Protein AF-A0AA90UF51-F1 (afdb_monomer)

Mean predicted aligned error: 14.95 Å

Solvent-accessible surface area (backbone atoms only — not comparable to full-atom values): 25203 Å² total; per-residue (Å²): 45,32,37,23,45,48,47,77,55,99,90,38,57,34,39,42,84,42,70,45,68,65,59,55,38,50,61,24,56,29,69,66,38,47,53,25,42,55,41,22,56,76,64,36,64,71,30,47,73,65,31,56,30,37,30,34,21,36,53,49,96,83,23,52,46,83,91,52,63,31,58,33,54,26,30,68,43,72,28,69,47,52,67,52,27,56,55,38,50,55,55,42,71,74,43,34,75,83,64,34,54,31,34,32,32,39,40,58,78,55,22,21,42,36,29,25,52,44,58,84,98,54,48,58,51,49,46,50,52,52,53,29,44,76,60,70,34,58,33,47,48,74,67,44,53,52,73,50,68,43,65,54,47,44,53,47,68,90,27,38,70,42,77,42,74,63,43,26,51,60,86,79,49,70,67,61,33,50,52,50,22,52,53,43,50,51,28,59,68,59,50,69,60,91,63,64,90,67,56,84,46,87,34,70,75,37,56,77,61,53,55,66,51,50,55,54,50,53,60,55,52,72,75,66,73,89,71,91,83,88,81,87,84,82,88,82,86,83,82,86,86,81,83,86,82,87,82,86,89,83,85,90,88,89,88,84,86,89,83,90,85,91,76,100,62,86,69,71,41,52,83,84,43,44,49,66,56,54,51,54,44,43,24,45,76,75,44,83,55,45,77,55,30,84,76,43,31,68,63,49,51,25,54,50,36,52,47,48,35,68,76,49,74,65,37,66,65,60,49,60,70,71,53,76,62,50,72,77,43,51,69,68,59,53,52,50,36,45,51,52,31,68,71,46,83,88,69,76,79,47,66,72,52,54,52,41,55,50,49,54,50,54,51,53,55,57,44,44,77,73,57,92,46,69,60,64,64,52,51,52,40,52,51,51,52,53,49,52,51,51,50,52,34,40,54,52,50,72,66,53,75,94,61,59,69,75,58,41,54,55,32,67,73,61,32,45,88,41,31,64,63,50,51,65,66,44,48,58,58,52,49,27,67,75,71,76,102

Foldseek 3Di:
DFKWWWDQDPNFIFTDADQFPVVVQPLQADPLQQVLLVVVLVPDPVSLVVFTKIAQFADDPPRGLPPGQQGDQKHKFFAAAQVLQVQLLVVCVVCVVVQQWAWWFAASYGHTMTMHGDDQLAAQLLSNLVSCLVSQGFAFLVQRDSSDMDRAHHSDCNTTVDHDSVSNDDPDDPVVRVVSSVSNVVCLLQVVHPADPCSLPRDHGDGRNCSVVVVVVVVVVVVPPPDDDDDDDDDDDDDDDDDDDDDDDDDDDDDDDDDDDDDPDPPCDQLPHHLLLLVQLLCVVPVVSDDDEPNCNLVVLLVVLLQCCLRVVVDLVSSLVSRDCPHVNDSVSSSVSNVVSSPPDDDFRDPSSLVSLVVVLVVLVVVVVPDPDDPVSSVSSVVVSVVSNLVSLVVVVVVDDDDDPVLVVVDVVVDSVCNVVSCVVCVVVVVCVVVVD

Sequence (437 aa):
MSCYLIRVENGHKVARSITSQEEYKLIRGSYEQKANLRLAREGNDGAKRRLVQFNYSGHYPQGVVKGMKLPSRAFGFDLDDKQDFEKAAKLMLQEPKKYGLLMLERSARQGGHAVCKREMGKTILENQVRIAKMLECEMDTSAHDINRVYFTTSADADDLLYLSPELFKDDYEKAAVAAEGKVLEEREKYGQEELPPGAHKANKHYKPWLENVEEKTLNSQKNLENQENPSKVQVSQNPLNSSQNQAQPASASPSSASTPTSSSQSSNDYLGIPYSEIISKWWQMYNDGHEPVRSNRNTLTFELAVNLRHICGFDRSLMAQIIPCYDGFPEQEKMACINSALNEKITQMPKRLKDVLAAIRQERMKLGAGKGGNQEDNEALINALDEANAQDDLFYYNALPRMPLGVRDSLDAVGPSLAMPVITAICPAIGMLATGV

Organism: NCBI:txid165179

Structure (mmCIF, N/CA/C/O backbone):
data_AF-A0AA90UF51-F1
#
_entry.id   AF-A0AA90UF51-F1
#
loop_
_atom_site.group_PDB
_atom_site.id
_atom_site.type_symbol
_atom_site.label_atom_id
_atom_site.label_alt_id
_atom_site.label_comp_id
_atom_site.label_asym_id
_atom_site.label_entity_id
_atom_site.label_seq_id
_atom_site.pdbx_PDB_ins_code
_atom_site.Cartn_x
_atom_site.Cartn_y
_atom_site.Cartn_z
_atom_site.occupancy
_atom_site.B_iso_or_equiv
_atom_site.auth_seq_id
_atom_site.auth_comp_id
_atom_site.auth_asym_id
_atom_site.auth_atom_id
_atom_site.pdbx_PDB_model_num
ATOM 1 N N . MET A 1 1 ? 1.649 10.324 18.205 1.00 63.31 1 MET A N 1
ATOM 2 C CA . MET A 1 1 ? 0.561 9.355 18.338 1.00 63.31 1 MET A CA 1
ATOM 3 C C . MET A 1 1 ? -0.681 9.959 17.726 1.00 63.31 1 MET A C 1
ATOM 5 O O . MET A 1 1 ? -0.903 11.157 17.788 1.00 63.31 1 MET A O 1
ATOM 9 N N . SER A 1 2 ? -1.387 9.115 17.000 1.00 77.25 2 SER A N 1
ATOM 10 C CA . SER A 1 2 ? -1.758 9.362 15.611 1.00 77.25 2 SER A CA 1
ATOM 11 C C . SER A 1 2 ? -3.159 8.824 15.393 1.00 77.25 2 SER A C 1
ATOM 13 O O . SER A 1 2 ? -3.380 7.882 14.643 1.00 77.25 2 SER A O 1
ATOM 15 N N . CYS A 1 3 ? -4.113 9.377 16.133 1.00 95.31 3 CYS A N 1
ATOM 16 C CA . CYS A 1 3 ? -5.516 9.060 15.946 1.00 95.31 3 CYS A CA 1
ATOM 17 C C . CYS A 1 3 ? -6.106 10.061 14.957 1.00 95.31 3 CYS A C 1
ATOM 19 O O . CYS A 1 3 ? -6.226 11.244 15.268 1.00 95.31 3 CYS A O 1
ATOM 21 N N . TYR A 1 4 ? -6.500 9.593 13.776 1.00 96.56 4 TYR A N 1
ATOM 22 C CA . TYR A 1 4 ? -7.120 10.440 12.763 1.00 96.56 4 TYR A CA 1
ATOM 23 C C . TYR A 1 4 ? -8.552 10.008 12.497 1.00 96.56 4 TYR A C 1
ATOM 25 O O . TYR A 1 4 ? -8.803 8.869 12.109 1.00 96.56 4 TYR A O 1
ATOM 33 N N . LEU A 1 5 ? -9.493 10.933 12.674 1.00 97.19 5 LEU A N 1
ATOM 34 C CA . LEU A 1 5 ? -10.868 10.779 12.218 1.00 97.19 5 LEU A CA 1
ATOM 35 C C . LEU A 1 5 ? -10.893 10.837 10.695 1.00 97.19 5 LEU A C 1
ATOM 37 O O . LEU A 1 5 ? -10.470 11.835 10.110 1.00 97.19 5 LEU A O 1
ATOM 41 N N . ILE A 1 6 ? -11.431 9.795 10.070 1.00 97.44 6 ILE A N 1
ATOM 42 C CA . ILE A 1 6 ? -11.553 9.705 8.620 1.00 97.44 6 ILE A CA 1
ATOM 43 C C . ILE A 1 6 ? -12.982 10.031 8.200 1.00 97.44 6 ILE A C 1
ATOM 45 O O . ILE A 1 6 ? -13.947 9.461 8.712 1.00 97.44 6 ILE A O 1
ATOM 49 N N . ARG A 1 7 ? -13.116 10.949 7.244 1.00 94.81 7 ARG A N 1
ATOM 50 C CA . ARG A 1 7 ? -14.389 11.336 6.623 1.00 94.81 7 ARG A CA 1
ATOM 51 C C . ARG A 1 7 ? -14.278 11.253 5.111 1.00 94.81 7 ARG A C 1
ATOM 53 O O . ARG A 1 7 ? -13.178 11.252 4.568 1.00 94.81 7 ARG A O 1
ATOM 60 N N . VAL A 1 8 ? -15.418 11.166 4.437 1.00 92.19 8 VAL A N 1
ATOM 61 C CA . VAL A 1 8 ? -15.484 11.274 2.978 1.00 92.19 8 VAL A CA 1
ATOM 62 C C . VAL A 1 8 ? -16.041 12.648 2.638 1.00 92.19 8 VAL A C 1
ATOM 64 O O . VAL A 1 8 ? -17.189 12.939 2.958 1.00 92.19 8 VAL A O 1
ATOM 67 N N . GLU A 1 9 ? -15.231 13.477 1.991 1.00 91.38 9 GLU A N 1
ATOM 68 C CA . GLU A 1 9 ? -15.589 14.819 1.533 1.00 91.38 9 GLU A CA 1
ATOM 69 C C . GLU A 1 9 ? -15.379 14.886 0.020 1.00 91.38 9 GLU A C 1
ATOM 71 O O . GLU A 1 9 ? -14.319 14.517 -0.481 1.00 91.38 9 GLU A O 1
ATOM 76 N N . ASN A 1 10 ? -16.409 15.292 -0.731 1.00 89.62 10 ASN A N 1
ATOM 77 C CA . ASN A 1 10 ? -16.383 15.345 -2.201 1.00 89.62 10 ASN A CA 1
ATOM 78 C C . ASN A 1 10 ? -15.901 14.038 -2.870 1.00 89.62 10 ASN A C 1
ATOM 80 O O . ASN A 1 10 ? -15.217 14.063 -3.886 1.00 89.62 10 ASN A O 1
ATOM 84 N N . GLY A 1 11 ? -16.223 12.881 -2.279 1.00 88.62 11 GLY A N 1
ATOM 85 C CA . GLY A 1 11 ? -15.793 11.568 -2.779 1.00 88.62 11 GLY A CA 1
ATOM 86 C C . GLY A 1 11 ? -14.363 11.159 -2.396 1.00 88.62 11 GLY A C 1
ATOM 87 O O . GLY A 1 11 ? -13.933 10.061 -2.745 1.00 88.62 11 GLY A O 1
ATOM 88 N N . HIS A 1 12 ? -13.638 11.982 -1.636 1.00 89.50 12 HIS A N 1
ATOM 89 C CA . HIS A 1 12 ? -12.272 11.708 -1.194 1.00 89.50 12 HIS A CA 1
ATOM 90 C C . HIS A 1 12 ? -12.200 11.481 0.315 1.00 89.50 12 HIS A C 1
ATOM 92 O O . HIS A 1 12 ? -12.859 12.163 1.096 1.00 89.50 12 HIS A O 1
ATOM 98 N N . LYS A 1 13 ? -11.375 10.517 0.742 1.00 94.25 13 LYS A N 1
ATOM 99 C CA . LYS A 1 13 ? -11.088 10.315 2.166 1.00 94.25 13 LYS A CA 1
ATOM 100 C C . LYS A 1 13 ? -10.168 11.422 2.674 1.00 94.25 13 LYS A C 1
ATOM 102 O O . LYS A 1 13 ? -9.054 11.576 2.164 1.00 94.25 13 LYS A O 1
ATOM 107 N N . VAL A 1 14 ? -10.624 12.122 3.704 1.00 96.31 14 VAL A N 1
ATOM 108 C CA . VAL A 1 14 ? -9.869 13.139 4.434 1.00 96.31 14 VAL A CA 1
ATOM 109 C C . VAL A 1 14 ? -9.661 12.714 5.884 1.00 96.31 14 VAL A C 1
ATOM 111 O O . VAL A 1 14 ? -10.496 12.018 6.463 1.00 96.31 14 VAL A O 1
ATOM 114 N N . ALA A 1 15 ? -8.540 13.124 6.462 1.00 96.31 15 ALA A N 1
ATOM 115 C CA . ALA A 1 15 ? -8.102 12.796 7.806 1.00 96.31 15 ALA A CA 1
ATOM 116 C C . ALA A 1 15 ? -7.999 14.057 8.664 1.00 96.31 15 ALA A C 1
ATOM 118 O O . ALA A 1 15 ? -7.357 15.035 8.284 1.00 96.31 15 ALA A O 1
ATOM 119 N N . ARG A 1 16 ? -8.578 14.003 9.863 1.00 95.19 16 ARG A N 1
ATOM 120 C CA . ARG A 1 16 ? -8.472 15.056 10.875 1.00 95.19 16 ARG A CA 1
ATOM 121 C C . ARG A 1 16 ? -7.878 14.488 12.155 1.00 95.19 16 ARG A C 1
ATOM 123 O O . ARG A 1 16 ? -8.388 13.498 12.670 1.00 95.19 16 ARG A O 1
ATOM 130 N N . SER A 1 17 ? -6.826 15.120 12.667 1.00 93.94 17 SER A N 1
ATOM 131 C CA . SER A 1 17 ? -6.184 14.690 13.913 1.00 93.94 17 SER A CA 1
ATOM 132 C C . SER A 1 17 ? -7.137 14.807 15.108 1.00 93.94 17 SER A C 1
ATOM 134 O O . SER A 1 17 ? -7.908 15.768 15.195 1.00 93.94 17 SER A O 1
ATOM 136 N N . ILE A 1 18 ? -7.069 13.821 16.002 1.00 95.25 18 ILE A N 1
ATOM 137 C CA . ILE A 1 18 ? -7.719 13.776 17.312 1.00 95.25 18 ILE A CA 1
ATOM 138 C C . ILE A 1 18 ? -6.623 13.813 18.367 1.00 95.25 18 ILE A C 1
ATOM 140 O O . ILE A 1 18 ? -5.792 12.907 18.442 1.00 95.25 18 ILE A O 1
ATOM 144 N N . THR A 1 19 ? -6.631 14.857 19.187 1.00 91.62 19 THR A N 1
ATOM 145 C CA . THR A 1 19 ? -5.534 15.161 20.119 1.00 91.62 19 THR A CA 1
AT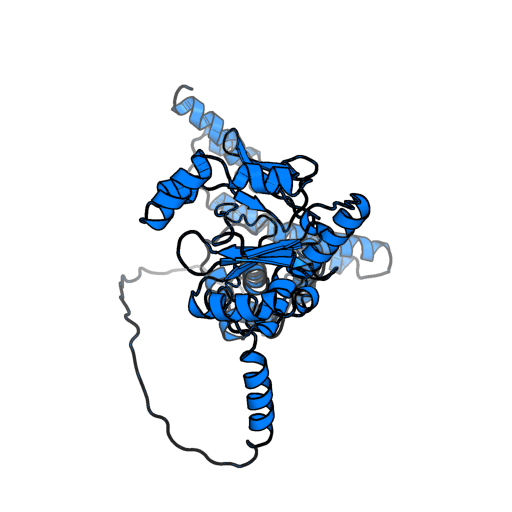OM 146 C C . THR A 1 19 ? -5.909 14.962 21.584 1.00 91.62 19 THR A C 1
ATOM 148 O O . THR A 1 19 ? -5.060 15.133 22.457 1.00 91.62 19 THR A O 1
ATOM 151 N N . SER A 1 20 ? -7.152 14.566 21.879 1.00 93.88 20 SER A N 1
ATOM 152 C CA . SER A 1 20 ? -7.603 14.327 23.250 1.00 93.88 20 SER A CA 1
ATOM 153 C C . SER A 1 20 ? -8.507 13.105 23.390 1.00 93.88 20 SER A C 1
ATOM 155 O O . SER A 1 20 ? -9.222 12.692 22.470 1.00 93.88 20 SER A O 1
ATOM 157 N N . GLN A 1 21 ? -8.486 12.527 24.592 1.00 95.44 21 GLN A N 1
ATOM 158 C CA . GLN A 1 21 ? -9.321 11.383 24.944 1.00 95.44 21 GLN A CA 1
ATOM 159 C C . GLN A 1 21 ? -10.802 11.773 25.017 1.00 95.44 21 GLN A C 1
ATOM 161 O O . GLN A 1 21 ? -11.676 10.974 24.678 1.00 95.44 21 GLN A O 1
ATOM 166 N N . GLU A 1 22 ? -11.082 12.996 25.455 1.00 96.00 22 GLU A N 1
ATOM 167 C CA . GLU A 1 22 ? -12.420 13.556 25.595 1.00 96.00 22 GLU A CA 1
ATOM 168 C C . GLU A 1 22 ? -13.089 13.680 24.229 1.00 96.00 22 GLU A C 1
ATOM 170 O O . GLU A 1 22 ? -14.211 13.207 24.051 1.00 96.00 22 GLU A O 1
ATOM 175 N N . GLU A 1 23 ? -12.383 14.240 23.243 1.00 96.12 23 GLU A N 1
ATOM 176 C CA . GLU A 1 23 ? -12.888 14.362 21.877 1.00 96.12 23 GLU A CA 1
ATOM 177 C C . GLU A 1 23 ? -13.145 12.984 21.257 1.00 96.12 23 GLU A C 1
ATOM 179 O O . GLU A 1 23 ? -14.212 12.741 20.686 1.00 96.12 23 GLU A O 1
ATOM 184 N N . TYR A 1 24 ? -12.196 12.058 21.413 1.00 97.19 24 TYR A N 1
ATOM 185 C CA . TYR A 1 24 ? -12.329 10.691 20.918 1.00 97.19 24 TYR A CA 1
ATOM 186 C C . TYR A 1 24 ? -13.584 10.000 21.467 1.00 97.19 24 TYR A C 1
ATOM 188 O O . TYR A 1 24 ? -14.367 9.413 20.713 1.00 97.19 24 TYR A O 1
ATOM 196 N N . LYS A 1 25 ? -13.819 10.111 22.781 1.00 97.44 25 LYS A N 1
ATOM 197 C CA . LYS A 1 25 ? -15.014 9.564 23.433 1.00 97.44 25 LYS A CA 1
ATOM 198 C C . LYS A 1 25 ? -16.287 10.288 23.008 1.00 97.44 25 LYS A C 1
ATOM 200 O O . LYS A 1 25 ? -17.297 9.623 22.801 1.00 97.44 25 LYS A O 1
ATOM 205 N N . LEU A 1 26 ? -16.253 11.610 22.837 1.00 97.75 26 LEU A N 1
ATOM 206 C CA . LEU A 1 26 ? -17.414 12.396 22.414 1.00 97.75 26 LEU A CA 1
ATOM 207 C C . LEU A 1 26 ? -17.897 11.979 21.019 1.00 97.75 26 LEU A C 1
ATOM 209 O O . LEU A 1 26 ? -19.088 11.749 20.822 1.00 97.75 26 LEU A O 1
ATOM 213 N N . ILE A 1 27 ? -16.973 11.811 20.068 1.00 97.25 27 ILE A N 1
ATOM 214 C CA . ILE A 1 27 ? -17.293 11.359 18.706 1.00 97.25 27 ILE A CA 1
ATOM 215 C C . ILE A 1 27 ? -17.938 9.965 18.744 1.00 97.25 27 ILE A C 1
ATOM 217 O O . ILE A 1 27 ? -18.991 9.743 18.140 1.00 97.25 27 ILE A O 1
ATOM 221 N N . ARG A 1 28 ? -17.337 9.035 19.497 1.00 97.38 28 ARG A N 1
ATOM 222 C CA . ARG A 1 28 ? -17.840 7.660 19.666 1.00 97.38 28 ARG A CA 1
ATOM 223 C C . ARG A 1 28 ? -19.163 7.588 20.432 1.00 97.38 28 ARG A C 1
ATOM 225 O O . ARG A 1 28 ? -19.955 6.675 20.220 1.00 97.38 28 ARG A O 1
ATOM 232 N N . GLY A 1 29 ? -19.395 8.536 21.332 1.00 96.50 29 GLY A N 1
ATOM 233 C CA . GLY A 1 29 ? -20.605 8.657 22.139 1.00 96.50 29 GLY A CA 1
ATOM 234 C C . GLY A 1 29 ? -21.750 9.396 21.448 1.00 96.50 29 GLY A C 1
ATOM 235 O O . GLY A 1 29 ? -22.824 9.498 22.039 1.00 96.50 29 GLY A O 1
ATOM 236 N N . SER A 1 30 ? -21.544 9.904 20.228 1.00 97.00 30 SER A N 1
ATOM 237 C CA . SER A 1 30 ? -22.568 10.651 19.497 1.00 97.00 30 SER A CA 1
ATOM 238 C C . SER A 1 30 ? -23.824 9.812 19.243 1.00 97.00 30 SER A C 1
ATOM 240 O O . SER A 1 30 ? -23.768 8.594 19.052 1.00 97.00 30 SER A O 1
ATOM 242 N N . TYR A 1 31 ? -24.978 10.484 19.225 1.00 96.75 31 TYR A N 1
ATOM 243 C CA . TYR A 1 31 ? -26.271 9.840 18.996 1.00 96.75 31 TYR A CA 1
ATOM 244 C C . TYR A 1 31 ? -26.289 9.047 17.681 1.00 96.75 31 TYR A C 1
ATOM 246 O O . TYR A 1 31 ? -26.690 7.885 17.662 1.00 96.75 31 TYR A O 1
ATOM 254 N N . GLU A 1 32 ? -25.782 9.647 16.600 1.00 95.94 32 GLU A N 1
ATOM 255 C CA . GLU A 1 32 ? -25.702 9.013 15.281 1.00 95.94 32 GLU A CA 1
ATOM 256 C C . GLU A 1 32 ? -24.837 7.750 15.296 1.00 95.94 32 GLU A C 1
ATOM 258 O O . GLU A 1 32 ? -25.224 6.728 14.727 1.00 95.94 32 GLU A O 1
ATOM 263 N N . GLN A 1 33 ? -23.690 7.790 15.980 1.00 97.38 33 GLN A N 1
ATOM 264 C CA . GLN A 1 33 ? -22.804 6.637 16.102 1.00 97.38 33 GLN A CA 1
ATOM 265 C C . GLN A 1 33 ? -23.479 5.498 16.870 1.00 97.38 33 GLN A C 1
ATOM 267 O O . GLN A 1 33 ? -23.467 4.357 16.407 1.00 97.38 33 GLN A O 1
ATOM 272 N N . LYS A 1 34 ? -24.124 5.793 18.007 1.00 96.94 34 LYS A N 1
ATOM 273 C CA . LYS A 1 34 ? -24.850 4.785 18.796 1.00 96.94 34 LYS A CA 1
ATOM 274 C C . LYS A 1 34 ? -26.029 4.187 18.019 1.00 96.94 34 LYS A C 1
ATOM 276 O O . LYS A 1 34 ? -26.225 2.971 18.041 1.00 96.94 34 LYS A O 1
ATOM 281 N N . ALA A 1 35 ? -26.778 5.013 17.286 1.00 97.19 35 ALA A N 1
ATOM 282 C CA . ALA A 1 35 ? -27.888 4.561 16.449 1.00 97.19 35 ALA A CA 1
ATOM 283 C C . ALA A 1 35 ? -27.413 3.653 15.300 1.00 97.19 35 ALA A C 1
ATOM 285 O O . ALA A 1 35 ? -27.950 2.559 15.113 1.00 97.19 35 ALA A O 1
ATOM 286 N N . ASN A 1 36 ? -26.370 4.060 14.566 1.00 97.62 36 ASN A N 1
ATOM 287 C CA . ASN A 1 36 ? -25.788 3.238 13.504 1.00 97.62 36 ASN A CA 1
ATOM 288 C C . ASN A 1 36 ? -25.199 1.932 14.056 1.00 97.62 36 ASN A C 1
ATOM 290 O O . ASN A 1 36 ? -25.359 0.889 13.426 1.00 97.62 36 ASN A O 1
ATOM 294 N N . LEU A 1 37 ? -24.568 1.956 15.235 1.00 97.44 37 LEU A N 1
ATOM 295 C CA . LEU A 1 37 ? -24.002 0.762 15.865 1.00 97.44 37 LEU A CA 1
ATOM 296 C C . LEU A 1 37 ? -25.071 -0.269 16.219 1.00 97.44 37 LEU A C 1
ATOM 298 O O . LEU A 1 37 ? -24.884 -1.454 15.942 1.00 97.44 37 LEU A O 1
ATOM 302 N N . ARG A 1 38 ? -26.204 0.171 16.777 1.00 96.88 38 ARG A N 1
ATOM 303 C CA . ARG A 1 38 ? -27.339 -0.715 17.057 1.00 96.88 38 ARG A CA 1
ATOM 304 C C . ARG A 1 38 ? -27.828 -1.405 15.782 1.00 96.88 38 ARG A C 1
ATOM 306 O O . ARG A 1 38 ? -27.898 -2.628 15.740 1.00 96.88 38 ARG A O 1
ATOM 313 N N . LEU A 1 39 ? -28.079 -0.636 14.724 1.00 97.38 39 LEU A N 1
ATOM 314 C CA . LEU A 1 39 ? -28.523 -1.184 13.439 1.00 97.38 39 LEU A CA 1
ATOM 315 C C . LEU A 1 39 ? -27.467 -2.106 12.805 1.00 97.38 39 LEU A C 1
ATOM 317 O O . LEU A 1 39 ? -27.806 -3.127 12.211 1.00 97.38 39 LEU A O 1
ATOM 321 N N . ALA A 1 40 ? -26.180 -1.773 12.927 1.00 96.56 40 ALA A N 1
ATOM 322 C CA . ALA A 1 40 ? -25.089 -2.596 12.410 1.00 96.56 40 ALA A CA 1
ATOM 323 C C . ALA A 1 40 ? -25.012 -3.962 13.115 1.00 96.56 40 ALA A C 1
ATOM 325 O O . ALA A 1 40 ? -24.776 -4.973 12.448 1.00 96.56 40 ALA A O 1
ATOM 326 N N . ARG A 1 41 ? -25.259 -3.995 14.433 1.00 95.56 41 ARG A N 1
ATOM 327 C CA . ARG A 1 41 ? -25.365 -5.222 15.244 1.00 95.56 41 ARG A CA 1
ATOM 328 C C . ARG A 1 41 ? -26.569 -6.077 14.863 1.00 95.56 41 ARG A C 1
ATOM 330 O O . ARG A 1 41 ? -26.472 -7.296 14.871 1.00 95.56 41 ARG A O 1
ATOM 337 N N . GLU A 1 42 ? -27.662 -5.442 14.452 1.00 96.06 42 GLU A N 1
ATOM 338 C CA . GLU A 1 42 ? -28.849 -6.107 13.895 1.00 96.06 42 GLU A CA 1
ATOM 339 C C . GLU A 1 42 ? -28.634 -6.590 12.438 1.00 96.06 42 GLU A C 1
ATOM 341 O O . GLU A 1 42 ? -29.533 -7.168 11.835 1.00 96.06 42 GLU A O 1
ATOM 346 N N . GLY A 1 43 ? -27.442 -6.384 11.858 1.00 94.19 43 GLY A N 1
ATOM 347 C CA . GLY A 1 43 ? -27.070 -6.885 10.531 1.00 94.19 43 GLY A CA 1
ATOM 348 C C . GLY A 1 43 ? -27.131 -5.853 9.400 1.00 94.19 43 GLY A C 1
ATOM 349 O O . GLY A 1 43 ? -26.816 -6.189 8.261 1.00 94.19 43 GLY A O 1
ATOM 350 N N . ASN A 1 44 ? -27.462 -4.589 9.675 1.00 96.00 44 ASN A N 1
ATOM 351 C CA . ASN A 1 44 ? -27.577 -3.558 8.642 1.00 96.00 44 ASN A CA 1
ATOM 352 C C . ASN A 1 44 ? -26.200 -3.098 8.113 1.00 96.00 44 ASN A C 1
ATOM 354 O O . ASN A 1 44 ? -25.517 -2.270 8.724 1.00 96.00 44 ASN A O 1
ATOM 358 N N . ASP A 1 45 ? -25.807 -3.582 6.930 1.00 94.25 45 ASP A N 1
ATOM 359 C CA . ASP A 1 45 ? -24.547 -3.204 6.265 1.00 94.25 45 ASP A CA 1
ATOM 360 C C . ASP A 1 45 ? -24.443 -1.706 5.948 1.00 94.25 45 ASP A C 1
ATOM 362 O O . ASP A 1 45 ? -23.358 -1.122 5.996 1.00 94.25 45 ASP A O 1
ATOM 366 N N . GLY A 1 46 ? -25.566 -1.062 5.622 1.00 95.12 46 GLY A N 1
ATOM 367 C CA . GLY A 1 46 ? -25.610 0.376 5.372 1.00 95.12 46 GLY A CA 1
ATOM 368 C C . GLY A 1 46 ? -25.241 1.178 6.617 1.00 95.12 46 GLY A C 1
ATOM 369 O O . GLY A 1 46 ? -24.450 2.114 6.529 1.00 95.12 46 GLY A O 1
ATOM 370 N N . ALA A 1 47 ? -25.766 0.782 7.778 1.00 95.94 47 ALA A N 1
ATOM 371 C CA . ALA A 1 47 ? -25.437 1.394 9.060 1.00 95.94 47 ALA A CA 1
ATOM 372 C C . ALA A 1 47 ? -23.982 1.133 9.460 1.00 95.94 47 ALA A C 1
ATOM 374 O O . ALA A 1 47 ? -23.298 2.065 9.876 1.00 95.94 47 ALA A O 1
ATOM 375 N N . LYS A 1 48 ? -23.468 -0.085 9.231 1.00 94.50 48 LYS A N 1
ATOM 376 C CA . LYS A 1 48 ? -22.051 -0.410 9.463 1.00 94.50 48 LYS A CA 1
ATOM 377 C C . LYS A 1 48 ? -21.119 0.518 8.677 1.00 94.50 48 LYS A C 1
ATOM 379 O O . LYS A 1 48 ? -20.163 1.038 9.239 1.00 94.50 48 LYS A O 1
ATOM 384 N N . ARG A 1 49 ? -21.419 0.779 7.398 1.00 93.75 49 ARG A N 1
ATOM 385 C CA . ARG A 1 49 ? -20.632 1.691 6.542 1.00 93.75 49 ARG A CA 1
ATOM 386 C C . ARG A 1 49 ? -20.684 3.161 6.977 1.00 93.75 49 ARG A C 1
ATOM 388 O O . ARG A 1 49 ? -19.825 3.932 6.558 1.00 93.75 49 ARG A O 1
ATOM 395 N N . ARG A 1 50 ? -21.671 3.546 7.791 1.00 95.12 50 ARG A N 1
ATOM 396 C CA . ARG A 1 50 ? -21.810 4.893 8.368 1.00 95.12 50 ARG A CA 1
ATOM 397 C C . ARG A 1 50 ? -21.181 5.036 9.752 1.00 95.12 50 ARG A C 1
ATOM 399 O O . ARG A 1 50 ? -21.195 6.139 10.289 1.00 95.12 50 ARG A O 1
ATOM 406 N N . LEU A 1 51 ? -20.649 3.958 10.332 1.00 97.00 51 LEU A N 1
ATOM 407 C CA . LEU A 1 51 ? -19.914 4.061 11.587 1.00 97.00 51 LEU A CA 1
ATOM 408 C C . LEU A 1 51 ? -18.711 4.985 11.419 1.00 97.00 51 LEU A C 1
ATOM 410 O O . LEU A 1 51 ? -18.094 5.054 10.351 1.00 97.00 51 LEU A O 1
ATOM 414 N N . VAL A 1 52 ? -18.379 5.674 12.506 1.00 97.44 52 VAL A N 1
ATOM 415 C CA . VAL A 1 52 ? -17.181 6.502 12.598 1.00 97.44 52 VAL A CA 1
ATOM 416 C C . VAL A 1 52 ? -15.952 5.665 12.238 1.00 97.44 52 VAL A C 1
ATOM 418 O O . VAL A 1 52 ? -15.802 4.524 12.679 1.00 97.44 52 VAL A O 1
ATOM 421 N N . GLN A 1 53 ? -15.073 6.248 11.427 1.00 97.00 53 GLN A N 1
ATOM 422 C CA . GLN A 1 53 ? -13.851 5.613 10.953 1.00 97.00 53 GLN A CA 1
ATOM 423 C C . GLN A 1 53 ? -12.638 6.321 11.540 1.00 97.00 53 GLN A C 1
ATOM 425 O O . GLN A 1 53 ? -12.526 7.544 11.443 1.00 97.00 53 GLN A O 1
ATOM 430 N N . PHE A 1 54 ? -11.711 5.548 12.094 1.00 97.56 54 PHE A N 1
ATOM 431 C CA . PHE A 1 54 ? -10.411 6.046 12.526 1.00 97.56 54 PHE A CA 1
ATOM 432 C C . PHE A 1 54 ? -9.280 5.362 11.762 1.00 97.56 54 PHE A C 1
ATOM 434 O O . PHE A 1 54 ? -9.391 4.205 11.356 1.00 97.56 54 PHE A O 1
ATOM 441 N N . ASN A 1 55 ? -8.179 6.081 11.576 1.00 97.00 55 ASN A N 1
ATOM 442 C CA . ASN A 1 55 ? -6.890 5.505 11.225 1.00 97.00 55 ASN A CA 1
ATOM 443 C C . ASN A 1 55 ? -5.914 5.748 12.377 1.00 97.00 55 ASN A C 1
ATOM 445 O O . ASN A 1 55 ? -5.930 6.814 12.997 1.00 97.00 55 ASN A O 1
ATOM 449 N N . TYR A 1 56 ? -5.080 4.743 12.632 1.00 96.12 56 TYR A N 1
ATOM 450 C CA . TYR A 1 56 ? -4.085 4.763 13.702 1.00 96.12 56 TYR A CA 1
ATOM 451 C C . TYR A 1 56 ? -2.658 4.578 13.196 1.00 96.12 56 TYR A C 1
ATOM 453 O O . TYR A 1 56 ? -1.728 4.707 13.981 1.00 96.12 56 TYR A O 1
ATOM 461 N N . SER A 1 57 ? -2.489 4.219 11.920 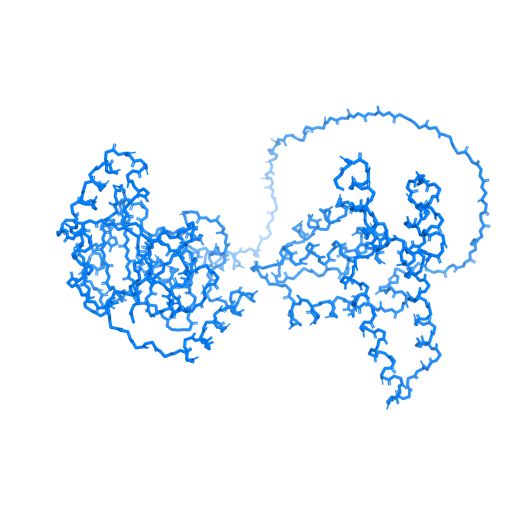1.00 95.50 57 SER A N 1
ATOM 462 C CA . SER A 1 57 ? -1.225 3.721 11.375 1.00 95.50 57 SER A CA 1
ATOM 463 C C . SER A 1 57 ? -0.425 4.790 10.632 1.00 95.50 57 SER A C 1
ATOM 465 O O . SER A 1 57 ? 0.797 4.672 10.561 1.00 95.50 57 SER A O 1
ATOM 467 N N . GLY A 1 58 ? -1.075 5.840 10.122 1.00 94.75 58 GLY A N 1
ATOM 468 C CA . GLY A 1 58 ? -0.448 6.877 9.300 1.00 94.75 58 GLY A CA 1
ATOM 469 C C . GLY A 1 58 ? -0.520 8.291 9.884 1.00 94.75 58 GLY A C 1
ATOM 470 O O . GLY A 1 58 ? -1.309 8.574 10.785 1.00 94.75 58 GLY A O 1
ATOM 471 N N . HIS A 1 59 ? 0.301 9.187 9.333 1.00 95.12 59 HIS A N 1
ATOM 472 C CA . HIS A 1 59 ? 0.220 10.636 9.521 1.00 95.12 59 HIS A CA 1
ATOM 473 C C . HIS A 1 59 ? -0.286 11.345 8.263 1.00 95.12 59 HIS A C 1
ATOM 475 O O . HIS A 1 59 ? 0.152 11.063 7.147 1.00 95.12 59 HIS A O 1
ATOM 481 N N . TYR A 1 60 ? -1.153 12.343 8.462 1.00 94.31 60 TYR A N 1
ATOM 482 C CA . TYR A 1 60 ? -1.824 13.074 7.380 1.00 94.31 60 TYR A CA 1
ATOM 483 C C . TYR A 1 60 ? -1.710 14.593 7.578 1.00 94.31 60 TYR A C 1
ATOM 485 O O . TYR A 1 60 ? -2.708 15.259 7.853 1.00 94.31 60 TYR A O 1
ATOM 493 N N . PRO A 1 61 ? -0.507 15.185 7.449 1.00 90.69 61 PRO A N 1
ATOM 494 C CA . PRO A 1 61 ? -0.292 16.614 7.707 1.00 90.69 61 PRO A CA 1
ATOM 495 C C . PRO A 1 61 ? -1.100 17.536 6.779 1.00 90.69 61 PRO A C 1
ATOM 497 O O . PRO A 1 61 ? -1.370 18.676 7.134 1.00 90.69 61 PRO A O 1
ATOM 500 N N . GLN A 1 62 ? -1.483 17.051 5.595 1.00 89.19 62 GLN A N 1
ATOM 501 C CA . GLN A 1 62 ? -2.300 17.779 4.615 1.00 89.19 62 GLN A CA 1
ATOM 502 C C . GLN A 1 62 ? -3.773 17.340 4.631 1.00 89.19 62 GLN A C 1
ATOM 504 O O . GLN A 1 62 ? -4.546 17.747 3.771 1.00 89.19 62 GLN A O 1
ATOM 509 N N . GLY A 1 63 ? -4.155 16.445 5.545 1.00 91.69 63 GLY A N 1
ATOM 510 C CA . GLY A 1 63 ? -5.500 15.875 5.623 1.00 91.69 63 GLY A CA 1
ATOM 511 C C . GLY A 1 63 ? -5.880 14.923 4.483 1.00 91.69 63 GLY A C 1
ATOM 512 O O . GLY A 1 63 ? -6.926 14.296 4.561 1.00 91.69 63 GLY A O 1
ATOM 513 N N . VAL A 1 64 ? -5.062 14.751 3.443 1.00 92.94 64 VAL A N 1
ATOM 514 C CA . VAL A 1 64 ? -5.330 13.800 2.351 1.00 92.94 64 VAL A CA 1
ATOM 515 C C . VAL A 1 64 ? -4.885 12.399 2.758 1.00 92.94 64 VAL A C 1
ATOM 517 O O . VAL A 1 64 ? -3.740 12.225 3.155 1.00 92.94 64 VAL A O 1
ATOM 520 N N . VAL A 1 65 ? -5.764 11.398 2.634 1.00 93.81 65 VAL A N 1
ATOM 521 C CA . VAL A 1 65 ? -5.433 9.997 2.969 1.00 93.81 65 VAL A CA 1
ATOM 522 C C . VAL A 1 65 ? -4.774 9.266 1.801 1.00 93.81 65 VAL A C 1
ATOM 524 O O . VAL A 1 65 ? -3.813 8.522 1.971 1.00 93.81 65 VAL A O 1
ATOM 527 N N . LYS A 1 66 ? -5.303 9.454 0.588 1.00 91.50 66 LYS A N 1
ATOM 528 C CA . LYS A 1 66 ? -4.879 8.683 -0.586 1.00 91.50 66 LYS A CA 1
ATOM 529 C C . LYS A 1 66 ? -3.397 8.924 -0.893 1.00 91.50 66 LYS A C 1
ATOM 531 O O . LYS A 1 66 ? -2.992 10.061 -1.103 1.00 91.50 66 LYS A O 1
ATOM 536 N N . GLY A 1 67 ? -2.629 7.838 -0.997 1.00 89.50 67 GLY A N 1
ATOM 537 C CA . GLY A 1 67 ? -1.216 7.871 -1.386 1.00 89.50 67 GLY A CA 1
ATOM 538 C C . GLY A 1 67 ? -0.253 8.268 -0.267 1.00 89.50 67 GLY A C 1
ATOM 539 O O . GLY A 1 67 ? 0.953 8.274 -0.499 1.00 89.50 67 GLY A O 1
ATOM 540 N N . MET A 1 68 ? -0.744 8.566 0.939 1.00 92.50 68 MET A N 1
ATOM 541 C CA . MET A 1 68 ? 0.136 8.850 2.067 1.00 92.50 68 MET A CA 1
ATOM 542 C C . MET A 1 68 ? 0.793 7.571 2.584 1.00 92.50 68 MET A C 1
ATOM 544 O O . MET A 1 68 ? 0.148 6.531 2.712 1.00 92.50 68 MET A O 1
ATOM 548 N N . LYS A 1 69 ? 2.087 7.678 2.894 1.00 93.88 69 LYS A N 1
ATOM 549 C CA . LYS A 1 69 ? 2.929 6.592 3.419 1.00 93.88 69 LYS A CA 1
ATOM 550 C C . LYS A 1 69 ? 3.753 7.022 4.639 1.00 93.88 69 LYS A C 1
ATOM 552 O O . LYS A 1 69 ? 4.836 6.508 4.876 1.00 93.88 69 LYS A O 1
ATOM 557 N N . LEU A 1 70 ? 3.279 8.016 5.394 1.00 94.81 70 LEU A N 1
ATOM 558 C CA . LEU A 1 70 ? 3.994 8.516 6.572 1.00 94.81 70 LEU A CA 1
ATOM 559 C C . LEU A 1 70 ? 3.652 7.650 7.789 1.00 94.81 70 LEU A C 1
ATOM 561 O O . LEU A 1 70 ? 2.521 7.755 8.273 1.00 94.81 70 LEU A O 1
ATOM 565 N N . PRO A 1 71 ? 4.577 6.806 8.282 1.00 94.94 71 PRO A N 1
ATOM 566 C CA . PRO A 1 71 ? 4.299 5.864 9.354 1.00 94.94 71 PRO A CA 1
ATOM 567 C C . PRO A 1 71 ? 4.091 6.591 10.669 1.00 94.94 71 PRO A C 1
ATOM 569 O O . PRO A 1 71 ? 4.840 7.488 11.045 1.00 94.94 71 PRO A O 1
ATOM 572 N N . SER A 1 72 ? 3.070 6.172 11.397 1.00 94.56 72 SER A N 1
ATOM 573 C CA . SER A 1 72 ? 2.816 6.682 12.731 1.00 94.56 72 SER A CA 1
ATOM 574 C C . SER A 1 72 ? 3.479 5.829 13.809 1.00 94.56 72 SER A C 1
ATOM 576 O O . SER A 1 72 ? 4.096 4.814 13.511 1.00 94.56 72 SER A O 1
ATOM 578 N N . ARG A 1 73 ? 3.365 6.202 15.086 1.00 94.06 73 ARG A N 1
ATOM 579 C CA . ARG A 1 73 ? 3.917 5.409 16.207 1.00 94.06 73 ARG A CA 1
ATOM 580 C C . ARG A 1 73 ? 2.984 4.296 16.696 1.00 94.06 73 ARG A C 1
ATOM 582 O O . ARG A 1 73 ? 3.332 3.565 17.622 1.00 94.06 73 ARG A O 1
ATOM 589 N N . ALA A 1 74 ? 1.795 4.189 16.117 1.00 95.50 74 ALA A N 1
ATOM 590 C CA . ALA A 1 74 ? 0.808 3.167 16.425 1.00 95.50 74 ALA A CA 1
ATOM 591 C C . ALA A 1 74 ? 0.394 2.435 15.146 1.00 95.50 74 ALA A C 1
ATOM 593 O O . ALA A 1 74 ? 0.709 2.870 14.039 1.00 95.50 74 ALA A O 1
ATOM 594 N N . PHE A 1 75 ? -0.287 1.307 15.303 1.00 95.69 75 PHE A N 1
ATOM 595 C CA . PHE A 1 75 ? -0.955 0.617 14.210 1.00 95.69 75 PHE A CA 1
ATOM 596 C C . PHE A 1 75 ? -2.207 -0.087 14.733 1.00 95.69 75 PHE A C 1
ATOM 598 O O . PHE A 1 75 ? -2.272 -0.462 15.908 1.00 95.69 75 PHE A O 1
ATOM 605 N N . GLY A 1 76 ? -3.207 -0.231 13.867 1.00 94.94 76 GLY A N 1
ATOM 606 C CA . GLY A 1 76 ? -4.390 -1.035 14.159 1.00 94.94 76 GLY A CA 1
ATOM 607 C C . GLY A 1 76 ? -4.168 -2.520 13.856 1.00 94.94 76 GLY A C 1
ATOM 608 O O . GLY A 1 76 ? -3.396 -2.875 12.962 1.00 94.94 76 GLY A O 1
ATOM 609 N N . PHE A 1 77 ? -4.846 -3.372 14.616 1.00 94.44 77 PHE A N 1
ATOM 610 C CA . PHE A 1 77 ? -4.806 -4.824 14.518 1.00 94.44 77 PHE A CA 1
ATOM 611 C C . PHE A 1 77 ? -6.237 -5.373 14.598 1.00 94.44 77 PHE A C 1
ATOM 613 O O . PHE A 1 77 ? -6.913 -5.199 15.619 1.00 94.44 77 PHE A O 1
ATOM 620 N N . ASP A 1 78 ? -6.694 -5.993 13.508 1.00 92.62 78 ASP A N 1
ATOM 621 C CA . ASP A 1 78 ? -8.023 -6.599 13.389 1.00 92.62 78 ASP A CA 1
ATOM 622 C C . ASP A 1 78 ? -8.018 -8.013 13.994 1.00 92.62 78 ASP A C 1
ATOM 624 O O . ASP A 1 78 ? -7.181 -8.846 13.651 1.00 92.62 78 ASP A O 1
ATOM 628 N N . LEU A 1 79 ? -8.972 -8.288 14.885 1.00 92.00 79 LEU A N 1
ATOM 629 C CA . LEU A 1 79 ? -9.242 -9.609 15.455 1.00 92.00 79 LEU A CA 1
ATOM 630 C C . LEU A 1 79 ? -10.635 -10.037 14.991 1.00 92.00 79 LEU A C 1
ATOM 632 O O . LEU A 1 79 ? -11.628 -9.610 15.574 1.00 92.00 79 LEU A O 1
ATOM 636 N N . ASP A 1 80 ? -10.716 -10.840 13.931 1.00 86.81 80 ASP A N 1
ATOM 637 C CA . ASP A 1 80 ? -11.988 -11.183 13.274 1.00 86.81 80 ASP A CA 1
ATOM 638 C C . ASP A 1 80 ? -12.786 -12.281 13.998 1.00 86.81 80 ASP A C 1
ATOM 640 O O . ASP A 1 80 ? -14.024 -12.279 13.971 1.00 86.81 80 ASP A O 1
ATOM 644 N N . ASP A 1 81 ? -12.099 -13.244 14.615 1.00 88.12 81 ASP A N 1
ATOM 645 C CA . ASP A 1 81 ? -12.743 -14.357 15.309 1.00 88.12 81 ASP A CA 1
ATOM 646 C C . ASP A 1 81 ? -13.125 -13.984 16.751 1.00 88.12 81 ASP A C 1
ATOM 648 O O . ASP A 1 81 ? -12.411 -13.274 17.465 1.00 88.12 81 ASP A O 1
ATOM 652 N N . LYS A 1 82 ? -14.295 -14.459 17.190 1.00 89.50 82 LYS A N 1
ATOM 653 C CA . LYS A 1 82 ? -14.833 -14.139 18.516 1.00 89.50 82 LYS A CA 1
ATOM 654 C C . LYS A 1 82 ? -14.016 -14.783 19.640 1.00 89.50 82 LYS A C 1
ATOM 656 O O . LYS A 1 82 ? -13.773 -14.121 20.647 1.00 89.50 82 LYS A O 1
ATOM 661 N N . GLN A 1 83 ? -13.633 -16.049 19.493 1.00 89.94 83 GLN A N 1
ATOM 662 C CA . GLN A 1 83 ? -12.889 -16.783 20.518 1.00 89.94 83 GLN A CA 1
ATOM 663 C C . GLN A 1 83 ? -11.457 -16.257 20.614 1.00 89.94 83 GLN A C 1
ATOM 665 O O . GLN A 1 83 ? -10.974 -15.996 21.720 1.00 89.94 83 GLN A O 1
ATOM 670 N N . ASP A 1 84 ? -10.823 -16.010 19.465 1.00 89.38 84 ASP A N 1
ATOM 671 C CA . ASP A 1 84 ? -9.495 -15.399 19.404 1.00 89.38 84 ASP A CA 1
ATOM 672 C C . ASP A 1 84 ? -9.502 -14.011 20.043 1.00 89.38 84 ASP A C 1
ATOM 674 O O . ASP A 1 84 ? -8.632 -13.709 20.861 1.00 89.38 84 ASP A O 1
ATOM 678 N N . PHE A 1 85 ? -10.512 -13.182 19.754 1.00 94.12 85 PHE A N 1
ATOM 679 C CA . PHE A 1 85 ? -10.652 -11.878 20.396 1.00 94.12 85 PHE A CA 1
ATOM 680 C C . PHE A 1 85 ? -10.830 -11.992 21.912 1.00 94.12 85 PHE A C 1
ATOM 682 O O . PHE A 1 85 ? -10.184 -11.256 22.650 1.00 94.12 85 PHE A O 1
ATOM 689 N N . GLU A 1 86 ? -11.679 -12.894 22.409 1.00 93.81 86 GLU A N 1
ATOM 690 C CA . GLU A 1 86 ? -11.892 -13.060 23.852 1.00 93.81 86 GLU A CA 1
ATOM 691 C C . GLU A 1 86 ? -10.606 -13.506 24.574 1.00 93.81 86 GLU A C 1
ATOM 693 O O . GLU A 1 86 ? -10.268 -12.955 25.630 1.00 93.81 86 GLU A O 1
ATOM 698 N N . LYS A 1 87 ? -9.843 -14.440 23.983 1.00 94.31 87 LYS A N 1
ATOM 699 C CA . LYS A 1 87 ? -8.520 -14.863 24.480 1.00 94.31 87 LYS A CA 1
ATOM 700 C C . LYS A 1 87 ? -7.527 -13.696 24.450 1.00 94.31 87 LYS A C 1
ATOM 702 O O . LYS A 1 87 ? -6.901 -13.397 25.471 1.00 94.31 87 LYS A O 1
ATOM 707 N N . ALA A 1 88 ? -7.408 -13.020 23.308 1.00 94.62 88 ALA A N 1
ATOM 708 C CA . ALA A 1 88 ? -6.486 -11.909 23.101 1.00 94.62 88 ALA A CA 1
ATOM 709 C C . ALA A 1 88 ? -6.785 -10.734 24.037 1.00 94.62 88 ALA A C 1
ATOM 711 O O . ALA A 1 88 ? -5.879 -10.238 24.704 1.00 94.62 88 ALA A O 1
ATOM 712 N N . ALA A 1 89 ? -8.053 -10.339 24.159 1.00 96.12 89 ALA A N 1
ATOM 713 C CA . ALA A 1 89 ? -8.499 -9.269 25.042 1.00 96.12 89 ALA A CA 1
ATOM 714 C C . ALA A 1 89 ? -8.125 -9.556 26.498 1.00 96.12 89 ALA A C 1
ATOM 716 O O . ALA A 1 89 ? -7.590 -8.683 27.179 1.00 96.12 89 ALA A O 1
ATOM 717 N N . LYS A 1 90 ? -8.333 -10.793 26.973 1.00 96.44 90 LYS A N 1
ATOM 718 C CA . LYS A 1 90 ? -7.950 -11.190 28.334 1.00 96.44 90 LYS A CA 1
ATOM 719 C C . LYS A 1 90 ? -6.443 -11.043 28.565 1.00 96.44 90 LYS A C 1
ATOM 721 O O . LYS A 1 90 ? -6.046 -10.454 29.567 1.00 96.44 90 LYS A O 1
ATOM 726 N N . LEU A 1 91 ? -5.613 -11.537 27.645 1.00 97.00 91 LEU A N 1
ATOM 727 C CA . LEU A 1 91 ? -4.150 -11.443 27.740 1.00 97.00 91 LEU A CA 1
ATOM 728 C C . LEU A 1 91 ? -3.658 -9.990 27.671 1.00 97.00 91 LEU A C 1
ATOM 730 O O . LEU A 1 91 ? -2.821 -9.571 28.470 1.00 97.00 91 LEU A O 1
ATOM 734 N N . MET A 1 92 ? -4.199 -9.212 26.734 1.00 97.19 92 MET A N 1
ATOM 735 C CA . MET A 1 92 ? -3.855 -7.808 26.533 1.00 97.19 92 MET A CA 1
ATOM 736 C C . MET A 1 92 ? -4.222 -6.942 27.738 1.00 97.19 92 MET A C 1
ATOM 738 O O . MET A 1 92 ? -3.441 -6.075 28.114 1.00 97.19 92 MET A O 1
ATOM 742 N N . LEU A 1 93 ? -5.377 -7.179 28.366 1.00 97.38 93 LEU A N 1
ATOM 743 C CA . LEU A 1 93 ? -5.809 -6.436 29.553 1.00 97.38 93 LEU A CA 1
ATOM 744 C C . LEU A 1 93 ? -5.013 -6.812 30.812 1.00 97.38 93 LEU A C 1
ATOM 746 O O . LEU A 1 93 ? -4.858 -5.971 31.695 1.00 97.38 93 LEU A O 1
ATOM 750 N N . GLN A 1 94 ? -4.490 -8.041 30.893 1.00 97.38 94 GLN A N 1
ATOM 751 C CA . GLN A 1 94 ? -3.613 -8.470 31.989 1.00 97.38 94 GLN A CA 1
ATOM 752 C C . GLN A 1 94 ? -2.241 -7.790 31.927 1.00 97.38 94 GLN A C 1
ATOM 754 O O . GLN A 1 94 ? -1.748 -7.306 32.944 1.00 97.38 94 GLN A O 1
ATOM 759 N N . GLU A 1 95 ? -1.637 -7.710 30.736 1.00 96.00 95 GLU A N 1
ATOM 760 C CA . GLU A 1 95 ? -0.311 -7.110 30.544 1.00 96.00 95 GLU A CA 1
ATOM 761 C C . GLU A 1 95 ? -0.290 -6.061 29.408 1.00 96.00 95 GLU A C 1
ATOM 763 O O . GLU A 1 95 ? 0.442 -6.235 28.430 1.00 96.00 95 GLU A O 1
ATOM 768 N N . PRO A 1 96 ? -1.011 -4.921 29.506 1.00 96.44 96 PRO A N 1
ATOM 769 C CA . PRO A 1 96 ? -1.140 -3.968 28.392 1.00 96.44 96 PRO A CA 1
ATOM 770 C C . PRO A 1 96 ? 0.205 -3.466 27.859 1.00 96.44 96 PRO A C 1
ATOM 772 O O . PRO A 1 96 ? 0.407 -3.324 26.653 1.00 96.44 96 PRO A O 1
ATOM 775 N N . LYS A 1 97 ? 1.168 -3.249 28.764 1.00 95.88 97 LYS A N 1
ATOM 776 C CA . LYS A 1 97 ? 2.515 -2.771 28.423 1.00 95.88 97 LYS A CA 1
ATOM 777 C C . LYS A 1 97 ? 3.298 -3.764 27.561 1.00 95.88 97 LYS A C 1
ATOM 779 O O . LYS A 1 97 ? 4.030 -3.318 26.685 1.00 95.88 97 LYS A O 1
ATOM 784 N N . LYS A 1 98 ? 3.121 -5.075 27.764 1.00 96.31 98 LYS A N 1
ATOM 785 C CA . LYS A 1 98 ? 3.820 -6.129 27.007 1.00 96.31 98 LYS A CA 1
ATOM 786 C C . LYS A 1 98 ? 3.492 -6.072 25.518 1.00 96.31 98 LYS A C 1
ATOM 788 O O . LYS A 1 98 ? 4.379 -6.229 24.690 1.00 96.31 98 LYS A O 1
ATOM 793 N N . TYR A 1 99 ? 2.233 -5.803 25.187 1.00 96.44 99 TYR A N 1
ATOM 794 C CA . TYR A 1 99 ? 1.761 -5.699 23.802 1.00 96.44 99 TYR A CA 1
ATOM 795 C C . TYR A 1 99 ? 1.838 -4.267 23.255 1.00 96.44 99 TYR A C 1
ATOM 797 O O . TYR A 1 99 ? 1.458 -4.018 22.113 1.00 96.44 99 TYR A O 1
ATOM 805 N N . GLY A 1 100 ? 2.291 -3.307 24.071 1.00 96.50 100 GLY A N 1
ATOM 806 C CA . GLY A 1 100 ? 2.225 -1.887 23.742 1.00 96.50 100 GLY A CA 1
ATOM 807 C C . GLY A 1 100 ? 0.793 -1.411 23.488 1.00 96.50 100 GLY A C 1
ATOM 808 O O . GLY A 1 100 ? 0.592 -0.577 22.613 1.00 96.50 100 GLY A O 1
ATOM 809 N N . LEU A 1 101 ? -0.198 -1.962 24.190 1.00 98.00 101 LEU A N 1
ATOM 810 C CA . LEU A 1 101 ? -1.614 -1.685 23.965 1.00 98.00 101 LEU A CA 1
ATOM 811 C C . LEU A 1 101 ? -1.940 -0.205 24.220 1.00 98.00 101 LEU A C 1
ATOM 813 O O . LEU A 1 101 ? -1.583 0.359 25.254 1.00 98.00 101 LEU A O 1
ATOM 817 N N . LEU A 1 102 ? -2.653 0.409 23.279 1.00 97.38 102 LEU A N 1
ATOM 818 C CA . LEU A 1 102 ? -3.118 1.795 23.328 1.00 97.38 102 LEU A CA 1
ATOM 819 C C . LEU A 1 102 ? -4.646 1.890 23.303 1.00 97.38 102 LEU A C 1
ATOM 821 O O . LEU A 1 102 ? -5.205 2.779 23.941 1.00 97.38 102 LEU A O 1
ATOM 825 N N . MET A 1 103 ? -5.322 0.985 22.597 1.00 97.81 103 MET A N 1
ATOM 826 C CA . MET A 1 103 ? -6.782 0.911 22.527 1.00 97.81 103 MET A CA 1
ATOM 827 C C . MET A 1 103 ? -7.214 -0.541 22.337 1.00 97.81 103 MET A C 1
ATOM 829 O O . MET A 1 103 ? -6.543 -1.281 21.622 1.00 97.81 103 MET A O 1
ATOM 833 N N . LEU A 1 104 ? -8.314 -0.941 22.968 1.00 98.19 104 LEU A N 1
ATOM 834 C CA . LEU A 1 104 ? -8.970 -2.222 22.721 1.00 98.19 104 LEU A CA 1
ATOM 835 C C . LEU A 1 104 ? -10.479 -2.008 22.685 1.00 98.19 104 LEU A C 1
ATOM 837 O O . LEU A 1 104 ? -11.041 -1.444 23.625 1.00 98.19 104 LEU A O 1
ATOM 841 N N . GLU A 1 105 ? -11.132 -2.490 21.636 1.00 97.44 105 GLU A N 1
ATOM 842 C CA . GLU A 1 105 ? -12.580 -2.399 21.484 1.00 97.44 105 GLU A CA 1
ATOM 843 C C . GLU A 1 105 ? -13.191 -3.672 20.906 1.00 97.44 105 GLU A C 1
ATOM 845 O O . GLU A 1 105 ? -12.542 -4.420 20.175 1.00 97.44 105 GLU A O 1
ATOM 850 N N . ARG A 1 106 ? -14.477 -3.882 21.187 1.00 96.12 106 ARG A N 1
ATOM 851 C CA . ARG A 1 106 ? -15.304 -4.851 20.461 1.00 96.12 106 ARG A CA 1
ATOM 852 C C . ARG A 1 106 ? -15.743 -4.260 19.133 1.00 96.12 106 ARG A C 1
ATOM 854 O O . ARG A 1 106 ? -16.043 -3.067 19.059 1.00 96.12 106 ARG A O 1
ATOM 861 N N . SER A 1 107 ? -15.845 -5.100 18.106 1.00 92.38 107 SER A N 1
ATOM 862 C CA . SER A 1 107 ? -16.367 -4.682 16.805 1.00 92.38 107 SER A CA 1
ATOM 863 C C . SER A 1 107 ? -17.905 -4.628 16.811 1.00 92.38 107 SER A C 1
ATOM 865 O O . SER A 1 107 ? -18.580 -5.031 17.763 1.00 92.38 107 SER A O 1
ATOM 867 N N . ALA A 1 108 ? -18.493 -4.132 15.721 1.00 90.94 108 ALA A N 1
ATOM 868 C CA . ALA A 1 108 ? -19.946 -4.113 15.547 1.00 90.94 108 ALA A CA 1
ATOM 869 C C . ALA A 1 108 ? -20.573 -5.504 15.320 1.00 90.94 108 ALA A C 1
ATOM 871 O O . ALA A 1 108 ? -21.787 -5.627 15.433 1.00 90.94 108 ALA A O 1
ATOM 872 N N . ARG A 1 109 ? -19.790 -6.533 14.961 1.00 87.88 109 ARG A N 1
ATOM 873 C CA . ARG A 1 109 ? -20.301 -7.889 14.692 1.00 87.88 109 ARG A CA 1
ATOM 874 C C . ARG A 1 109 ? -19.667 -8.907 15.629 1.00 87.88 109 ARG A C 1
ATOM 876 O O . ARG A 1 109 ? -20.221 -9.212 16.677 1.00 87.88 109 ARG A O 1
ATOM 883 N N . GLN A 1 110 ? -18.509 -9.415 15.236 1.00 88.19 110 GLN A N 1
ATOM 884 C CA . GLN A 1 110 ? -17.731 -10.405 15.964 1.00 88.19 110 GLN A CA 1
ATOM 885 C C . GLN A 1 110 ? -16.280 -9.943 16.047 1.00 88.19 110 GLN A C 1
ATOM 887 O O . GLN A 1 110 ? -15.837 -9.149 15.213 1.00 88.19 110 GLN A O 1
ATOM 892 N N . GLY A 1 111 ? -15.579 -10.404 17.077 1.00 92.88 111 GLY A N 1
ATOM 893 C CA . GLY A 1 111 ? -14.200 -10.013 17.314 1.00 92.88 111 GLY A CA 1
ATOM 894 C C . GLY A 1 111 ? -14.050 -8.570 17.811 1.00 92.88 111 GLY A C 1
ATOM 895 O O . GLY A 1 111 ? -14.906 -8.053 18.542 1.00 92.88 111 GLY A O 1
ATOM 896 N N . GLY A 1 112 ? -12.973 -7.901 17.409 1.00 94.69 112 GLY A N 1
ATOM 897 C CA . GLY A 1 112 ? -12.656 -6.547 17.851 1.00 94.69 112 GLY A CA 1
ATOM 898 C C . GLY A 1 112 ? -11.421 -5.947 17.199 1.00 94.69 112 GLY A C 1
ATOM 899 O O . GLY A 1 112 ? -10.813 -6.542 16.314 1.00 94.69 112 GLY A O 1
ATOM 900 N N . HIS A 1 113 ? -11.063 -4.748 17.645 1.00 95.81 113 HIS A N 1
ATOM 901 C CA . HIS A 1 113 ? -9.877 -4.046 17.169 1.00 95.81 113 HIS A CA 1
ATOM 902 C C . HIS A 1 113 ? -8.965 -3.730 18.348 1.00 95.81 113 HIS A C 1
ATOM 904 O O . HIS A 1 113 ? -9.419 -3.286 19.407 1.00 95.81 113 HIS A O 1
ATOM 910 N N . ALA A 1 114 ? -7.668 -3.921 18.144 1.00 96.56 114 ALA A N 1
ATOM 911 C CA . ALA A 1 114 ? -6.634 -3.428 19.034 1.00 96.56 114 ALA A CA 1
ATOM 912 C C . ALA A 1 114 ? -5.818 -2.346 18.322 1.00 96.56 114 ALA A C 1
ATOM 914 O O . ALA A 1 114 ? -5.605 -2.396 17.113 1.00 96.56 114 ALA A O 1
ATOM 915 N N . VAL A 1 115 ? -5.335 -1.365 19.076 1.00 97.31 115 VAL A N 1
ATOM 916 C CA . VAL A 1 115 ? -4.292 -0.443 18.620 1.00 97.31 115 VAL A CA 1
ATOM 917 C C . VAL A 1 115 ? -3.092 -0.650 19.513 1.00 97.31 115 VAL A C 1
ATOM 919 O O . VAL A 1 115 ? -3.196 -0.524 20.734 1.00 97.31 115 VAL A O 1
ATOM 922 N N . CYS A 1 116 ? -1.956 -0.950 18.899 1.00 96.94 116 CYS A N 1
ATOM 923 C CA . CYS A 1 116 ? -0.701 -1.214 19.584 1.00 96.94 116 CYS A CA 1
ATOM 924 C C . CYS A 1 116 ? 0.360 -0.199 19.159 1.00 96.94 116 CYS A C 1
ATOM 926 O O . CYS A 1 116 ? 0.309 0.372 18.067 1.00 96.94 116 CYS A O 1
ATOM 928 N N . LYS A 1 117 ? 1.358 0.011 20.018 1.00 96.31 117 LYS A N 1
ATOM 929 C CA . LYS A 1 117 ? 2.583 0.723 19.656 1.00 96.31 117 LYS A CA 1
ATOM 930 C C . LYS A 1 117 ? 3.290 -0.037 18.540 1.00 96.31 117 LYS A C 1
ATOM 932 O O . LYS A 1 117 ? 3.519 -1.248 18.644 1.00 96.31 117 LYS A O 1
ATOM 937 N N . ARG A 1 118 ? 3.649 0.702 17.495 1.00 95.12 118 ARG A N 1
ATOM 938 C CA . ARG A 1 118 ? 4.485 0.205 16.411 1.00 95.12 118 ARG A CA 1
ATOM 939 C C . ARG A 1 118 ? 5.931 0.137 16.894 1.00 95.12 118 ARG A C 1
ATOM 941 O O . ARG A 1 118 ? 6.415 1.042 17.573 1.00 95.12 118 ARG A O 1
ATOM 948 N N . GLU A 1 119 ? 6.612 -0.938 16.541 1.00 95.06 119 GLU A N 1
ATOM 949 C CA . GLU A 1 119 ? 8.060 -1.029 16.636 1.00 95.06 119 GLU A CA 1
ATOM 950 C C . GLU A 1 119 ? 8.676 -0.170 15.523 1.00 95.06 119 GLU A C 1
ATOM 952 O O . GLU A 1 119 ? 8.376 -0.362 14.343 1.00 95.06 119 GLU A O 1
ATOM 957 N N . MET A 1 120 ? 9.469 0.833 15.905 1.00 92.94 120 MET A N 1
ATOM 958 C CA . MET A 1 120 ? 10.078 1.777 14.961 1.00 92.94 120 MET A CA 1
ATOM 959 C C . MET A 1 120 ? 11.024 1.040 14.003 1.00 92.94 120 MET A C 1
ATOM 961 O O . MET A 1 120 ? 11.707 0.105 14.412 1.00 92.94 120 MET A O 1
ATOM 965 N N . GLY A 1 121 ? 11.066 1.452 12.735 1.00 93.69 121 GLY A N 1
ATOM 966 C CA . GLY A 1 121 ? 11.849 0.775 11.693 1.00 93.69 121 GLY A CA 1
ATOM 967 C C . GLY A 1 121 ? 11.252 -0.541 11.176 1.00 93.69 121 GLY A C 1
ATOM 968 O O . GLY A 1 121 ? 11.819 -1.135 10.263 1.00 93.69 121 GLY A O 1
ATOM 969 N N . LYS A 1 122 ? 10.103 -0.976 11.711 1.00 95.38 122 LYS A N 1
ATOM 970 C CA . LYS A 1 122 ? 9.345 -2.136 11.226 1.00 95.38 122 LYS A CA 1
ATOM 971 C C . LYS A 1 122 ? 8.086 -1.707 10.469 1.00 95.38 122 LYS A C 1
ATOM 973 O O . LYS A 1 122 ? 7.433 -0.726 10.857 1.00 95.38 122 LYS A O 1
ATOM 978 N N . THR A 1 123 ? 7.731 -2.450 9.422 1.00 95.12 123 THR A N 1
ATOM 979 C CA . THR A 1 123 ? 6.521 -2.242 8.610 1.00 95.12 123 THR A CA 1
ATOM 980 C C . THR A 1 123 ? 5.256 -2.568 9.404 1.00 95.12 123 THR A C 1
ATOM 982 O O . THR A 1 123 ? 5.300 -3.110 10.518 1.00 95.12 123 THR A O 1
ATOM 985 N N . ILE A 1 124 ? 4.089 -2.230 8.848 1.00 95.12 124 ILE A N 1
ATOM 986 C CA . ILE A 1 124 ? 2.810 -2.604 9.466 1.00 95.12 124 ILE A CA 1
ATOM 987 C C . ILE A 1 124 ? 2.669 -4.129 9.506 1.00 95.12 124 ILE A C 1
ATOM 989 O O . ILE A 1 124 ? 2.273 -4.660 10.541 1.00 95.12 124 ILE A O 1
ATOM 993 N N . LEU A 1 125 ? 3.059 -4.834 8.438 1.00 93.94 125 LEU A N 1
ATOM 994 C CA . LEU A 1 125 ? 2.982 -6.293 8.372 1.00 93.94 125 LEU A CA 1
ATOM 995 C C . LEU A 1 125 ? 3.885 -6.962 9.421 1.00 93.94 125 LEU A C 1
ATOM 997 O O . LEU A 1 125 ? 3.425 -7.847 10.141 1.00 93.94 125 LEU A O 1
ATOM 1001 N N . GLU A 1 126 ? 5.126 -6.492 9.594 1.00 95.31 126 GLU A N 1
ATOM 1002 C CA . GLU A 1 126 ? 6.038 -6.983 10.644 1.00 95.31 126 GLU A CA 1
ATOM 1003 C C . GLU A 1 126 ? 5.423 -6.830 12.043 1.00 95.31 126 GLU A C 1
ATOM 1005 O O . GLU A 1 126 ? 5.470 -7.743 12.874 1.00 95.31 126 GLU A O 1
ATOM 1010 N N . ASN A 1 127 ? 4.772 -5.694 12.297 1.00 95.81 127 ASN A N 1
ATOM 1011 C CA . ASN A 1 127 ? 4.106 -5.430 13.567 1.00 95.81 127 ASN A CA 1
ATOM 1012 C C . ASN A 1 127 ? 2.846 -6.284 13.781 1.00 95.81 127 ASN A C 1
ATOM 1014 O O . ASN A 1 127 ? 2.609 -6.744 14.902 1.00 95.81 127 ASN A O 1
ATOM 1018 N N . GLN A 1 128 ? 2.066 -6.541 12.727 1.00 94.56 128 GLN A N 1
ATOM 1019 C CA . GLN A 1 128 ? 0.931 -7.465 12.782 1.00 94.56 128 GLN A CA 1
ATOM 1020 C C . GLN A 1 128 ? 1.396 -8.887 13.085 1.00 94.56 128 GLN A C 1
ATOM 1022 O O . GLN A 1 128 ? 0.869 -9.515 14.003 1.00 94.56 128 GLN A O 1
ATOM 1027 N N . VAL A 1 129 ? 2.448 -9.359 12.408 1.00 94.75 129 VAL A N 1
ATOM 1028 C CA . VAL A 1 129 ? 3.035 -10.676 12.669 1.00 94.75 129 VAL A CA 1
ATOM 1029 C C . VAL A 1 129 ? 3.560 -10.793 14.093 1.00 94.75 129 VAL A C 1
ATOM 1031 O O . VAL A 1 129 ? 3.325 -11.814 14.741 1.00 94.75 129 VAL A O 1
ATOM 1034 N N . ARG A 1 130 ? 4.221 -9.754 14.612 1.00 95.44 130 ARG A N 1
ATOM 1035 C CA . ARG A 1 130 ? 4.694 -9.715 16.002 1.00 95.44 130 ARG A CA 1
ATOM 1036 C C . ARG A 1 130 ? 3.544 -9.913 16.990 1.00 95.44 130 ARG A C 1
ATOM 1038 O O . ARG A 1 130 ? 3.623 -10.804 17.832 1.00 95.44 130 ARG A O 1
ATOM 1045 N N . ILE A 1 131 ? 2.474 -9.124 16.882 1.00 95.62 131 ILE A N 1
ATOM 1046 C CA . ILE A 1 131 ? 1.334 -9.213 17.809 1.00 95.62 131 ILE A CA 1
ATOM 1047 C C . ILE A 1 131 ? 0.583 -10.538 17.656 1.00 95.62 131 ILE A C 1
ATOM 1049 O O . ILE A 1 131 ? 0.309 -11.191 18.663 1.00 95.62 131 ILE A O 1
ATOM 1053 N N . ALA A 1 132 ? 0.338 -10.991 16.427 1.00 94.19 132 ALA A N 1
ATOM 1054 C CA . ALA A 1 132 ? -0.319 -12.269 16.170 1.00 94.19 132 ALA A CA 1
ATOM 1055 C C . ALA A 1 132 ? 0.465 -13.463 16.737 1.00 94.19 132 ALA A C 1
ATOM 1057 O O . ALA A 1 132 ? -0.126 -14.358 17.336 1.00 94.19 132 ALA A O 1
ATOM 1058 N N . LYS A 1 133 ? 1.803 -13.467 16.625 1.00 94.12 133 LYS A N 1
ATOM 1059 C CA . LYS A 1 133 ? 2.657 -14.489 17.258 1.00 94.12 133 LYS A CA 1
ATOM 1060 C C . LYS A 1 133 ? 2.566 -14.454 18.784 1.00 94.12 133 LYS A C 1
ATOM 1062 O O . LYS A 1 133 ? 2.532 -15.508 19.404 1.00 94.12 133 LYS A O 1
ATOM 1067 N N . MET A 1 134 ? 2.535 -13.266 19.389 1.00 94.25 134 MET A N 1
ATOM 1068 C CA . MET A 1 134 ? 2.460 -13.125 20.849 1.00 94.25 134 MET A CA 1
ATOM 1069 C C . MET A 1 134 ? 1.107 -13.563 21.429 1.00 94.25 134 MET A C 1
ATOM 1071 O O . MET A 1 134 ? 1.059 -13.990 22.581 1.00 94.25 134 MET A O 1
ATOM 1075 N N . LEU A 1 135 ? 0.021 -13.416 20.666 1.00 93.44 135 LEU A N 1
ATOM 1076 C CA . LEU A 1 135 ? -1.343 -13.767 21.085 1.00 93.44 135 LEU A CA 1
ATOM 1077 C C . LEU A 1 135 ? -1.789 -15.155 20.610 1.00 93.44 135 LEU A C 1
ATOM 1079 O O . LEU A 1 135 ? -2.780 -15.678 21.124 1.00 93.44 135 LEU A O 1
ATOM 1083 N N . GLU A 1 136 ? -1.061 -15.732 19.651 1.00 92.25 136 GLU A N 1
ATOM 1084 C CA . GLU A 1 136 ? -1.432 -16.948 18.923 1.00 92.25 136 GLU A CA 1
ATOM 1085 C C . GLU A 1 136 ? -2.836 -16.826 18.309 1.00 92.25 136 GLU A C 1
ATOM 1087 O O . GLU A 1 136 ? -3.702 -17.666 18.558 1.00 92.25 136 GLU A O 1
ATOM 1092 N N . CYS A 1 137 ? -3.075 -15.741 17.566 1.00 90.31 137 CYS A N 1
ATOM 1093 C CA . CYS A 1 137 ? -4.363 -15.451 16.930 1.00 90.31 137 CYS A CA 1
ATOM 1094 C C . CYS A 1 137 ? -4.217 -15.234 15.426 1.00 90.31 137 CYS A C 1
ATOM 1096 O O . CYS A 1 137 ? -3.222 -14.666 14.966 1.00 90.31 137 CYS A O 1
ATOM 1098 N N . GLU A 1 138 ? -5.211 -15.688 14.663 1.00 89.56 138 GLU A N 1
ATOM 1099 C CA . GLU A 1 138 ? -5.193 -15.574 13.204 1.00 89.56 138 GLU A CA 1
ATOM 1100 C C . GLU A 1 138 ? -5.122 -14.105 12.766 1.00 89.56 138 GLU A C 1
ATOM 1102 O O . GLU A 1 138 ? -5.663 -13.220 13.433 1.00 89.56 138 GLU A O 1
ATOM 1107 N N . MET A 1 139 ? -4.455 -13.840 11.640 1.00 87.44 139 MET A N 1
ATOM 1108 C CA . MET A 1 139 ? -4.443 -12.509 11.032 1.00 87.44 139 MET A CA 1
ATOM 1109 C C . MET A 1 139 ? -4.768 -12.571 9.540 1.00 87.44 139 MET A C 1
ATOM 1111 O O . MET A 1 139 ? -4.409 -13.529 8.850 1.00 87.44 139 MET A O 1
ATOM 1115 N N . ASP A 1 140 ? -5.372 -11.496 9.044 1.00 83.38 140 ASP A N 1
ATOM 1116 C CA . ASP A 1 140 ? -5.513 -11.232 7.619 1.00 83.38 140 ASP A CA 1
ATOM 1117 C C . ASP A 1 140 ? -4.228 -10.579 7.100 1.00 83.38 140 ASP A C 1
ATOM 1119 O O . ASP A 1 140 ? -3.933 -9.425 7.420 1.00 83.38 140 ASP A O 1
ATOM 1123 N N . THR A 1 141 ? -3.459 -11.300 6.280 1.00 82.44 141 THR A N 1
ATOM 1124 C CA . THR A 1 141 ? -2.215 -10.765 5.704 1.00 82.44 141 THR A CA 1
ATOM 1125 C C . THR A 1 141 ? -2.447 -9.600 4.751 1.00 82.44 141 THR A C 1
ATOM 1127 O O . THR A 1 141 ? -1.492 -8.930 4.400 1.00 82.44 141 THR A O 1
ATOM 1130 N N . SER A 1 142 ? -3.682 -9.300 4.340 1.00 80.88 142 SER A N 1
ATOM 1131 C CA . SER A 1 142 ? -3.987 -8.113 3.531 1.00 80.88 142 SER A CA 1
ATOM 1132 C C . SER A 1 142 ? -4.193 -6.837 4.360 1.00 80.88 142 SER A C 1
ATOM 1134 O O . SER A 1 142 ? -4.331 -5.743 3.804 1.00 80.88 142 SER A O 1
ATOM 1136 N N . ALA A 1 143 ? -4.205 -6.934 5.694 1.00 81.38 143 ALA A N 1
ATOM 1137 C CA . ALA A 1 143 ? -4.502 -5.817 6.586 1.00 81.38 143 ALA A CA 1
ATOM 1138 C C . ALA A 1 143 ? -3.313 -4.868 6.835 1.00 81.38 143 ALA A C 1
ATOM 1140 O O . ALA A 1 143 ? -3.392 -4.031 7.731 1.00 81.38 143 ALA A O 1
ATOM 1141 N N . HIS A 1 144 ? -2.229 -4.942 6.061 1.00 86.88 144 HIS A N 1
ATOM 1142 C CA . HIS A 1 144 ? -1.008 -4.158 6.289 1.00 86.88 144 HIS A CA 1
ATOM 1143 C C . HIS A 1 144 ? -0.991 -2.764 5.629 1.00 86.88 144 HIS A C 1
ATOM 1145 O O . HIS A 1 144 ? 0.027 -2.076 5.673 1.00 86.88 144 HIS A O 1
ATOM 1151 N N . ASP A 1 145 ? -2.086 -2.320 5.002 1.00 91.19 145 ASP A N 1
ATOM 1152 C CA . ASP A 1 145 ? -2.171 -0.966 4.437 1.00 91.19 145 ASP A CA 1
ATOM 1153 C C . ASP A 1 145 ? -2.107 0.093 5.551 1.00 91.19 145 ASP A C 1
ATOM 1155 O O . ASP A 1 145 ? -2.953 0.151 6.446 1.00 91.19 145 ASP A O 1
ATOM 1159 N N . ILE A 1 146 ? -1.127 0.990 5.470 1.00 93.81 146 ILE A N 1
ATOM 1160 C CA . ILE A 1 146 ? -0.975 2.122 6.388 1.00 93.81 146 ILE A CA 1
ATOM 1161 C C . ILE A 1 146 ? -2.218 3.030 6.431 1.00 93.81 146 ILE A C 1
ATOM 1163 O O . ILE A 1 146 ? -2.529 3.621 7.468 1.00 93.81 146 ILE A O 1
ATOM 1167 N N . ASN A 1 147 ? -2.975 3.100 5.335 1.00 94.69 147 ASN A N 1
ATOM 1168 C CA . ASN A 1 147 ? -4.193 3.900 5.215 1.00 94.69 147 ASN A CA 1
ATOM 1169 C C . ASN A 1 147 ? -5.464 3.124 5.605 1.00 94.69 147 ASN A C 1
ATOM 1171 O O . ASN A 1 147 ? -6.579 3.640 5.452 1.00 94.69 147 ASN A O 1
ATOM 1175 N N . ARG A 1 148 ? -5.325 1.894 6.126 1.00 93.50 148 ARG A N 1
ATOM 1176 C CA . ARG A 1 148 ? -6.445 1.065 6.586 1.00 93.50 148 ARG A CA 1
ATOM 1177 C C . ARG A 1 148 ? -7.258 1.802 7.648 1.00 93.50 148 ARG A C 1
ATOM 1179 O O . ARG A 1 148 ? -6.717 2.385 8.586 1.00 93.50 148 ARG A O 1
ATOM 1186 N N . VAL A 1 149 ? -8.576 1.781 7.490 1.00 94.38 149 VAL A N 1
ATOM 1187 C CA . VAL A 1 149 ? -9.520 2.440 8.400 1.00 94.38 149 VAL A CA 1
ATOM 1188 C C . VAL A 1 149 ? -10.273 1.409 9.222 1.00 94.38 149 VAL A C 1
ATOM 1190 O O . VAL A 1 149 ? -10.622 0.347 8.711 1.00 94.38 149 VAL A O 1
ATOM 1193 N N . TYR A 1 150 ? -10.564 1.764 10.467 1.00 94.81 150 TYR A N 1
ATOM 1194 C CA . TYR A 1 150 ? -11.249 0.919 11.434 1.00 94.81 150 TYR A CA 1
ATOM 1195 C C . TYR A 1 150 ? -12.595 1.549 11.767 1.00 94.81 150 TYR A C 1
ATOM 1197 O O . TYR A 1 150 ? -12.663 2.710 12.182 1.00 94.81 150 TYR A O 1
ATOM 1205 N N . PHE A 1 151 ? -13.671 0.793 11.555 1.00 95.62 151 PHE A N 1
ATOM 1206 C CA . PHE A 1 151 ? -15.006 1.199 11.980 1.00 95.62 151 PHE A CA 1
ATOM 1207 C C . PHE A 1 151 ? -15.118 1.009 13.483 1.00 95.62 151 PHE A C 1
ATOM 1209 O O . PHE A 1 151 ? -15.116 -0.116 13.973 1.00 95.62 151 PHE A O 1
ATOM 1216 N N . THR A 1 152 ? -15.236 2.105 14.210 1.00 95.94 152 THR A N 1
ATOM 1217 C CA . THR A 1 152 ? -15.245 2.066 15.667 1.00 95.94 152 THR A CA 1
ATOM 1218 C C . THR A 1 152 ? -16.646 1.809 16.222 1.00 95.94 152 THR A C 1
ATOM 1220 O O . THR A 1 152 ? -17.651 1.959 15.518 1.00 95.94 152 THR A O 1
ATOM 1223 N N . THR A 1 153 ? -16.722 1.442 17.498 1.00 96.44 153 THR A N 1
ATOM 1224 C CA . THR A 1 153 ? -17.972 1.264 18.252 1.00 96.44 153 THR A CA 1
ATOM 1225 C C . THR A 1 153 ? -18.213 2.436 19.210 1.00 96.44 153 THR A C 1
ATOM 1227 O O . THR A 1 153 ? -17.705 3.539 18.981 1.00 96.44 153 THR A O 1
ATOM 1230 N N . SER A 1 154 ? -19.066 2.276 20.227 1.00 96.81 154 SER A N 1
ATOM 1231 C CA . SER A 1 154 ? -19.379 3.369 21.149 1.00 96.81 154 SER A CA 1
ATOM 1232 C C . SER A 1 154 ? -18.235 3.621 22.143 1.00 96.81 154 SER A C 1
ATOM 1234 O O . SER A 1 154 ? -17.209 2.938 22.130 1.00 96.81 154 SER A O 1
ATOM 1236 N N . ALA A 1 155 ? -18.374 4.650 22.980 1.00 96.38 155 ALA A N 1
ATOM 1237 C CA . ALA A 1 155 ? -17.465 4.907 24.101 1.00 96.38 155 ALA A CA 1
ATOM 1238 C C . ALA A 1 155 ? -17.881 4.177 25.394 1.00 96.38 155 ALA A C 1
ATOM 1240 O O . ALA A 1 155 ? -17.263 4.405 26.435 1.00 96.38 155 ALA A O 1
ATOM 1241 N N . ASP A 1 156 ? -18.934 3.357 25.344 1.00 96.25 156 ASP A N 1
ATOM 1242 C CA . ASP A 1 156 ? -19.455 2.643 26.507 1.00 96.25 156 ASP A CA 1
ATOM 1243 C C . ASP A 1 156 ? -18.458 1.550 26.937 1.00 96.25 156 ASP A C 1
ATOM 1245 O O . ASP A 1 156 ? -17.727 1.003 26.110 1.00 96.25 156 ASP A O 1
ATOM 1249 N N . ALA A 1 157 ? -18.404 1.235 28.235 1.00 94.38 157 ALA A N 1
ATOM 1250 C CA . ALA A 1 157 ? -17.383 0.340 28.799 1.00 94.38 157 ALA A CA 1
ATOM 1251 C C . ALA A 1 157 ? -17.431 -1.094 28.236 1.00 94.38 157 ALA A C 1
ATOM 1253 O O . ALA A 1 157 ? -16.407 -1.772 28.201 1.00 94.38 157 ALA A O 1
ATOM 1254 N N . ASP A 1 158 ? -18.598 -1.537 27.761 1.00 94.00 158 ASP A N 1
ATOM 1255 C CA . ASP A 1 158 ? -18.768 -2.847 27.122 1.00 94.00 158 ASP A CA 1
ATOM 1256 C C . ASP A 1 158 ? -18.169 -2.897 25.706 1.00 94.00 158 ASP A C 1
ATOM 1258 O O . ASP A 1 158 ? -17.829 -3.975 25.209 1.00 94.00 158 ASP A O 1
ATOM 1262 N N . ASP A 1 159 ? -18.021 -1.731 25.071 1.00 96.50 159 ASP A N 1
ATOM 1263 C CA . ASP A 1 159 ? -17.529 -1.569 23.707 1.00 96.50 159 ASP A CA 1
ATOM 1264 C C . ASP A 1 159 ? -16.048 -1.171 23.688 1.00 96.50 159 ASP A C 1
ATOM 1266 O O . ASP A 1 159 ? -15.255 -1.809 22.999 1.00 96.50 159 ASP A O 1
ATOM 1270 N N . LEU A 1 160 ? -15.663 -0.142 24.451 1.00 97.75 160 LEU A N 1
ATOM 1271 C CA . LEU A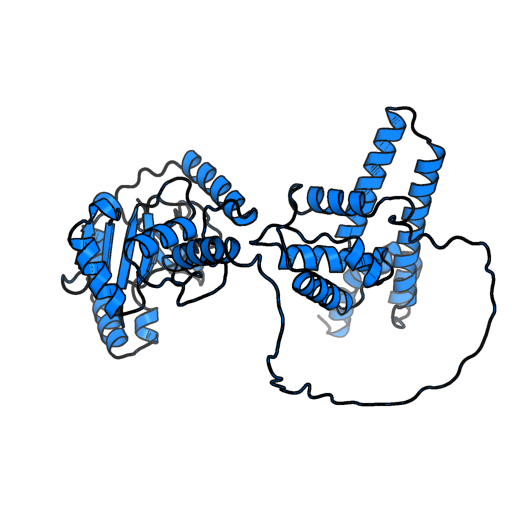 1 160 ? -14.297 0.372 24.560 1.00 97.75 160 LEU A CA 1
ATOM 1272 C C . LEU A 1 160 ? -13.636 -0.165 25.837 1.00 97.75 160 LEU A C 1
ATOM 1274 O O . LEU A 1 160 ? -13.712 0.444 26.904 1.00 97.75 160 LEU A O 1
ATOM 1278 N N . LEU A 1 161 ? -12.970 -1.310 25.705 1.00 97.94 161 LEU A N 1
ATOM 1279 C CA . LEU A 1 161 ? -12.421 -2.090 26.816 1.00 97.94 161 LEU A CA 1
ATOM 1280 C C . LEU A 1 161 ? -11.142 -1.483 27.409 1.00 97.94 161 LEU A C 1
ATOM 1282 O O . LEU A 1 161 ? -10.859 -1.652 28.593 1.00 97.94 161 LEU A O 1
ATOM 1286 N N . TYR A 1 162 ? -10.343 -0.796 26.589 1.00 98.12 162 TYR A N 1
ATOM 1287 C CA . TYR A 1 162 ? -9.110 -0.139 27.022 1.00 98.12 162 TYR A CA 1
ATOM 1288 C C . TYR A 1 162 ? -8.838 1.109 26.188 1.00 98.12 162 TYR A C 1
ATOM 1290 O O . TYR A 1 162 ? -9.019 1.099 24.970 1.00 98.12 162 TYR A O 1
ATOM 1298 N N . LEU A 1 163 ? -8.353 2.173 26.831 1.00 97.56 163 LEU A N 1
ATOM 1299 C CA . LEU A 1 163 ? -7.883 3.372 26.146 1.00 97.56 163 LEU A CA 1
ATOM 1300 C C . LEU A 1 163 ? -6.777 4.057 26.950 1.00 97.56 163 LEU A C 1
ATOM 1302 O O . LEU A 1 163 ? -7.005 4.517 28.068 1.00 97.56 163 LEU A O 1
ATOM 1306 N N . SER A 1 164 ? -5.595 4.161 26.352 1.00 95.88 164 SER A N 1
ATOM 1307 C CA . SER A 1 164 ? -4.451 4.878 26.905 1.00 95.88 164 SER A CA 1
ATOM 1308 C C . SER A 1 164 ? -4.418 6.326 26.399 1.00 95.88 164 SER A C 1
ATOM 1310 O O . SER A 1 164 ? -4.494 6.536 25.185 1.00 95.88 164 SER A O 1
ATOM 1312 N N . PRO A 1 165 ? -4.215 7.332 27.277 1.00 93.50 165 PRO A N 1
ATOM 1313 C CA . PRO A 1 165 ? -4.007 8.724 26.867 1.00 93.50 165 PRO A CA 1
ATOM 1314 C C . PRO A 1 165 ? -2.799 8.913 25.946 1.00 93.50 165 PRO A C 1
ATOM 1316 O O . PRO A 1 165 ? -2.715 9.902 25.223 1.00 93.50 165 PRO A O 1
ATOM 1319 N N . GLU A 1 166 ? -1.850 7.972 25.970 1.00 93.62 166 GLU A N 1
ATOM 1320 C CA . GLU A 1 166 ? -0.700 7.993 25.076 1.00 93.62 166 GLU A CA 1
ATOM 1321 C C . GLU A 1 166 ? -1.126 8.035 23.608 1.00 93.62 166 GLU A C 1
ATOM 1323 O O . GLU A 1 166 ? -0.523 8.794 22.861 1.00 93.62 166 GLU A O 1
ATOM 1328 N N . LEU A 1 167 ? -2.215 7.357 23.215 1.00 95.38 167 LEU A N 1
ATOM 1329 C CA . LEU A 1 167 ? -2.702 7.310 21.828 1.00 95.38 167 LEU A CA 1
ATOM 1330 C C . LEU A 1 167 ? -2.829 8.693 21.158 1.00 95.38 167 LEU A C 1
ATOM 1332 O O . LEU A 1 167 ? -2.701 8.793 19.940 1.00 95.38 167 LEU A O 1
ATOM 1336 N N . PHE A 1 168 ? -3.042 9.748 21.945 1.00 94.06 168 PHE A N 1
ATOM 1337 C CA . PHE A 1 168 ? -3.277 11.111 21.467 1.00 94.06 168 PHE A CA 1
ATOM 1338 C C . PHE A 1 168 ? -2.055 12.041 21.563 1.00 94.06 168 PHE A C 1
ATOM 1340 O O . PHE A 1 168 ? -2.125 13.189 21.134 1.00 94.06 168 PHE A O 1
ATOM 1347 N N . LYS A 1 169 ? -0.925 11.583 22.120 1.00 87.19 169 LYS A N 1
ATOM 1348 C CA . LYS A 1 169 ? 0.292 12.405 22.254 1.00 87.19 169 LYS A CA 1
ATOM 1349 C C . LYS A 1 169 ? 1.108 12.381 20.965 1.00 87.19 169 LYS A C 1
ATOM 1351 O O . LYS A 1 169 ? 1.751 11.371 20.680 1.00 87.19 169 LYS A O 1
ATOM 1356 N N . ASP A 1 170 ? 1.087 13.453 20.172 1.00 77.06 170 ASP A N 1
ATOM 1357 C CA . ASP A 1 170 ? 1.753 13.505 18.861 1.00 77.06 170 ASP A CA 1
ATOM 1358 C C . ASP A 1 170 ? 3.071 14.274 18.779 1.00 77.06 170 ASP A C 1
ATOM 1360 O O . ASP A 1 170 ? 3.084 15.463 18.485 1.00 77.06 170 ASP A O 1
ATOM 1364 N N . ASP A 1 171 ? 4.187 13.553 18.932 1.00 78.06 171 ASP A N 1
ATOM 1365 C CA . ASP A 1 171 ? 5.537 14.050 18.635 1.00 78.06 171 ASP A CA 1
ATOM 1366 C C . ASP A 1 171 ? 5.866 13.856 17.140 1.00 78.06 171 ASP A C 1
ATOM 1368 O O . ASP A 1 171 ? 6.794 13.135 16.767 1.00 78.06 171 ASP A O 1
ATOM 1372 N N . TYR A 1 172 ? 5.037 14.428 16.262 1.00 86.38 172 TYR A N 1
ATOM 1373 C CA . TYR A 1 172 ? 5.214 14.312 14.815 1.00 86.38 172 TYR A CA 1
ATOM 1374 C C . TYR A 1 172 ? 6.338 15.232 14.321 1.00 86.38 172 TYR A C 1
ATOM 1376 O O . TYR A 1 172 ? 6.162 16.442 14.165 1.00 86.38 172 TYR A O 1
ATOM 1384 N N . GLU A 1 173 ? 7.488 14.640 14.000 1.00 90.56 173 GLU A N 1
ATOM 1385 C CA . GLU A 1 173 ? 8.586 15.328 13.326 1.00 90.56 173 GLU A CA 1
ATOM 1386 C C . GLU A 1 173 ? 8.599 14.982 11.831 1.00 90.56 173 GLU A C 1
ATOM 1388 O O . GLU A 1 173 ? 8.999 13.891 11.418 1.00 90.56 173 GLU A O 1
ATOM 1393 N N . LYS A 1 174 ? 8.180 15.941 10.996 1.00 89.94 174 LYS A N 1
ATOM 1394 C CA . LYS A 1 174 ? 7.989 15.748 9.547 1.00 89.94 174 LYS A CA 1
ATOM 1395 C C . LYS A 1 174 ? 9.202 15.128 8.843 1.00 89.94 174 LYS A C 1
ATOM 1397 O O . LYS A 1 174 ? 9.014 14.274 7.981 1.00 89.94 174 LYS A O 1
ATOM 1402 N N . ALA A 1 175 ? 10.418 15.567 9.167 1.00 93.19 175 ALA A N 1
ATOM 1403 C CA . ALA A 1 175 ? 11.632 15.089 8.507 1.00 93.19 175 ALA A CA 1
ATOM 1404 C C . ALA A 1 175 ? 11.955 13.636 8.887 1.00 93.19 175 ALA A C 1
ATOM 1406 O O . ALA A 1 175 ? 12.155 12.808 8.000 1.00 93.19 175 ALA A O 1
ATOM 1407 N N . ALA A 1 176 ? 11.932 13.317 10.184 1.00 93.31 176 ALA A N 1
ATOM 1408 C CA . ALA A 1 176 ? 12.199 11.972 10.684 1.00 93.31 176 ALA A CA 1
ATOM 1409 C C . ALA A 1 176 ? 11.155 10.958 10.188 1.00 93.31 176 ALA A C 1
ATOM 1411 O O . ALA A 1 176 ? 11.518 9.892 9.697 1.00 93.31 176 ALA A O 1
ATOM 1412 N N . VAL A 1 177 ? 9.866 11.315 10.232 1.00 94.44 177 VAL A N 1
ATOM 1413 C CA . VAL A 1 177 ? 8.782 10.437 9.761 1.00 94.44 177 VAL A CA 1
ATOM 1414 C C . VAL A 1 177 ? 8.846 10.227 8.248 1.00 94.44 177 VAL A C 1
ATOM 1416 O O . VAL A 1 177 ? 8.629 9.115 7.773 1.00 94.44 177 VAL A O 1
ATOM 1419 N N . ALA A 1 178 ? 9.167 11.266 7.471 1.00 94.50 178 ALA A N 1
ATOM 1420 C CA . ALA A 1 178 ? 9.343 11.118 6.028 1.00 94.50 178 ALA A CA 1
ATOM 1421 C C . ALA A 1 178 ? 10.554 10.239 5.679 1.00 94.50 178 ALA A C 1
ATOM 1423 O O . ALA A 1 178 ? 10.477 9.453 4.738 1.00 94.50 178 ALA A O 1
ATOM 1424 N N . ALA A 1 179 ? 11.654 10.355 6.429 1.00 95.56 179 ALA A N 1
ATOM 1425 C CA . ALA A 1 179 ? 12.825 9.501 6.254 1.00 95.56 179 ALA A CA 1
ATOM 1426 C C . ALA A 1 179 ? 12.507 8.036 6.593 1.00 95.56 179 ALA A C 1
ATOM 1428 O O . ALA A 1 179 ? 12.796 7.157 5.786 1.00 95.56 179 ALA A O 1
ATOM 1429 N N . GLU A 1 180 ? 11.844 7.775 7.726 1.00 95.50 180 GLU A N 1
ATOM 1430 C CA . GLU A 1 180 ? 11.407 6.423 8.092 1.00 95.50 180 GLU A CA 1
ATOM 1431 C C . GLU A 1 180 ? 10.444 5.845 7.047 1.00 95.50 180 GLU A C 1
ATOM 1433 O O . GLU A 1 180 ? 10.619 4.707 6.623 1.00 95.50 180 GLU A O 1
ATOM 1438 N N . GLY A 1 181 ? 9.465 6.629 6.584 1.00 95.12 181 GLY A N 1
ATOM 1439 C CA . GLY A 1 181 ? 8.505 6.185 5.571 1.00 95.12 181 GLY A CA 1
ATOM 1440 C C . GLY A 1 181 ? 9.171 5.712 4.279 1.00 95.12 181 GLY A C 1
ATOM 1441 O O . GLY A 1 181 ? 8.784 4.675 3.750 1.00 95.12 181 GLY A O 1
ATOM 1442 N N . LYS A 1 182 ? 10.218 6.411 3.816 1.00 94.94 182 LYS A N 1
ATOM 1443 C CA . LYS A 1 182 ? 11.007 5.978 2.651 1.00 94.94 182 LYS A CA 1
ATOM 1444 C C . LYS A 1 182 ? 11.731 4.656 2.896 1.00 94.94 182 LYS A C 1
ATOM 1446 O O . LYS A 1 182 ? 11.673 3.775 2.048 1.00 94.94 182 LYS A O 1
ATOM 1451 N N . VAL A 1 183 ? 12.366 4.501 4.059 1.00 95.38 183 VAL A N 1
ATOM 1452 C CA . VAL A 1 183 ? 13.070 3.259 4.420 1.00 95.38 183 VAL A CA 1
ATOM 1453 C C . VAL A 1 183 ? 12.099 2.078 4.487 1.00 95.38 183 VAL A C 1
ATOM 1455 O O . VAL A 1 183 ? 12.413 0.997 3.999 1.00 95.38 183 VAL A O 1
ATOM 1458 N N . LEU A 1 184 ? 10.909 2.268 5.064 1.00 95.00 184 LEU A N 1
ATOM 1459 C CA . LEU A 1 184 ? 9.889 1.216 5.113 1.00 95.00 184 LEU A CA 1
ATOM 1460 C C . LEU A 1 184 ? 9.366 0.862 3.715 1.00 95.00 184 LEU A C 1
ATOM 1462 O O . LEU A 1 184 ? 9.221 -0.316 3.411 1.00 95.00 184 LEU A O 1
ATOM 1466 N N . GLU A 1 185 ? 9.142 1.855 2.852 1.00 92.19 185 GLU A N 1
ATOM 1467 C CA . GLU A 1 185 ? 8.722 1.628 1.465 1.00 92.19 185 GLU A CA 1
ATOM 1468 C C . GLU A 1 185 ? 9.772 0.844 0.661 1.00 92.19 185 GLU A C 1
ATOM 1470 O O . GLU A 1 185 ? 9.418 -0.068 -0.085 1.00 92.19 185 GLU A O 1
ATOM 1475 N N . GLU A 1 186 ? 11.060 1.147 0.833 1.00 90.69 186 GLU A N 1
ATOM 1476 C CA . GLU A 1 186 ? 12.153 0.382 0.222 1.00 90.69 186 GLU A CA 1
ATOM 1477 C C . GLU A 1 186 ? 12.211 -1.051 0.763 1.00 90.69 186 GLU A C 1
ATOM 1479 O O . GLU A 1 186 ? 12.342 -1.994 -0.020 1.00 90.69 186 GLU A O 1
ATOM 1484 N N . ARG A 1 187 ? 12.041 -1.245 2.078 1.00 92.38 187 ARG A N 1
ATOM 1485 C CA . ARG A 1 187 ? 11.999 -2.587 2.679 1.00 92.38 187 ARG A CA 1
ATOM 1486 C C . ARG A 1 187 ? 10.865 -3.436 2.109 1.00 92.38 187 ARG A C 1
ATOM 1488 O O . ARG A 1 187 ? 11.114 -4.586 1.759 1.00 92.38 187 ARG A O 1
ATOM 1495 N N . GLU A 1 188 ? 9.662 -2.875 1.972 1.00 88.94 188 GLU A N 1
ATOM 1496 C CA . GLU A 1 188 ? 8.511 -3.551 1.348 1.00 88.94 188 GLU A CA 1
ATOM 1497 C C . GLU A 1 188 ? 8.792 -3.865 -0.132 1.00 88.94 188 GLU A C 1
ATOM 1499 O O . GLU A 1 188 ? 8.603 -4.994 -0.600 1.00 88.94 188 GLU A O 1
ATOM 1504 N N . LYS A 1 189 ? 9.305 -2.876 -0.879 1.00 85.75 189 LYS A N 1
ATOM 1505 C CA . LYS A 1 189 ? 9.616 -3.008 -2.310 1.00 85.75 189 LYS A CA 1
ATOM 1506 C C . LYS A 1 189 ? 10.645 -4.107 -2.575 1.00 85.75 189 LYS A C 1
ATOM 1508 O O . LYS A 1 189 ? 10.490 -4.847 -3.547 1.00 85.75 189 LYS A O 1
ATOM 1513 N N . TYR A 1 190 ? 11.663 -4.216 -1.724 1.00 83.38 190 TYR A N 1
ATOM 1514 C CA . TYR A 1 190 ? 12.783 -5.147 -1.878 1.00 83.38 190 TYR A CA 1
ATOM 1515 C C . TYR A 1 190 ? 12.712 -6.372 -0.963 1.00 83.38 190 TYR A C 1
ATOM 1517 O O . TYR A 1 190 ? 13.681 -7.124 -0.892 1.00 83.38 190 TYR A O 1
ATOM 1525 N N . GLY A 1 191 ? 11.581 -6.617 -0.294 1.00 84.44 191 GLY A N 1
ATOM 1526 C CA . GLY A 1 191 ? 11.391 -7.817 0.525 1.00 84.44 191 GLY A CA 1
ATOM 1527 C C . GLY A 1 191 ? 12.413 -7.951 1.660 1.00 84.44 191 GLY A C 1
ATOM 1528 O O . GLY A 1 191 ? 12.774 -9.060 2.034 1.00 84.44 191 GLY A O 1
ATOM 1529 N N . GLN A 1 192 ? 12.895 -6.827 2.197 1.00 87.12 192 GLN A N 1
ATOM 1530 C CA . GLN A 1 192 ? 13.869 -6.776 3.300 1.00 87.12 192 GLN A CA 1
ATOM 1531 C C . GLN A 1 192 ? 13.191 -6.834 4.681 1.00 87.12 192 GLN A C 1
ATOM 1533 O O . GLN A 1 192 ? 13.798 -6.519 5.708 1.00 87.12 192 GLN A O 1
ATOM 1538 N N . GLU A 1 193 ? 11.907 -7.175 4.705 1.00 90.94 193 GLU A N 1
ATOM 1539 C CA . GLU A 1 193 ? 11.128 -7.359 5.919 1.00 90.94 193 GLU A CA 1
ATOM 1540 C C . GLU A 1 193 ? 11.514 -8.670 6.615 1.00 90.94 193 GLU A C 1
ATOM 1542 O O . GLU A 1 193 ? 11.734 -9.703 5.984 1.00 90.94 193 GLU A O 1
ATOM 1547 N N . GLU A 1 194 ? 11.561 -8.651 7.944 1.00 90.62 194 GLU A N 1
ATOM 1548 C CA . GLU A 1 194 ? 11.841 -9.837 8.754 1.00 90.62 194 GLU A CA 1
ATOM 1549 C C . GLU A 1 194 ? 10.540 -10.598 9.020 1.00 90.62 194 GLU A C 1
ATOM 1551 O O . GLU A 1 194 ? 9.970 -10.577 10.115 1.00 90.62 194 GLU A O 1
ATOM 1556 N N . LEU A 1 195 ? 10.046 -11.256 7.974 1.00 88.88 195 LEU A N 1
ATOM 1557 C CA . LEU A 1 195 ? 8.763 -11.943 7.976 1.00 88.88 195 LEU A CA 1
ATOM 1558 C C . LEU A 1 195 ? 8.916 -13.452 7.758 1.00 88.88 195 LEU A C 1
ATOM 1560 O O . LEU A 1 195 ? 9.797 -13.892 7.019 1.00 88.88 195 LEU A O 1
ATOM 1564 N N . PRO A 1 196 ? 8.033 -14.275 8.354 1.00 85.69 196 PRO A N 1
ATOM 1565 C CA . PRO A 1 196 ? 7.974 -15.687 8.014 1.00 85.69 196 PRO A CA 1
ATOM 1566 C C . PRO A 1 196 ? 7.568 -15.898 6.544 1.00 85.69 196 PRO A C 1
ATOM 1568 O O . PRO A 1 196 ? 6.828 -15.074 5.990 1.00 85.69 196 PRO A O 1
ATOM 1571 N N . PRO A 1 197 ? 7.979 -17.016 5.918 1.00 76.19 197 PRO A N 1
ATOM 1572 C CA . PRO A 1 197 ? 7.704 -17.319 4.516 1.00 76.19 197 PRO A CA 1
ATOM 1573 C C . PRO A 1 197 ? 6.235 -17.143 4.075 1.00 76.19 197 PRO A C 1
ATOM 1575 O O . PRO A 1 197 ? 5.980 -16.742 2.932 1.00 76.19 197 PRO A O 1
ATOM 1578 N N . GLY A 1 198 ? 5.254 -17.445 4.927 1.00 78.12 198 GLY A N 1
ATOM 1579 C CA . GLY A 1 198 ? 3.836 -17.332 4.573 1.00 78.12 198 GLY A CA 1
ATOM 1580 C C . GLY A 1 198 ? 3.254 -15.921 4.610 1.00 78.12 198 GLY A C 1
ATOM 1581 O O . GLY A 1 198 ? 2.179 -15.714 4.052 1.00 78.12 198 GLY A O 1
ATOM 1582 N N . ALA A 1 199 ? 3.941 -14.942 5.206 1.00 84.25 199 ALA A N 1
ATOM 1583 C CA . ALA A 1 199 ? 3.338 -13.650 5.546 1.00 84.25 199 ALA A CA 1
ATOM 1584 C C . ALA A 1 199 ? 2.919 -12.799 4.334 1.00 84.25 199 ALA A C 1
ATOM 1586 O O . ALA A 1 199 ? 1.964 -12.038 4.431 1.00 84.25 199 ALA A O 1
ATOM 1587 N N . HIS A 1 200 ? 3.593 -12.944 3.188 1.00 80.25 200 HIS A N 1
ATOM 1588 C CA . HIS A 1 200 ? 3.244 -12.223 1.954 1.00 80.25 200 HIS A CA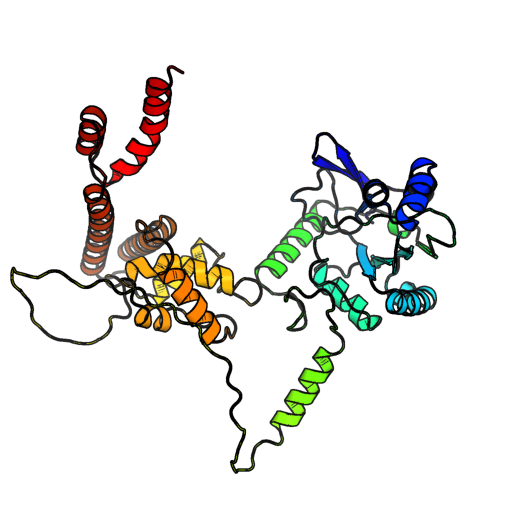 1
ATOM 1589 C C . HIS A 1 200 ? 2.154 -12.903 1.121 1.00 80.25 200 HIS A C 1
ATOM 1591 O O . HIS A 1 200 ? 1.680 -12.337 0.136 1.00 80.25 200 HIS A O 1
ATOM 1597 N N . LYS A 1 201 ? 1.763 -14.135 1.465 1.00 78.69 201 LYS A N 1
ATOM 1598 C CA . LYS A 1 201 ? 0.672 -14.812 0.763 1.00 78.69 201 LYS A CA 1
ATOM 1599 C C . LYS A 1 201 ? -0.642 -14.221 1.246 1.00 78.69 201 LYS A C 1
ATOM 1601 O O . LYS A 1 201 ? -0.877 -14.171 2.450 1.00 78.69 201 LYS A O 1
ATOM 1606 N N . ALA A 1 202 ? -1.510 -13.831 0.316 1.00 76.31 202 ALA A N 1
ATOM 1607 C CA . ALA A 1 202 ? -2.864 -13.402 0.643 1.00 76.31 202 ALA A CA 1
ATOM 1608 C C . ALA A 1 202 ? -3.608 -14.555 1.333 1.00 76.31 202 ALA A C 1
ATOM 1610 O O . ALA A 1 202 ? -3.952 -15.556 0.704 1.00 76.31 202 ALA A O 1
ATOM 1611 N N . ASN A 1 203 ? -3.807 -14.433 2.641 1.00 79.62 203 ASN A N 1
ATOM 1612 C CA . ASN A 1 203 ? -4.442 -15.440 3.466 1.00 79.62 203 ASN A CA 1
ATOM 1613 C C . ASN A 1 203 ? -5.148 -14.748 4.631 1.00 79.62 203 ASN A C 1
ATOM 1615 O O . ASN A 1 203 ? -4.519 -14.096 5.462 1.00 79.62 203 ASN A O 1
ATOM 1619 N N . LYS A 1 204 ? -6.466 -14.932 4.691 1.00 80.31 204 LYS A N 1
ATOM 1620 C CA . LYS A 1 204 ? -7.310 -14.357 5.736 1.00 80.31 204 LYS A CA 1
ATOM 1621 C C . LYS A 1 204 ? -7.121 -15.033 7.104 1.00 80.31 204 LYS A C 1
ATOM 1623 O O . LYS A 1 204 ? -7.407 -14.430 8.128 1.00 80.31 204 LYS A O 1
ATOM 1628 N N . HIS A 1 205 ? -6.654 -16.280 7.112 1.00 85.19 205 HIS A N 1
ATOM 1629 C CA . HIS A 1 205 ? -6.545 -17.136 8.297 1.00 85.19 205 HIS A CA 1
ATOM 1630 C C . HIS A 1 205 ? -5.088 -17.541 8.540 1.00 85.19 205 HIS A C 1
ATOM 1632 O O . HIS A 1 205 ? -4.761 -18.716 8.727 1.00 85.19 205 HIS A O 1
ATOM 1638 N N . TYR A 1 206 ? -4.171 -16.578 8.447 1.00 87.25 206 TYR A N 1
ATOM 1639 C CA . TYR A 1 206 ? -2.747 -16.859 8.558 1.00 87.25 206 TYR A CA 1
ATOM 1640 C C . TYR A 1 206 ? -2.317 -17.066 10.019 1.00 87.25 206 TYR A C 1
ATOM 1642 O O . TYR A 1 206 ? -2.649 -16.266 10.895 1.00 87.25 206 TYR A O 1
ATOM 1650 N N . LYS A 1 207 ? -1.555 -18.143 10.272 1.00 89.38 207 LYS A N 1
ATOM 1651 C CA . LYS A 1 207 ? -1.104 -18.585 11.606 1.00 89.38 207 LYS A CA 1
ATOM 1652 C C . LYS A 1 207 ? 0.421 -18.534 11.737 1.00 89.38 207 LYS A C 1
ATOM 1654 O O . LYS A 1 207 ? 1.076 -19.577 11.701 1.00 89.38 207 LYS A O 1
ATOM 1659 N N . PRO A 1 208 ? 1.023 -17.350 11.929 1.00 86.81 208 PRO A N 1
ATOM 1660 C CA . PRO A 1 208 ? 2.480 -17.187 11.934 1.00 86.81 208 PRO A CA 1
ATOM 1661 C C . PRO A 1 208 ? 3.205 -17.946 13.059 1.00 86.81 208 PRO A C 1
ATOM 1663 O O . PRO A 1 208 ? 4.424 -18.086 13.002 1.00 86.81 208 PRO A O 1
ATOM 1666 N N . TRP A 1 209 ? 2.506 -18.395 14.110 1.00 85.88 209 TRP A N 1
ATOM 1667 C CA . TRP A 1 209 ? 3.108 -19.166 15.206 1.00 85.88 209 TRP A CA 1
ATOM 1668 C C . TRP A 1 209 ? 3.294 -20.654 14.868 1.00 85.88 209 TRP A C 1
ATOM 1670 O O . TRP A 1 209 ? 4.084 -21.320 15.534 1.00 85.88 209 TRP A O 1
ATOM 1680 N N . LEU A 1 210 ? 2.618 -21.171 13.834 1.00 83.62 210 LEU A N 1
ATOM 1681 C CA . LEU A 1 210 ? 2.748 -22.567 13.401 1.00 83.62 210 LEU A CA 1
ATOM 1682 C C . LEU A 1 210 ? 3.931 -22.789 12.443 1.00 83.62 210 LEU A C 1
ATOM 1684 O O . LEU A 1 210 ? 4.537 -23.855 12.478 1.00 83.62 210 LEU A O 1
ATOM 1688 N N . GLU A 1 211 ? 4.337 -21.785 11.656 1.00 70.38 211 GLU A N 1
ATOM 1689 C CA . GLU A 1 211 ? 5.438 -21.936 10.679 1.00 70.38 211 GLU A CA 1
ATOM 1690 C C . GLU A 1 211 ? 6.800 -22.210 11.342 1.00 70.38 211 GLU A C 1
ATOM 1692 O O . GLU A 1 211 ? 7.603 -22.994 10.839 1.00 70.38 211 GLU A O 1
ATOM 1697 N N . ASN A 1 212 ? 7.038 -21.654 12.536 1.00 56.25 212 ASN A N 1
ATOM 1698 C CA . ASN A 1 212 ? 8.244 -21.951 13.319 1.00 56.25 212 ASN A CA 1
ATOM 1699 C C . ASN A 1 212 ? 8.324 -23.436 13.744 1.00 56.25 212 ASN A C 1
ATOM 1701 O O . ASN A 1 212 ? 9.407 -23.936 14.060 1.00 56.25 212 ASN A O 1
ATOM 1705 N N . VAL A 1 213 ? 7.183 -24.135 13.813 1.00 52.34 213 VAL A N 1
ATOM 1706 C CA . VAL A 1 213 ? 7.126 -25.574 14.108 1.00 52.34 213 VAL A CA 1
ATOM 1707 C C . VAL A 1 213 ? 7.464 -26.365 12.848 1.00 52.34 213 VAL A C 1
ATOM 1709 O O . VAL A 1 213 ? 8.255 -27.301 12.927 1.00 52.34 213 VAL A O 1
ATOM 1712 N N . GLU A 1 214 ? 6.967 -25.958 11.680 1.00 48.38 214 GLU A N 1
ATOM 1713 C CA . GLU A 1 214 ? 7.286 -26.604 10.401 1.00 48.38 214 GLU A CA 1
ATOM 1714 C C . GLU A 1 214 ? 8.782 -26.516 10.063 1.00 48.38 214 GLU A C 1
ATOM 1716 O O . GLU A 1 214 ? 9.359 -27.536 9.699 1.00 48.38 214 GLU A O 1
ATOM 1721 N N . GLU A 1 215 ? 9.462 -25.386 10.301 1.00 44.78 215 GLU A N 1
ATOM 1722 C CA . GLU A 1 215 ? 10.927 -25.286 10.131 1.00 44.78 215 GLU A CA 1
ATOM 1723 C C . GLU A 1 215 ? 11.709 -26.236 11.055 1.00 44.78 215 GLU A C 1
ATOM 1725 O O . GLU A 1 215 ? 12.685 -26.861 10.631 1.00 44.78 215 GLU A O 1
ATOM 1730 N N . LYS A 1 216 ? 11.275 -26.404 12.314 1.00 42.28 216 LYS A N 1
ATOM 1731 C CA . LYS A 1 216 ? 11.880 -27.384 13.236 1.00 42.28 216 LYS A CA 1
ATOM 1732 C C . LYS A 1 216 ? 11.597 -28.825 12.813 1.00 42.28 216 LYS A C 1
ATOM 1734 O O . LYS A 1 216 ? 12.454 -29.686 12.996 1.00 42.28 216 LYS A O 1
ATOM 1739 N N . THR A 1 217 ? 10.428 -29.085 12.232 1.00 45.09 217 THR A N 1
ATOM 1740 C CA . THR A 1 217 ? 10.025 -30.425 11.784 1.00 45.09 217 THR A CA 1
ATOM 1741 C C . THR A 1 217 ? 10.754 -30.813 10.490 1.00 45.09 217 THR A C 1
ATOM 1743 O O . THR A 1 217 ? 11.307 -31.907 10.415 1.00 45.09 217 THR A O 1
ATOM 1746 N N . LEU A 1 218 ? 10.893 -29.880 9.538 1.00 44.38 218 LEU A N 1
ATOM 1747 C CA . LEU A 1 218 ? 11.684 -30.028 8.308 1.00 44.38 218 LEU A CA 1
ATOM 1748 C C . LEU A 1 218 ? 13.185 -30.194 8.589 1.00 44.38 218 LEU A C 1
ATOM 1750 O O . LEU A 1 218 ? 13.826 -31.037 7.964 1.00 44.38 218 LEU A O 1
ATOM 1754 N N . ASN A 1 219 ? 13.749 -29.461 9.559 1.00 39.91 219 ASN A N 1
ATOM 1755 C CA . ASN A 1 219 ? 15.148 -29.651 9.967 1.00 39.91 219 ASN A CA 1
ATOM 1756 C C . ASN A 1 219 ? 15.385 -30.976 10.715 1.00 39.91 219 ASN A C 1
ATOM 1758 O O . ASN A 1 219 ? 16.463 -31.554 10.580 1.00 39.91 219 ASN A O 1
ATOM 1762 N N . SER A 1 220 ? 14.395 -31.494 11.454 1.00 43.66 220 SER A N 1
ATOM 1763 C CA . SER A 1 220 ? 14.468 -32.843 12.039 1.00 43.66 220 SER A CA 1
ATOM 1764 C C . SER A 1 220 ? 14.344 -33.942 10.977 1.00 43.66 220 SER A C 1
ATOM 1766 O O . SER A 1 220 ? 15.076 -34.926 11.038 1.00 43.66 220 SER A O 1
ATOM 1768 N N . GLN A 1 221 ? 13.477 -33.772 9.972 1.00 40.22 221 GLN A N 1
ATOM 1769 C CA . GLN A 1 221 ? 13.320 -34.743 8.879 1.00 40.22 221 GLN A CA 1
ATOM 1770 C C . GLN A 1 221 ? 14.535 -34.784 7.940 1.00 40.22 221 GLN A C 1
ATOM 1772 O O . GLN A 1 221 ? 14.910 -35.863 7.488 1.00 40.22 221 GLN A O 1
ATOM 1777 N N . LYS A 1 222 ? 15.240 -33.661 7.737 1.00 36.72 222 LYS A N 1
ATOM 1778 C CA . LYS A 1 222 ? 16.489 -33.626 6.951 1.00 36.72 222 LYS A CA 1
ATOM 1779 C C . LYS A 1 222 ? 17.646 -34.440 7.550 1.00 36.72 222 LYS A C 1
ATOM 1781 O O . LYS A 1 222 ? 18.593 -34.737 6.831 1.00 36.72 222 LYS A O 1
ATOM 1786 N N . ASN A 1 223 ? 17.582 -34.814 8.832 1.00 35.75 223 ASN A N 1
ATOM 1787 C CA . ASN A 1 223 ? 18.605 -35.632 9.500 1.00 35.75 223 ASN A CA 1
ATOM 1788 C C . ASN A 1 223 ? 18.307 -37.145 9.493 1.00 35.75 223 ASN A C 1
ATOM 1790 O O . ASN A 1 223 ? 19.103 -37.913 10.029 1.00 35.75 223 ASN A O 1
ATOM 1794 N N . LEU A 1 224 ? 17.194 -37.591 8.896 1.00 35.03 224 LEU A N 1
ATOM 1795 C CA . LEU A 1 224 ? 16.761 -38.998 8.917 1.00 35.03 224 LEU A CA 1
ATOM 1796 C C . LEU A 1 224 ? 16.602 -39.650 7.528 1.00 35.03 224 LEU A C 1
ATOM 1798 O O . LEU A 1 224 ? 16.346 -40.847 7.466 1.00 35.03 224 LEU A O 1
ATOM 1802 N N . GLU A 1 225 ? 16.817 -38.932 6.421 1.00 31.27 225 GLU A N 1
ATOM 1803 C CA . GLU A 1 225 ? 16.607 -39.462 5.055 1.00 31.27 225 GLU A CA 1
ATOM 1804 C C . GLU A 1 225 ? 17.880 -39.950 4.329 1.00 31.27 225 GLU A C 1
ATOM 1806 O O . GLU A 1 225 ? 17.909 -40.030 3.105 1.00 31.27 225 GLU A O 1
ATOM 1811 N N . ASN A 1 226 ? 18.918 -40.369 5.063 1.00 33.50 226 ASN A N 1
ATOM 1812 C CA . ASN A 1 226 ? 19.999 -41.196 4.504 1.00 33.50 226 ASN A CA 1
ATOM 1813 C C . ASN A 1 226 ? 19.839 -42.658 4.947 1.00 33.50 226 ASN A C 1
ATOM 1815 O O . ASN A 1 226 ? 20.622 -43.160 5.752 1.00 33.50 226 ASN A O 1
ATOM 1819 N N . GLN A 1 227 ? 18.822 -43.342 4.418 1.00 30.69 227 GLN A N 1
ATOM 1820 C CA . GLN A 1 227 ? 18.827 -44.800 4.252 1.00 30.69 227 GLN A CA 1
ATOM 1821 C C . GLN A 1 227 ? 17.795 -45.225 3.194 1.00 30.69 227 GLN A C 1
ATOM 1823 O O . GLN A 1 227 ? 16.622 -44.868 3.250 1.00 30.69 227 GLN A O 1
ATOM 1828 N N . GLU A 1 228 ? 18.286 -45.954 2.194 1.00 28.03 228 GLU A N 1
ATOM 1829 C CA . GLU A 1 228 ? 17.596 -46.429 0.993 1.00 28.03 228 GLU A CA 1
ATOM 1830 C C . GLU A 1 228 ? 16.425 -47.388 1.293 1.00 28.03 228 GLU A C 1
ATOM 1832 O O . GLU A 1 228 ? 16.581 -48.323 2.076 1.00 28.03 228 GLU A O 1
ATOM 1837 N N . ASN A 1 229 ? 15.273 -47.233 0.624 1.00 26.42 229 ASN A N 1
ATOM 1838 C CA . ASN A 1 229 ? 14.848 -48.023 -0.555 1.00 26.42 229 ASN A CA 1
ATOM 1839 C C . ASN A 1 229 ? 13.344 -47.813 -0.893 1.00 26.42 229 ASN A C 1
ATOM 1841 O O . ASN A 1 229 ? 12.562 -47.410 -0.033 1.00 26.42 229 ASN A O 1
ATOM 1845 N N . PRO A 1 230 ? 12.915 -48.077 -2.147 1.00 35.94 230 PRO A N 1
ATOM 1846 C CA . PRO A 1 230 ? 11.683 -47.548 -2.728 1.00 35.94 230 PRO A CA 1
ATOM 1847 C C . PRO A 1 230 ? 10.509 -48.528 -2.640 1.00 35.94 230 PRO A C 1
ATOM 1849 O O . PRO A 1 230 ? 10.707 -49.735 -2.768 1.00 35.94 230 PRO A O 1
ATOM 1852 N N . SER A 1 231 ? 9.272 -48.018 -2.547 1.00 22.67 231 SER A N 1
ATOM 1853 C CA . SER A 1 231 ? 8.095 -48.587 -3.236 1.00 22.67 231 SER A CA 1
ATOM 1854 C C . SER A 1 231 ? 6.787 -47.831 -2.970 1.00 22.67 231 SER A C 1
ATOM 1856 O O . SER A 1 231 ? 6.409 -47.601 -1.829 1.00 22.67 231 SER A O 1
ATOM 1858 N N . LYS A 1 232 ? 6.046 -47.628 -4.071 1.00 24.73 232 LYS A N 1
ATOM 1859 C CA . LYS A 1 232 ? 4.577 -47.520 -4.201 1.00 24.73 232 LYS A CA 1
ATOM 1860 C C . LYS A 1 232 ? 3.840 -46.369 -3.500 1.00 24.73 232 LYS A C 1
ATOM 1862 O O . LYS A 1 232 ? 3.417 -46.505 -2.362 1.00 24.73 232 LYS A O 1
ATOM 1867 N N . VAL A 1 233 ? 3.439 -45.379 -4.304 1.00 25.67 233 VAL A N 1
ATOM 1868 C CA . VAL A 1 233 ? 2.129 -44.700 -4.198 1.00 25.67 233 VAL A CA 1
ATOM 1869 C C . VAL A 1 233 ? 1.665 -44.400 -5.633 1.00 25.67 233 VAL A C 1
ATOM 1871 O O . VAL A 1 233 ? 2.305 -43.648 -6.354 1.00 25.67 233 VAL A O 1
ATOM 1874 N N . GLN A 1 234 ? 0.813 -45.234 -6.229 1.00 25.06 234 GLN A N 1
ATOM 1875 C CA . GLN A 1 234 ? -0.649 -45.084 -6.277 1.00 25.06 234 GLN A CA 1
ATOM 1876 C C . GLN A 1 234 ? -1.146 -43.717 -6.780 1.00 25.06 234 GLN A C 1
ATOM 1878 O O . GLN A 1 234 ? -1.440 -42.793 -6.034 1.00 25.06 234 GLN A O 1
ATOM 1883 N N . VAL A 1 235 ? -1.251 -43.678 -8.109 1.00 23.78 235 VAL A N 1
ATOM 1884 C CA . VAL A 1 235 ? -2.248 -43.009 -8.951 1.00 23.78 235 VAL A CA 1
ATOM 1885 C C . VAL A 1 235 ? -3.461 -42.447 -8.193 1.00 23.78 235 VAL A C 1
ATOM 1887 O O . VAL A 1 235 ? -4.249 -43.187 -7.609 1.00 23.78 235 VAL A O 1
ATOM 1890 N N . SER A 1 236 ? -3.683 -41.142 -8.332 1.00 25.47 236 SER A N 1
ATOM 1891 C CA . SER A 1 236 ? -5.021 -40.547 -8.334 1.00 25.47 236 SER A CA 1
ATOM 1892 C C . SER A 1 236 ? -5.089 -39.511 -9.445 1.00 25.47 236 SER A C 1
ATOM 1894 O O . SER A 1 236 ? -4.429 -38.476 -9.413 1.00 25.47 236 SER A O 1
ATOM 1896 N N . GLN A 1 237 ? -5.836 -39.889 -10.477 1.00 25.67 237 GLN A N 1
ATOM 1897 C CA . GLN A 1 237 ? -6.184 -39.099 -11.647 1.00 25.67 237 GLN A CA 1
ATOM 1898 C C . GLN A 1 237 ? -7.226 -38.042 -11.274 1.00 25.67 237 GLN A C 1
ATOM 1900 O O . GLN A 1 237 ? -8.119 -38.314 -10.477 1.00 25.67 237 GLN A O 1
ATOM 1905 N N . ASN A 1 238 ? -7.174 -36.891 -11.940 1.00 24.02 238 ASN A N 1
ATOM 1906 C CA . ASN A 1 238 ? -8.375 -36.244 -12.459 1.00 24.02 238 ASN A CA 1
ATOM 1907 C C . ASN A 1 238 ? -8.032 -35.399 -13.702 1.00 24.02 238 ASN A C 1
ATOM 1909 O O . ASN A 1 238 ? -6.890 -34.959 -13.844 1.00 24.02 238 ASN A O 1
ATOM 1913 N N . PRO A 1 239 ? -8.976 -35.258 -14.649 1.00 28.42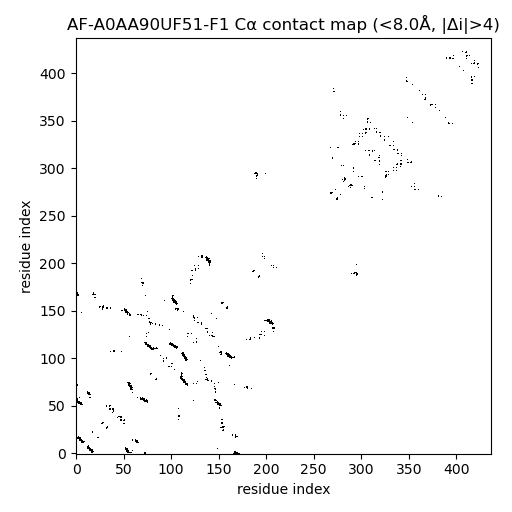 239 PRO A N 1
ATOM 1914 C CA . PRO A 1 239 ? -8.661 -35.236 -16.073 1.00 28.42 239 PRO A CA 1
ATOM 1915 C C . PRO A 1 239 ? -8.598 -33.823 -16.655 1.00 28.42 239 PRO A C 1
ATOM 1917 O O . PRO A 1 239 ? -9.414 -32.961 -16.331 1.00 28.42 239 PRO A O 1
ATOM 1920 N N . LEU A 1 240 ? -7.675 -33.629 -17.602 1.00 23.69 240 LEU A N 1
ATOM 1921 C CA . LEU A 1 240 ? -7.733 -32.534 -18.565 1.00 23.69 240 LEU A CA 1
ATOM 1922 C C . LEU A 1 240 ? -8.938 -32.739 -19.488 1.00 23.69 240 LEU A C 1
ATOM 1924 O O . LEU A 1 240 ? -9.012 -33.741 -20.200 1.00 23.69 240 LEU A O 1
ATOM 1928 N N . ASN A 1 241 ? -9.838 -31.759 -19.527 1.00 24.84 241 ASN A N 1
ATOM 1929 C CA . ASN A 1 241 ? -10.851 -31.667 -20.566 1.00 24.84 241 ASN A CA 1
ATOM 1930 C C . ASN A 1 241 ? -10.256 -30.874 -21.737 1.00 24.84 241 ASN A C 1
ATOM 1932 O O . ASN A 1 241 ? -10.016 -29.671 -21.636 1.00 24.84 241 ASN A O 1
ATOM 1936 N N . SER A 1 242 ? -9.962 -31.579 -22.826 1.00 24.19 242 SER A N 1
ATOM 1937 C CA . SER A 1 242 ? -9.546 -31.003 -24.101 1.00 24.19 242 SER A CA 1
ATOM 1938 C C . SER A 1 242 ? -10.782 -30.838 -24.980 1.00 24.19 242 SER A C 1
ATOM 1940 O O . SER A 1 242 ? -11.577 -31.760 -25.132 1.00 24.19 242 SER A O 1
ATOM 1942 N N . SER A 1 243 ? -10.971 -29.653 -25.551 1.00 27.20 243 SER A N 1
ATOM 1943 C CA . SER A 1 243 ? -11.904 -29.452 -26.659 1.00 27.20 243 SER A CA 1
ATOM 1944 C C . SER A 1 243 ? -11.094 -29.025 -27.868 1.00 27.20 243 SER A C 1
ATOM 1946 O O . SER A 1 243 ? -10.595 -27.906 -27.961 1.00 27.20 243 SER A O 1
ATOM 1948 N N . GLN A 1 244 ? -10.914 -30.004 -28.747 1.00 25.73 244 GLN A N 1
ATOM 1949 C CA . GLN A 1 244 ? -10.421 -29.863 -30.102 1.00 25.73 244 GLN A CA 1
ATOM 1950 C C . GLN A 1 244 ? -11.432 -29.051 -30.915 1.00 25.73 244 GLN A C 1
ATOM 1952 O O . GLN A 1 244 ? -12.620 -29.351 -30.888 1.00 25.73 244 GLN A O 1
ATOM 1957 N N . ASN A 1 245 ? -10.950 -28.094 -31.702 1.00 27.58 245 ASN A N 1
ATOM 1958 C CA . ASN A 1 245 ? -11.570 -27.770 -32.980 1.00 27.58 245 ASN A CA 1
ATOM 1959 C C . ASN A 1 245 ? -10.460 -27.713 -34.028 1.00 27.58 245 ASN A C 1
ATOM 1961 O O . ASN A 1 245 ? -9.645 -26.794 -34.066 1.00 27.58 245 ASN A O 1
ATOM 1965 N N . GLN A 1 246 ? -10.420 -28.777 -34.826 1.00 26.69 246 GLN A N 1
ATOM 1966 C CA . GLN A 1 246 ? -9.666 -28.895 -36.063 1.00 26.69 246 GLN A CA 1
ATOM 1967 C C . GLN A 1 246 ? -10.352 -28.068 -37.155 1.00 26.69 246 GLN A C 1
ATOM 1969 O O . GLN A 1 246 ? -11.556 -28.193 -37.361 1.00 26.69 246 GLN A O 1
ATOM 1974 N N . ALA A 1 247 ? -9.566 -27.326 -37.929 1.00 25.12 247 ALA A N 1
ATOM 1975 C CA . ALA A 1 247 ? -9.820 -27.130 -39.351 1.00 25.12 247 ALA A CA 1
ATOM 1976 C C . ALA A 1 247 ? -8.470 -27.061 -40.078 1.00 25.12 247 ALA A C 1
ATOM 1978 O O . ALA A 1 247 ? -7.513 -26.457 -39.601 1.00 25.12 247 ALA A O 1
ATOM 1979 N N . GLN A 1 248 ? -8.411 -27.797 -41.181 1.00 28.86 248 GLN A N 1
ATOM 1980 C CA . GLN A 1 248 ? -7.239 -28.262 -41.917 1.00 28.86 248 GLN A CA 1
ATOM 1981 C C . GLN A 1 248 ? -6.689 -27.247 -42.956 1.00 28.86 248 GLN A C 1
ATOM 1983 O O . GLN A 1 248 ? -7.293 -26.194 -43.154 1.00 28.86 248 GLN A O 1
ATOM 1988 N N . PRO A 1 249 ? -5.533 -27.545 -43.595 1.00 32.25 249 PRO A N 1
ATOM 1989 C CA . PRO A 1 249 ? -4.632 -26.576 -44.226 1.00 32.25 249 PRO A CA 1
ATOM 1990 C C . PRO A 1 249 ? -4.843 -26.420 -45.742 1.00 32.25 249 PRO A C 1
ATOM 1992 O O . PRO A 1 249 ? -5.388 -27.305 -46.398 1.00 32.25 249 PRO A O 1
ATOM 1995 N N . ALA A 1 250 ? -4.305 -25.340 -46.319 1.00 26.17 250 ALA A N 1
ATOM 1996 C CA . ALA A 1 250 ? -4.132 -25.199 -47.765 1.00 26.17 250 ALA A CA 1
ATOM 1997 C C . ALA A 1 250 ? -2.728 -24.659 -48.120 1.00 26.17 250 ALA A C 1
ATOM 1999 O O . ALA A 1 250 ? -2.414 -23.498 -47.888 1.00 26.17 250 ALA A O 1
ATOM 2000 N N . SER A 1 251 ? -1.925 -25.576 -48.669 1.00 25.72 251 SER A N 1
ATOM 2001 C CA . SER A 1 251 ? -0.993 -25.475 -49.808 1.00 25.72 251 SER A CA 1
ATOM 2002 C C . SER A 1 251 ? 0.111 -24.398 -49.886 1.00 25.72 251 SER A C 1
ATOM 2004 O O . SER A 1 251 ? -0.138 -23.212 -50.065 1.00 25.72 251 SER A O 1
ATOM 2006 N N . ALA A 1 252 ? 1.353 -24.908 -49.904 1.00 26.55 252 ALA A N 1
ATOM 2007 C CA . ALA A 1 252 ? 2.626 -24.291 -50.315 1.00 26.55 252 ALA A CA 1
ATOM 2008 C C . ALA A 1 252 ? 2.726 -24.120 -51.856 1.00 26.55 252 ALA A C 1
ATOM 2010 O O . ALA A 1 252 ? 2.024 -24.820 -52.586 1.00 26.55 252 ALA A O 1
ATOM 2011 N N . SER A 1 253 ? 3.515 -23.195 -52.431 1.00 29.17 253 SER A N 1
ATOM 2012 C CA . SER A 1 253 ? 4.996 -23.180 -52.616 1.00 29.17 253 SER A CA 1
ATOM 2013 C C . SER A 1 253 ? 5.364 -22.039 -53.621 1.00 29.17 253 SER A C 1
ATOM 2015 O O . SER A 1 253 ? 4.433 -21.489 -54.209 1.00 29.17 253 SER A O 1
ATOM 2017 N N . PRO A 1 254 ? 6.629 -21.811 -54.065 1.00 45.31 254 PRO A N 1
ATOM 2018 C CA . PRO A 1 254 ? 7.922 -21.700 -53.359 1.00 45.31 254 PRO A CA 1
ATOM 2019 C C . PRO A 1 254 ? 8.825 -20.531 -53.870 1.00 45.31 254 PRO A C 1
ATOM 2021 O O . PRO A 1 254 ? 8.684 -20.077 -55.002 1.00 45.31 254 PRO A O 1
ATOM 2024 N N . SER A 1 255 ? 9.855 -20.155 -53.100 1.00 25.83 255 SER A N 1
ATOM 2025 C CA . SER A 1 255 ? 11.154 -19.642 -53.611 1.00 25.83 255 SER A CA 1
ATOM 2026 C C . SER A 1 255 ? 12.155 -19.519 -52.444 1.00 25.83 255 SER A C 1
ATOM 2028 O O . SER A 1 255 ? 12.031 -18.663 -51.581 1.00 25.83 255 SER A O 1
ATOM 2030 N N . SER A 1 256 ? 12.951 -20.558 -52.172 1.00 27.75 256 SER A N 1
ATOM 2031 C CA . SER A 1 256 ? 14.314 -20.805 -52.692 1.00 27.75 256 SER A CA 1
ATOM 2032 C C . SER A 1 256 ? 15.419 -19.941 -52.054 1.00 27.75 256 SER A C 1
ATOM 2034 O O . SER A 1 256 ? 15.814 -18.917 -52.592 1.00 27.75 256 SER A O 1
ATOM 2036 N N . ALA A 1 257 ? 15.893 -20.442 -50.907 1.00 31.22 257 ALA A N 1
ATOM 2037 C CA . ALA A 1 257 ? 17.286 -20.691 -50.514 1.00 31.22 257 ALA A CA 1
ATOM 2038 C C . ALA A 1 257 ? 18.400 -19.668 -50.824 1.00 31.22 257 ALA A C 1
ATOM 2040 O O . ALA A 1 257 ? 18.812 -19.510 -51.968 1.00 31.22 257 ALA A O 1
ATOM 2041 N N . SER A 1 258 ? 19.068 -19.232 -49.748 1.00 27.25 258 SER A N 1
ATOM 2042 C CA . SER A 1 258 ? 20.536 -19.271 -49.660 1.00 27.25 258 SER A CA 1
ATOM 2043 C C . SER A 1 258 ? 21.018 -19.300 -48.198 1.00 27.25 258 SER A C 1
ATOM 2045 O O . SER A 1 258 ? 21.119 -18.277 -47.530 1.00 27.25 258 SER A O 1
ATOM 2047 N N . THR A 1 259 ? 21.345 -20.498 -47.726 1.00 37.50 259 THR A N 1
ATOM 2048 C CA . THR A 1 259 ? 22.352 -20.817 -46.693 1.00 37.50 259 THR A CA 1
ATOM 2049 C C . THR A 1 259 ? 23.263 -21.879 -47.333 1.00 37.50 259 THR A C 1
ATOM 2051 O O . THR A 1 259 ? 22.765 -22.585 -48.219 1.00 37.50 259 THR A O 1
ATOM 2054 N N . PRO A 1 260 ? 24.564 -22.023 -46.981 1.00 55.84 260 PRO A N 1
ATOM 2055 C CA . PRO A 1 260 ? 24.985 -22.302 -45.596 1.00 55.84 260 PRO A CA 1
ATOM 2056 C C . PRO A 1 260 ? 26.381 -21.785 -45.172 1.00 55.84 260 PRO A C 1
ATOM 2058 O O . PRO A 1 260 ? 27.205 -21.453 -46.014 1.00 55.84 260 PRO A O 1
ATOM 2061 N N . THR A 1 261 ? 26.665 -21.760 -43.858 1.00 28.20 261 THR A N 1
ATOM 2062 C CA . THR A 1 261 ? 27.810 -22.449 -43.202 1.00 28.20 261 THR A CA 1
ATOM 2063 C C . THR A 1 261 ? 27.710 -22.320 -41.666 1.00 28.20 261 THR A C 1
ATOM 2065 O O . THR A 1 261 ? 27.955 -21.272 -41.087 1.00 28.20 261 THR A O 1
ATOM 2068 N N . SER A 1 262 ? 27.309 -23.427 -41.038 1.00 31.09 262 SER A N 1
ATOM 2069 C CA . SER A 1 262 ? 27.885 -24.073 -39.844 1.00 31.09 262 SER A CA 1
ATOM 2070 C C . SER A 1 262 ? 28.399 -23.238 -38.650 1.00 31.09 262 SER A C 1
ATOM 2072 O O . SER A 1 262 ? 29.570 -22.886 -38.596 1.00 31.09 262 SER A O 1
ATOM 2074 N N . SER A 1 263 ? 27.601 -23.128 -37.582 1.00 26.59 263 SER A N 1
ATOM 2075 C CA . SER A 1 263 ? 27.912 -23.740 -36.271 1.00 26.59 263 SER A CA 1
ATOM 2076 C C . SER A 1 263 ? 26.736 -23.566 -35.304 1.00 26.59 263 SER A C 1
ATOM 2078 O O . SER A 1 263 ? 26.260 -22.471 -35.030 1.00 26.59 263 SER A O 1
ATOM 2080 N N . SER A 1 264 ? 26.232 -24.688 -34.803 1.00 36.88 264 SER A N 1
ATOM 2081 C CA . SER A 1 264 ? 25.218 -24.778 -33.758 1.00 36.88 264 SER A CA 1
ATOM 2082 C C . SER A 1 264 ? 25.829 -24.445 -32.394 1.00 36.88 264 SER A C 1
ATOM 2084 O O . SER A 1 264 ? 26.129 -25.338 -31.601 1.00 36.88 264 SER A O 1
ATOM 2086 N N . GLN A 1 265 ? 26.021 -23.159 -32.129 1.00 37.31 265 GLN A N 1
ATOM 2087 C CA . GLN A 1 265 ? 26.067 -22.613 -30.778 1.00 37.31 265 GLN A CA 1
ATOM 2088 C C . GLN A 1 265 ? 24.877 -21.666 -30.672 1.00 37.31 265 GLN A C 1
ATOM 2090 O O . GLN A 1 265 ? 24.780 -20.715 -31.437 1.00 37.31 265 GLN A O 1
ATOM 2095 N N . SER A 1 266 ? 23.941 -21.950 -29.766 1.00 49.22 266 SER A N 1
ATOM 2096 C CA . SER A 1 266 ? 22.949 -20.966 -29.337 1.00 49.22 266 SER A CA 1
ATOM 2097 C C . SER A 1 266 ? 23.723 -19.751 -28.827 1.00 49.22 266 SER A C 1
ATOM 2099 O O . SER A 1 266 ? 24.290 -19.808 -27.731 1.00 49.22 266 SER A O 1
ATOM 2101 N N . SER A 1 267 ? 23.850 -18.703 -29.637 1.00 65.12 267 SER A N 1
ATOM 2102 C CA . SER A 1 267 ? 24.531 -17.492 -29.209 1.00 65.12 267 SER A CA 1
ATOM 2103 C C . SER A 1 267 ? 23.754 -16.939 -28.013 1.00 65.12 267 SER A C 1
ATOM 2105 O O . SER A 1 267 ? 22.567 -16.633 -28.101 1.00 65.12 267 SER A O 1
ATOM 2107 N N . ASN A 1 268 ? 24.404 -16.876 -26.847 1.00 85.50 268 ASN A N 1
ATOM 2108 C CA . ASN A 1 268 ? 23.840 -16.307 -25.613 1.00 85.50 268 ASN A CA 1
ATOM 2109 C C . ASN A 1 268 ? 23.838 -14.766 -25.659 1.00 85.50 268 ASN A C 1
ATOM 2111 O O . ASN A 1 268 ? 23.957 -14.089 -24.634 1.00 85.50 268 ASN A O 1
ATOM 2115 N N . ASP A 1 269 ? 23.713 -14.215 -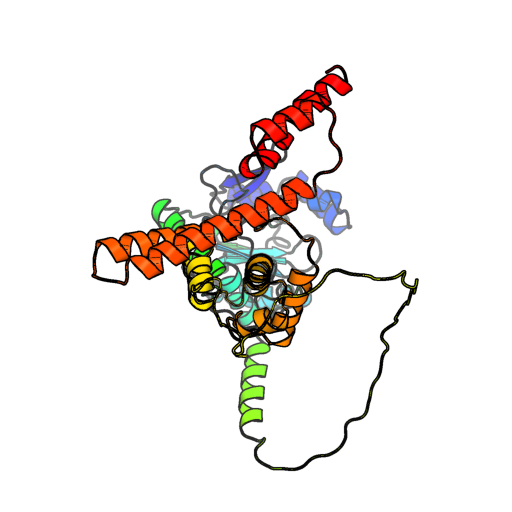26.858 1.00 91.38 269 ASP A N 1
ATOM 2116 C CA . ASP A 1 269 ? 23.751 -12.799 -27.146 1.00 91.38 269 ASP A CA 1
ATOM 2117 C C . ASP A 1 269 ? 22.645 -12.411 -28.130 1.00 91.38 269 ASP A C 1
ATOM 2119 O O . ASP A 1 269 ? 22.057 -13.234 -28.836 1.00 91.38 269 ASP A O 1
ATOM 2123 N N . TYR A 1 270 ? 22.355 -11.119 -28.128 1.00 91.81 270 TYR A N 1
ATOM 2124 C CA . TYR A 1 270 ? 21.543 -10.449 -29.120 1.00 91.81 270 TYR A CA 1
ATOM 2125 C C . TYR A 1 270 ? 22.425 -9.410 -29.805 1.00 91.81 270 TYR A C 1
ATOM 2127 O O . TYR A 1 270 ? 22.871 -8.453 -29.168 1.00 91.81 270 TYR A O 1
ATOM 2135 N N . LEU A 1 271 ? 22.710 -9.629 -31.092 1.00 88.81 271 LEU A N 1
ATOM 2136 C CA . LEU A 1 271 ? 23.579 -8.775 -31.908 1.00 88.81 271 LEU A CA 1
ATOM 2137 C C . LEU A 1 271 ? 24.985 -8.572 -31.303 1.00 88.81 271 LEU A C 1
ATOM 2139 O O . LEU A 1 271 ? 25.599 -7.542 -31.533 1.00 88.81 271 LEU A O 1
ATOM 2143 N N . GLY A 1 272 ? 25.508 -9.524 -30.518 1.00 86.06 272 GLY A N 1
ATOM 2144 C CA . GLY A 1 272 ? 26.796 -9.378 -29.818 1.00 86.06 272 GLY A CA 1
ATOM 2145 C C . GLY A 1 272 ? 26.721 -8.679 -28.448 1.00 86.06 272 GLY A C 1
ATOM 2146 O O . GLY A 1 272 ? 27.754 -8.380 -27.839 1.00 86.06 272 GLY A O 1
ATOM 2147 N N .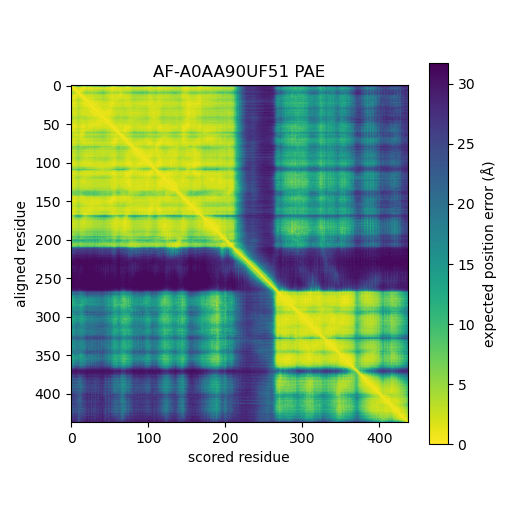 ILE A 1 273 ? 25.513 -8.422 -27.931 1.00 90.44 273 ILE A N 1
ATOM 2148 C CA . ILE A 1 273 ? 25.278 -8.022 -26.536 1.00 90.44 273 ILE A CA 1
ATOM 2149 C C . ILE A 1 273 ? 24.802 -9.253 -25.751 1.00 90.44 273 ILE A C 1
ATOM 2151 O O . ILE A 1 273 ? 23.716 -9.761 -26.039 1.00 90.44 273 ILE A O 1
ATOM 2155 N N . PRO A 1 274 ? 25.554 -9.741 -24.750 1.00 93.69 274 PRO A N 1
ATOM 2156 C CA . PRO A 1 274 ? 25.118 -10.855 -23.914 1.00 93.69 274 PRO A CA 1
ATOM 2157 C C . PRO A 1 274 ? 23.751 -10.594 -23.269 1.00 93.69 274 PRO A C 1
ATOM 2159 O O . PRO A 1 274 ? 23.520 -9.518 -22.713 1.00 93.69 274 PRO A O 1
ATOM 2162 N N . TYR A 1 275 ? 22.856 -11.588 -23.258 1.00 95.50 275 TYR A N 1
ATOM 2163 C CA . TYR A 1 275 ? 21.540 -11.428 -22.617 1.00 95.50 275 TYR A CA 1
ATOM 2164 C C . TYR A 1 275 ? 21.647 -11.074 -21.129 1.00 95.50 275 TYR A C 1
ATOM 2166 O O . TYR A 1 275 ? 20.820 -10.326 -20.614 1.00 95.50 275 TYR A O 1
ATOM 2174 N N . SER A 1 276 ? 22.688 -11.553 -20.445 1.00 94.19 276 SER A N 1
ATOM 2175 C CA . SER A 1 276 ? 22.981 -11.185 -19.057 1.00 94.19 276 SER A CA 1
ATOM 2176 C C . SER A 1 276 ? 23.244 -9.684 -18.884 1.00 94.19 276 SER A C 1
ATOM 2178 O O . SER A 1 276 ? 22.782 -9.100 -17.906 1.00 94.19 276 SER A O 1
ATOM 2180 N N . GLU A 1 277 ? 23.920 -9.038 -19.839 1.00 94.44 277 GLU A N 1
ATOM 2181 C CA . GLU A 1 277 ? 24.160 -7.587 -19.843 1.00 94.44 277 GLU A CA 1
ATOM 2182 C C . GLU A 1 277 ? 22.849 -6.823 -20.071 1.00 94.44 277 GLU A C 1
ATOM 2184 O O . GLU A 1 277 ? 22.560 -5.865 -19.354 1.00 94.44 277 GLU A O 1
ATOM 2189 N N . ILE A 1 278 ? 22.004 -7.298 -20.993 1.00 95.56 278 ILE A N 1
ATOM 2190 C CA . ILE A 1 278 ? 20.674 -6.721 -21.252 1.00 95.56 278 ILE A CA 1
ATOM 2191 C C . ILE A 1 278 ? 19.789 -6.806 -20.005 1.00 95.56 278 ILE A C 1
ATOM 2193 O O . ILE A 1 278 ? 19.168 -5.816 -19.618 1.00 95.56 278 ILE A O 1
ATOM 2197 N N . ILE A 1 279 ? 19.755 -7.965 -19.346 1.00 96.19 279 ILE A N 1
ATOM 2198 C CA . ILE A 1 279 ? 18.976 -8.194 -18.122 1.00 96.19 279 ILE A CA 1
ATOM 2199 C C . ILE A 1 279 ? 19.511 -7.338 -16.968 1.00 96.19 279 ILE A C 1
ATOM 2201 O O . ILE A 1 279 ? 18.733 -6.680 -16.277 1.00 96.19 279 ILE A O 1
ATOM 2205 N N . SER A 1 280 ? 20.832 -7.280 -16.786 1.00 95.06 280 SER A N 1
ATOM 2206 C CA . SER A 1 280 ? 21.446 -6.419 -15.771 1.00 95.06 280 SER A CA 1
ATOM 2207 C C . SER A 1 280 ? 21.095 -4.951 -16.007 1.00 95.06 280 SER A C 1
ATOM 2209 O O . SER A 1 280 ? 20.761 -4.233 -15.060 1.00 95.06 280 SER A O 1
ATOM 2211 N N . LYS A 1 281 ? 21.130 -4.495 -17.265 1.00 95.81 281 LYS A N 1
ATOM 2212 C CA . LYS A 1 281 ? 20.774 -3.121 -17.611 1.00 95.81 281 LYS A CA 1
ATOM 2213 C C . LYS A 1 281 ? 19.293 -2.835 -17.396 1.00 95.81 281 LYS A C 1
ATOM 2215 O O . LYS A 1 281 ? 18.939 -1.769 -16.894 1.00 95.81 281 LYS A O 1
ATOM 2220 N N . TRP A 1 282 ? 18.435 -3.793 -17.734 1.00 96.56 282 TRP A N 1
ATOM 2221 C CA . TRP A 1 282 ? 17.001 -3.719 -17.488 1.00 96.56 282 TRP A CA 1
ATOM 2222 C C . TRP A 1 282 ? 16.702 -3.476 -16.005 1.00 96.56 282 TRP A C 1
ATOM 2224 O O . TRP A 1 282 ? 15.946 -2.558 -15.675 1.00 96.56 282 TRP A O 1
ATOM 2234 N N . TRP A 1 283 ? 17.343 -4.227 -15.103 1.00 95.50 283 TRP A N 1
ATOM 2235 C CA . TRP A 1 283 ? 17.182 -4.020 -13.663 1.00 95.50 283 TRP A CA 1
ATOM 2236 C C . TRP A 1 283 ? 17.770 -2.697 -13.185 1.00 95.50 283 TRP A C 1
ATOM 2238 O O . TRP A 1 283 ? 17.130 -2.010 -12.391 1.00 95.50 283 TRP A O 1
ATOM 2248 N N . GLN A 1 284 ? 18.915 -2.270 -13.724 1.00 94.31 284 GLN A N 1
ATOM 2249 C CA . GLN A 1 284 ? 19.482 -0.949 -13.435 1.00 94.31 284 GLN A CA 1
ATOM 2250 C C . GLN A 1 284 ? 18.519 0.194 -13.782 1.00 94.31 284 GLN A C 1
ATOM 2252 O O . GLN A 1 284 ? 18.409 1.151 -13.021 1.00 94.31 284 GLN A O 1
ATOM 2257 N N . MET A 1 285 ? 17.820 0.100 -14.915 1.00 94.12 285 MET A N 1
ATOM 2258 C CA . MET A 1 285 ? 16.933 1.164 -15.392 1.00 94.12 285 MET A CA 1
ATOM 2259 C C . MET A 1 285 ? 15.535 1.125 -14.773 1.00 94.12 285 MET A C 1
ATOM 2261 O O . MET A 1 285 ? 14.923 2.178 -14.609 1.00 94.12 285 MET A O 1
ATOM 2265 N N . TYR A 1 286 ? 15.013 -0.064 -14.457 1.00 93.94 286 TYR A N 1
ATOM 2266 C CA . TYR A 1 286 ? 13.603 -0.223 -14.089 1.00 93.94 286 TYR A CA 1
ATOM 2267 C C . TYR A 1 286 ? 13.340 -0.876 -12.732 1.00 93.94 286 TYR A C 1
ATOM 2269 O O . TYR A 1 286 ? 12.178 -1.012 -12.353 1.00 93.94 286 TYR A O 1
ATOM 2277 N N . ASN A 1 287 ? 14.378 -1.265 -11.994 1.00 92.50 287 ASN A N 1
ATOM 2278 C CA . ASN A 1 287 ? 14.247 -1.786 -10.633 1.00 92.50 287 ASN A CA 1
ATOM 2279 C C . ASN A 1 287 ? 15.398 -1.324 -9.721 1.00 92.50 287 ASN A C 1
ATOM 2281 O O . ASN A 1 287 ? 15.854 -2.070 -8.859 1.00 92.50 287 ASN A O 1
ATOM 2285 N N . ASP A 1 288 ? 15.902 -0.105 -9.942 1.00 88.75 288 ASP A N 1
ATOM 2286 C CA . ASP A 1 288 ? 16.988 0.518 -9.168 1.00 88.75 288 ASP A CA 1
ATOM 2287 C C . ASP A 1 288 ? 18.237 -0.377 -9.016 1.00 88.75 288 ASP A C 1
ATOM 2289 O O . ASP A 1 288 ? 18.911 -0.365 -7.989 1.00 88.75 288 ASP A O 1
ATOM 2293 N N . GLY A 1 289 ? 18.522 -1.209 -10.022 1.00 89.25 289 GLY A N 1
ATOM 2294 C CA . GLY A 1 289 ? 19.647 -2.151 -10.024 1.00 89.25 289 GLY A CA 1
ATOM 2295 C C . GLY A 1 289 ? 19.438 -3.430 -9.217 1.00 89.25 289 GLY A C 1
ATOM 2296 O O . GLY A 1 289 ? 20.344 -4.256 -9.181 1.00 89.25 289 GLY A O 1
ATOM 2297 N N . HIS A 1 290 ? 18.274 -3.620 -8.599 1.00 86.81 290 HIS A N 1
ATOM 2298 C CA . HIS A 1 290 ? 17.977 -4.807 -7.807 1.00 86.81 290 HIS A CA 1
ATOM 2299 C C . HIS A 1 290 ? 17.381 -5.912 -8.677 1.00 86.81 290 HIS A C 1
ATOM 2301 O O . HIS A 1 290 ? 16.553 -5.664 -9.558 1.00 86.81 290 HIS A O 1
ATOM 2307 N N . GLU A 1 291 ? 17.766 -7.153 -8.401 1.00 90.38 291 GLU A N 1
ATOM 2308 C CA . GLU A 1 291 ? 17.086 -8.313 -8.968 1.00 90.38 291 GLU A CA 1
ATOM 2309 C C . GLU A 1 291 ? 15.718 -8.532 -8.293 1.00 90.38 291 GLU A C 1
ATOM 2311 O O . GLU A 1 291 ? 15.485 -8.047 -7.180 1.00 90.38 291 GLU A O 1
ATOM 2316 N N . PRO A 1 292 ? 14.785 -9.236 -8.956 1.00 90.69 292 PRO A N 1
ATOM 2317 C CA . PRO A 1 292 ? 13.501 -9.574 -8.362 1.00 90.69 292 PRO A CA 1
ATOM 2318 C C . PRO A 1 292 ? 13.628 -10.386 -7.064 1.00 90.69 292 PRO A C 1
ATOM 2320 O O . PRO A 1 292 ? 14.477 -11.263 -6.932 1.00 90.69 292 PRO A O 1
ATOM 2323 N N . VAL A 1 293 ? 12.731 -10.120 -6.118 1.00 85.69 293 VAL A N 1
ATOM 2324 C CA . VAL A 1 293 ? 12.691 -10.723 -4.773 1.00 85.69 293 VAL A CA 1
ATOM 2325 C C . VAL A 1 293 ? 11.306 -11.291 -4.484 1.00 85.69 293 VAL A C 1
ATOM 2327 O O . VAL A 1 293 ? 10.348 -10.983 -5.192 1.00 85.69 293 VAL A O 1
ATOM 2330 N N . ARG A 1 294 ? 11.150 -12.086 -3.422 1.00 80.31 294 ARG A N 1
ATOM 2331 C CA . ARG A 1 294 ? 9.901 -12.778 -3.064 1.00 80.31 294 ARG A CA 1
ATOM 2332 C C . ARG A 1 294 ? 8.617 -11.976 -3.263 1.00 80.31 294 ARG A C 1
ATOM 2334 O O . ARG A 1 294 ? 7.644 -12.525 -3.778 1.00 80.31 294 ARG A O 1
ATOM 2341 N N . SER A 1 295 ? 8.607 -10.710 -2.848 1.00 76.06 295 SER A N 1
ATOM 2342 C CA . SER A 1 295 ? 7.423 -9.844 -2.874 1.00 76.06 295 SER A CA 1
ATOM 2343 C C . SER A 1 295 ? 6.996 -9.424 -4.285 1.00 76.06 295 SER A C 1
ATOM 2345 O O . SER A 1 295 ? 5.811 -9.188 -4.516 1.00 76.06 295 SER A O 1
ATOM 2347 N N . ASN A 1 296 ? 7.925 -9.352 -5.243 1.00 83.12 296 ASN A N 1
ATOM 2348 C CA . ASN A 1 296 ? 7.687 -8.799 -6.581 1.00 83.12 296 ASN A CA 1
ATOM 2349 C C . ASN A 1 296 ? 8.146 -9.714 -7.736 1.00 83.12 296 ASN A C 1
ATOM 2351 O O . ASN A 1 296 ? 7.919 -9.384 -8.904 1.00 83.12 296 ASN A O 1
ATOM 2355 N N . ARG A 1 297 ? 8.735 -10.881 -7.433 1.00 87.44 297 ARG A N 1
ATOM 2356 C CA . ARG A 1 297 ? 9.378 -11.769 -8.414 1.00 87.44 297 ARG A CA 1
ATOM 2357 C C . ARG A 1 297 ? 8.473 -12.183 -9.563 1.00 87.44 297 ARG A C 1
ATOM 2359 O O . ARG A 1 297 ? 8.923 -12.171 -10.703 1.00 87.44 297 ARG A O 1
ATOM 2366 N N . ASN A 1 298 ? 7.202 -12.488 -9.301 1.00 86.75 298 ASN A N 1
ATOM 2367 C CA . ASN A 1 298 ? 6.274 -12.953 -10.337 1.00 86.75 298 ASN A CA 1
ATOM 2368 C C . ASN A 1 298 ? 5.980 -11.840 -11.347 1.00 86.75 298 ASN A C 1
ATOM 2370 O O . ASN A 1 298 ? 6.080 -12.051 -12.555 1.00 86.75 298 ASN A O 1
ATOM 2374 N N . THR A 1 299 ? 5.661 -10.647 -10.842 1.00 89.75 299 THR A N 1
ATOM 2375 C CA . THR A 1 299 ? 5.365 -9.467 -11.660 1.00 89.75 299 THR A CA 1
ATOM 2376 C C . THR A 1 299 ? 6.586 -9.059 -12.474 1.00 89.75 299 THR A C 1
ATOM 2378 O O . THR A 1 299 ? 6.492 -8.930 -13.691 1.00 89.75 299 THR A O 1
ATOM 2381 N N . LEU A 1 300 ? 7.751 -8.930 -11.831 1.00 92.81 300 LEU A N 1
ATOM 2382 C CA . LEU A 1 300 ? 8.969 -8.498 -12.511 1.00 92.81 300 LEU A CA 1
ATOM 2383 C C . LEU A 1 300 ? 9.479 -9.537 -13.515 1.00 92.81 300 LEU A C 1
ATOM 2385 O O . LEU A 1 300 ? 9.899 -9.162 -14.607 1.00 92.81 300 LEU A O 1
ATOM 2389 N N . THR A 1 301 ? 9.399 -10.834 -13.201 1.00 93.25 301 THR A N 1
ATOM 2390 C CA . THR A 1 301 ? 9.802 -11.892 -14.144 1.00 93.25 301 THR A CA 1
ATOM 2391 C C . THR A 1 301 ? 8.899 -11.906 -15.372 1.00 93.25 301 THR A C 1
ATOM 2393 O O . THR A 1 301 ? 9.392 -12.021 -16.493 1.00 93.25 301 THR A O 1
ATOM 2396 N N . PHE A 1 302 ? 7.585 -11.748 -15.185 1.00 94.06 302 PHE A N 1
ATOM 2397 C CA . PHE A 1 302 ? 6.649 -11.618 -16.298 1.00 94.06 302 PHE A CA 1
ATOM 2398 C C . PHE A 1 302 ? 6.940 -10.369 -17.140 1.00 94.06 302 PHE A C 1
ATOM 2400 O O . PHE A 1 302 ? 7.043 -10.476 -18.360 1.00 94.06 302 PHE A O 1
ATOM 2407 N N . GLU A 1 303 ? 7.138 -9.205 -16.510 1.00 94.56 303 GLU A N 1
ATOM 2408 C CA . GLU A 1 303 ? 7.498 -7.972 -17.219 1.00 94.56 303 GLU A CA 1
ATOM 2409 C C . GLU A 1 303 ? 8.782 -8.139 -18.034 1.00 94.56 303 GLU A C 1
ATOM 2411 O O . GLU A 1 303 ? 8.805 -7.787 -19.215 1.00 94.56 303 GLU A O 1
ATOM 2416 N N . LEU A 1 304 ? 9.835 -8.710 -17.442 1.00 95.88 304 LEU A N 1
ATOM 2417 C CA . LEU A 1 304 ? 11.082 -8.988 -18.149 1.00 95.88 304 LEU A CA 1
ATOM 2418 C C . LEU A 1 304 ? 10.833 -9.918 -19.345 1.00 95.88 304 LEU A C 1
ATOM 2420 O O . LEU A 1 304 ? 11.252 -9.606 -20.459 1.00 95.88 304 LEU A O 1
ATOM 2424 N N . ALA A 1 305 ? 10.109 -11.022 -19.144 1.00 95.75 305 ALA A N 1
ATOM 2425 C CA . ALA A 1 305 ? 9.824 -12.006 -20.187 1.00 95.75 305 ALA A CA 1
ATOM 2426 C C . ALA A 1 305 ? 9.032 -11.409 -21.367 1.00 95.75 305 ALA A C 1
ATOM 2428 O O . ALA A 1 305 ? 9.394 -11.630 -22.524 1.00 95.75 305 ALA A O 1
ATOM 2429 N N . VAL A 1 306 ? 7.999 -10.598 -21.099 1.00 95.25 306 VAL A N 1
ATOM 2430 C CA . VAL A 1 306 ? 7.203 -9.916 -22.142 1.00 95.25 306 VAL A CA 1
ATOM 2431 C C . VAL A 1 306 ? 8.069 -8.992 -22.997 1.00 95.25 306 VAL A C 1
ATOM 2433 O O . VAL A 1 306 ? 7.791 -8.800 -24.180 1.00 95.25 306 VAL A O 1
ATOM 2436 N N . ASN A 1 307 ? 9.134 -8.430 -22.429 1.00 95.62 307 ASN A N 1
ATOM 2437 C CA . ASN A 1 307 ? 10.058 -7.583 -23.168 1.00 95.62 307 ASN A CA 1
ATOM 2438 C C . ASN A 1 307 ? 11.083 -8.430 -23.930 1.00 95.62 307 ASN A C 1
ATOM 2440 O O . ASN A 1 307 ? 11.140 -8.337 -25.156 1.00 95.62 307 ASN A O 1
ATOM 2444 N N . LEU A 1 308 ? 11.812 -9.318 -23.247 1.00 95.44 308 LEU A N 1
ATOM 2445 C CA . LEU A 1 308 ? 12.890 -10.114 -23.845 1.00 95.44 308 LEU A CA 1
ATOM 2446 C C . LEU A 1 308 ? 12.443 -11.002 -25.011 1.00 95.44 308 LEU A C 1
ATOM 2448 O O . LEU A 1 308 ? 13.239 -11.223 -25.922 1.00 95.44 308 LEU A O 1
ATOM 2452 N N . ARG A 1 309 ? 11.185 -11.470 -25.044 1.00 94.31 309 ARG A N 1
ATOM 2453 C CA . ARG A 1 309 ? 10.674 -12.323 -26.137 1.00 94.31 309 ARG A CA 1
ATOM 2454 C C . ARG A 1 309 ? 10.913 -11.743 -27.540 1.00 94.31 309 ARG A C 1
ATOM 2456 O O . ARG A 1 309 ? 11.115 -12.514 -28.470 1.00 94.31 309 ARG A O 1
ATOM 2463 N N . HIS A 1 310 ? 10.955 -10.414 -27.682 1.00 91.75 310 HIS A N 1
ATOM 2464 C CA . HIS A 1 310 ? 11.157 -9.738 -28.971 1.00 91.75 310 HIS A CA 1
ATOM 2465 C C . HIS A 1 310 ? 12.588 -9.888 -29.500 1.00 91.75 310 HIS A C 1
ATOM 2467 O O . HIS A 1 310 ? 12.781 -9.989 -30.704 1.00 91.75 310 HIS A O 1
ATOM 2473 N N . ILE A 1 311 ? 13.579 -9.942 -28.607 1.00 93.44 311 ILE A N 1
ATOM 2474 C CA . ILE A 1 311 ? 14.988 -10.136 -28.979 1.00 93.44 311 ILE A CA 1
ATOM 2475 C C . ILE A 1 311 ? 15.412 -11.607 -28.919 1.00 93.44 311 ILE A C 1
ATOM 2477 O O . ILE A 1 311 ? 16.397 -11.982 -29.537 1.00 93.44 311 ILE A O 1
ATOM 2481 N N . CYS A 1 312 ? 14.624 -12.453 -28.248 1.00 93.38 312 CYS A N 1
ATOM 2482 C CA . CYS A 1 312 ? 14.817 -13.905 -28.196 1.00 93.38 312 CYS A CA 1
ATOM 2483 C C . CYS A 1 312 ? 14.113 -14.658 -29.339 1.00 93.38 312 CYS A C 1
ATOM 2485 O O . CYS A 1 312 ? 14.018 -15.882 -29.291 1.00 93.38 312 CYS A O 1
ATOM 2487 N N . GLY A 1 313 ? 13.520 -13.954 -30.310 1.00 89.81 313 GLY A N 1
ATOM 2488 C CA . GLY A 1 313 ? 12.768 -14.580 -31.404 1.00 89.81 313 GLY A CA 1
ATOM 2489 C C . GLY A 1 313 ? 11.567 -15.414 -30.940 1.00 89.81 313 GLY A C 1
ATOM 2490 O O . GLY A 1 313 ? 11.195 -16.370 -31.613 1.00 89.81 313 GLY A O 1
ATOM 2491 N N . PHE A 1 314 ? 10.977 -15.077 -29.787 1.00 91.56 314 PHE A N 1
ATOM 2492 C CA . PHE A 1 314 ? 9.897 -15.834 -29.140 1.00 91.56 314 PHE A CA 1
ATOM 2493 C C . PHE A 1 314 ? 10.255 -17.302 -28.820 1.00 91.56 314 PHE A C 1
ATOM 2495 O O . PHE A 1 314 ? 9.365 -18.128 -28.607 1.00 91.56 314 PHE A O 1
ATOM 2502 N N . ASP A 1 315 ? 11.549 -17.637 -28.734 1.00 93.56 315 ASP A N 1
ATOM 2503 C CA . ASP A 1 315 ? 12.003 -18.975 -28.361 1.00 93.56 315 ASP A CA 1
ATOM 2504 C C . ASP A 1 315 ? 11.879 -19.202 -26.848 1.00 93.56 315 ASP A C 1
ATOM 2506 O O . ASP A 1 315 ? 12.623 -18.658 -26.026 1.00 93.56 315 ASP A O 1
ATOM 2510 N N . ARG A 1 316 ? 10.942 -20.080 -26.483 1.00 94.88 316 ARG A N 1
ATOM 2511 C CA . ARG A 1 316 ? 10.703 -20.517 -25.106 1.00 94.88 316 ARG A CA 1
ATOM 2512 C C . ARG A 1 316 ? 11.950 -21.092 -24.434 1.00 94.88 316 ARG A C 1
ATOM 2514 O O . ARG A 1 316 ? 12.131 -20.879 -23.237 1.00 94.88 316 ARG A O 1
ATOM 2521 N N . SER A 1 317 ? 12.764 -21.852 -25.162 1.00 93.94 317 SER A N 1
ATOM 2522 C CA . SER A 1 317 ? 13.939 -22.534 -24.608 1.00 93.94 317 SER A CA 1
ATOM 2523 C C . SER A 1 317 ? 15.039 -21.529 -24.293 1.00 93.94 317 SER A C 1
ATOM 2525 O O . SER A 1 317 ? 15.580 -21.543 -23.188 1.00 93.94 317 SER A O 1
ATOM 2527 N N . LEU A 1 318 ? 15.294 -20.599 -25.218 1.00 94.38 318 LEU A N 1
ATOM 2528 C CA . LEU A 1 318 ? 16.231 -19.500 -25.003 1.00 94.38 318 LEU A CA 1
ATOM 2529 C C . LEU A 1 318 ? 15.800 -18.624 -23.820 1.00 94.38 318 LEU A C 1
ATOM 2531 O O . LEU A 1 318 ? 16.603 -18.358 -22.931 1.00 94.38 318 LEU A O 1
ATOM 2535 N N . MET A 1 319 ? 14.519 -18.245 -23.744 1.00 94.44 319 MET A N 1
ATOM 2536 C CA . MET A 1 319 ? 13.995 -17.467 -22.615 1.00 94.44 319 MET A CA 1
ATOM 2537 C C . MET A 1 319 ? 14.153 -18.192 -21.272 1.00 94.44 319 MET A C 1
ATOM 2539 O O . MET A 1 319 ? 14.524 -17.569 -20.280 1.00 94.44 319 MET A O 1
ATOM 2543 N N . ALA A 1 320 ? 13.905 -19.504 -21.233 1.00 93.81 320 ALA A N 1
ATOM 2544 C CA . ALA A 1 320 ? 14.084 -20.310 -20.026 1.00 93.81 320 ALA A CA 1
ATOM 2545 C C . ALA A 1 320 ? 15.546 -20.367 -19.561 1.00 93.81 320 ALA A C 1
ATOM 2547 O O . ALA A 1 320 ? 15.800 -20.397 -18.355 1.00 93.81 320 ALA A O 1
ATOM 2548 N N . GLN A 1 321 ? 16.479 -20.369 -20.517 1.00 93.56 321 GLN A N 1
ATOM 2549 C CA . GLN A 1 321 ? 17.919 -20.385 -20.279 1.00 93.56 321 GLN A CA 1
ATOM 2550 C C . GLN A 1 321 ? 18.446 -19.035 -19.780 1.00 93.56 321 GLN A C 1
ATOM 2552 O O . GLN A 1 321 ? 19.266 -19.012 -18.866 1.00 93.56 321 GLN A O 1
ATOM 2557 N N . ILE A 1 322 ? 18.001 -17.918 -20.365 1.00 94.12 322 ILE A N 1
ATOM 2558 C CA . ILE A 1 322 ? 18.545 -16.591 -20.031 1.00 94.12 322 ILE A CA 1
ATOM 2559 C C . ILE A 1 322 ? 17.873 -15.949 -18.815 1.00 94.12 322 ILE A C 1
ATOM 2561 O O . ILE A 1 322 ? 18.505 -15.125 -18.162 1.00 94.12 322 ILE A O 1
ATOM 2565 N N . ILE A 1 323 ? 16.609 -16.285 -18.517 1.00 92.94 323 ILE A N 1
ATOM 2566 C CA . ILE A 1 323 ? 15.877 -15.741 -17.365 1.00 92.94 323 ILE A CA 1
ATOM 2567 C C . ILE A 1 323 ? 16.208 -16.591 -16.124 1.00 92.94 323 ILE A C 1
ATOM 2569 O O . ILE A 1 323 ? 15.827 -17.767 -16.069 1.00 92.94 323 ILE A O 1
ATOM 2573 N N . PRO A 1 324 ? 16.885 -16.024 -15.108 1.00 89.69 324 PRO A N 1
ATOM 2574 C CA . PRO A 1 324 ? 17.208 -16.727 -13.873 1.00 89.69 324 PRO A CA 1
ATOM 2575 C C . PRO A 1 324 ? 15.976 -17.041 -13.015 1.00 89.69 324 PRO A C 1
ATOM 2577 O O . PRO A 1 324 ? 14.939 -16.381 -13.088 1.00 89.69 324 PRO A O 1
ATOM 2580 N N . CYS A 1 325 ? 16.126 -18.020 -12.123 1.00 89.06 325 CYS A N 1
ATOM 2581 C CA . CYS A 1 325 ? 15.182 -18.278 -11.036 1.00 89.06 325 CYS A CA 1
ATOM 2582 C C . CYS A 1 325 ? 15.496 -17.370 -9.842 1.00 89.06 325 CYS A C 1
ATOM 2584 O O . CYS A 1 325 ? 16.156 -17.781 -8.888 1.00 89.06 325 CYS A O 1
ATOM 2586 N N . TYR A 1 326 ? 15.046 -16.119 -9.922 1.00 86.94 326 TYR A N 1
ATOM 2587 C CA . TYR A 1 326 ? 15.277 -15.105 -8.892 1.00 86.94 326 TYR A CA 1
ATOM 2588 C C . TYR A 1 326 ? 14.736 -15.529 -7.519 1.00 86.94 326 TYR A C 1
ATOM 2590 O O . TYR A 1 326 ? 13.618 -16.025 -7.425 1.00 86.94 326 TYR A O 1
ATOM 2598 N N . ASP A 1 327 ? 15.505 -15.336 -6.445 1.00 81.31 327 ASP A N 1
ATOM 2599 C CA . ASP A 1 327 ? 15.071 -15.608 -5.061 1.00 81.31 327 ASP A CA 1
ATOM 2600 C C . ASP A 1 327 ? 14.447 -17.011 -4.842 1.00 81.31 327 ASP A C 1
ATOM 2602 O O . ASP A 1 327 ? 13.372 -17.182 -4.258 1.00 81.31 327 ASP A O 1
ATOM 2606 N N . GLY A 1 328 ? 15.079 -18.045 -5.412 1.00 77.75 328 GLY A N 1
ATOM 2607 C CA . GLY A 1 328 ? 14.611 -19.431 -5.291 1.00 77.75 328 G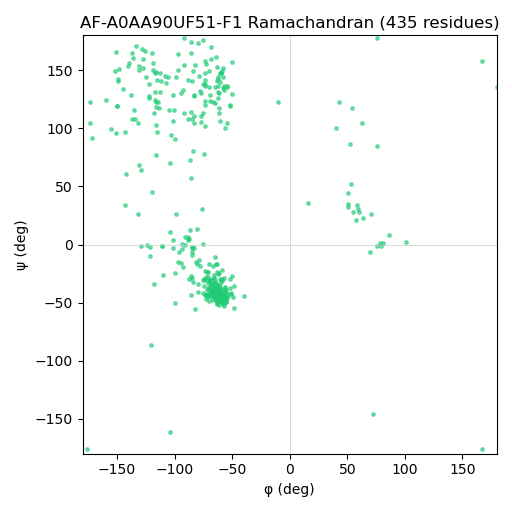LY A CA 1
ATOM 2608 C C . GLY A 1 328 ? 13.234 -19.676 -5.921 1.00 77.75 328 GLY A C 1
ATOM 2609 O O . GLY A 1 328 ? 12.527 -20.606 -5.527 1.00 77.75 328 GLY A O 1
ATOM 2610 N N . PHE A 1 329 ? 12.827 -18.822 -6.865 1.00 74.12 329 PHE A N 1
ATOM 2611 C CA . PHE A 1 329 ? 11.613 -18.975 -7.656 1.00 74.12 329 PHE A CA 1
ATOM 2612 C C . PHE A 1 329 ? 11.563 -20.373 -8.287 1.00 74.12 329 PHE A C 1
ATOM 2614 O O . PHE A 1 329 ? 12.475 -20.721 -9.039 1.00 74.12 329 PHE A O 1
ATOM 2621 N N . PRO A 1 330 ? 10.546 -21.204 -7.979 1.00 85.94 330 PRO A N 1
ATOM 2622 C CA . PRO A 1 330 ? 10.471 -22.549 -8.525 1.00 85.94 330 PRO A CA 1
ATOM 2623 C C . PRO A 1 330 ? 10.489 -22.519 -10.052 1.00 85.94 330 PRO A C 1
ATOM 2625 O O . PRO A 1 330 ? 9.757 -21.743 -10.668 1.00 85.94 330 PRO A O 1
ATOM 2628 N N . GLU A 1 331 ? 11.259 -23.419 -10.664 1.00 87.75 331 GLU A N 1
ATOM 2629 C CA . GLU A 1 331 ? 11.389 -23.511 -12.125 1.00 87.75 331 GLU A CA 1
ATOM 2630 C C . GLU A 1 331 ? 10.014 -23.593 -12.811 1.00 87.75 331 GLU A C 1
ATOM 2632 O O . GLU A 1 331 ? 9.776 -22.958 -13.833 1.00 87.75 331 GLU A O 1
ATOM 2637 N N . GLN A 1 332 ? 9.061 -24.304 -12.198 1.00 88.75 332 GLN A N 1
ATOM 2638 C CA . GLN A 1 332 ? 7.693 -24.428 -12.700 1.00 88.75 332 GLN A CA 1
ATOM 2639 C C . GLN A 1 332 ? 6.945 -23.085 -12.748 1.00 88.75 332 GLN A C 1
ATOM 2641 O O . GLN A 1 332 ? 6.247 -22.812 -13.725 1.00 88.75 332 GLN A O 1
ATOM 2646 N N . GLU A 1 333 ? 7.089 -22.244 -11.718 1.00 87.00 333 GLU A N 1
ATOM 2647 C CA . GLU A 1 333 ? 6.472 -20.912 -11.689 1.00 87.00 333 GLU A CA 1
ATOM 2648 C C . GLU A 1 333 ? 7.140 -19.992 -12.723 1.00 87.00 333 GLU A C 1
ATOM 2650 O O . GLU A 1 333 ? 6.440 -19.279 -13.446 1.00 87.00 333 GLU A O 1
ATOM 2655 N N . LYS A 1 334 ? 8.469 -20.087 -12.895 1.00 92.00 334 LYS A N 1
ATOM 2656 C CA . LYS A 1 334 ? 9.194 -19.382 -13.966 1.00 92.00 334 LYS A CA 1
ATOM 2657 C C . LYS A 1 334 ? 8.681 -19.760 -15.341 1.00 92.00 334 LYS A C 1
ATOM 2659 O O . LYS A 1 334 ? 8.346 -18.883 -16.138 1.00 92.00 334 LYS A O 1
ATOM 2664 N N . MET A 1 335 ? 8.565 -21.055 -15.611 1.00 93.75 335 MET A N 1
ATOM 2665 C CA . MET A 1 335 ? 8.074 -21.537 -16.896 1.00 93.75 335 MET A CA 1
ATOM 2666 C C . MET A 1 335 ? 6.620 -21.132 -17.144 1.00 93.75 335 MET A C 1
ATOM 2668 O O . MET A 1 335 ? 6.270 -20.822 -18.282 1.00 93.75 335 MET A O 1
ATOM 2672 N N . ALA A 1 336 ? 5.783 -21.076 -16.104 1.00 91.81 336 ALA A N 1
ATOM 2673 C CA . ALA A 1 336 ? 4.428 -20.545 -16.216 1.00 91.81 336 ALA A CA 1
ATOM 2674 C C . ALA A 1 336 ? 4.432 -19.051 -16.584 1.00 91.81 336 ALA A C 1
ATOM 2676 O O . ALA A 1 336 ? 3.736 -18.665 -17.520 1.00 91.81 336 ALA A O 1
ATOM 2677 N N . CYS A 1 337 ? 5.258 -18.228 -15.928 1.00 92.06 337 CYS A N 1
ATOM 2678 C CA . CYS A 1 337 ? 5.421 -16.811 -16.272 1.00 92.06 337 CYS A CA 1
ATOM 2679 C C . CYS A 1 337 ? 5.909 -16.610 -17.715 1.00 92.06 337 CYS A C 1
ATOM 2681 O O . CYS A 1 337 ? 5.345 -15.781 -18.428 1.00 92.06 337 CYS A O 1
ATOM 2683 N N . ILE A 1 338 ? 6.903 -17.383 -18.167 1.00 94.94 338 ILE A N 1
ATOM 2684 C CA . ILE A 1 338 ? 7.414 -17.324 -19.547 1.00 94.94 338 ILE A CA 1
ATOM 2685 C C . ILE A 1 338 ? 6.320 -17.711 -20.546 1.00 94.94 338 ILE A C 1
ATOM 2687 O O . ILE A 1 338 ? 6.119 -17.011 -21.534 1.00 94.94 338 ILE A O 1
ATOM 2691 N N . ASN A 1 339 ? 5.577 -18.790 -20.286 1.00 94.94 339 ASN A N 1
ATOM 2692 C CA . ASN A 1 339 ? 4.475 -19.209 -21.152 1.00 94.94 339 ASN A CA 1
ATOM 2693 C C . ASN A 1 339 ? 3.384 -18.130 -21.241 1.00 94.94 339 ASN A C 1
ATOM 2695 O O . ASN A 1 339 ? 2.904 -17.835 -22.333 1.00 94.94 339 ASN A O 1
ATOM 2699 N N . SER A 1 340 ? 3.014 -17.517 -20.113 1.00 94.94 340 SER A N 1
ATOM 2700 C CA . SER A 1 340 ? 2.072 -16.394 -20.099 1.00 94.94 340 SER A CA 1
ATOM 2701 C C . SER A 1 340 ? 2.599 -15.226 -20.929 1.00 94.94 340 SER A C 1
ATOM 2703 O O . SER A 1 340 ? 1.877 -14.701 -21.769 1.00 94.94 340 SER A O 1
ATOM 2705 N N . ALA A 1 341 ? 3.875 -14.869 -20.764 1.00 94.31 341 ALA A N 1
ATOM 2706 C CA . ALA A 1 341 ? 4.508 -13.799 -21.526 1.00 94.31 341 ALA A CA 1
ATOM 2707 C C . ALA A 1 341 ? 4.593 -14.098 -23.031 1.00 94.31 341 ALA A C 1
ATOM 2709 O O . ALA A 1 341 ? 4.494 -13.177 -23.832 1.00 94.31 341 ALA A O 1
ATOM 2710 N N . LEU A 1 342 ? 4.760 -15.354 -23.446 1.00 94.38 342 LEU A N 1
ATOM 2711 C CA . LEU A 1 342 ? 4.756 -15.741 -24.863 1.00 94.38 342 LEU A CA 1
ATOM 2712 C C . LEU A 1 342 ? 3.351 -15.712 -25.482 1.00 94.38 342 LEU A C 1
ATOM 2714 O O . LEU A 1 342 ? 3.223 -15.413 -26.664 1.00 94.38 342 LEU A O 1
ATOM 2718 N N . ASN A 1 343 ? 2.312 -15.979 -24.687 1.00 94.56 343 ASN A N 1
ATOM 2719 C CA . ASN A 1 343 ? 0.915 -15.948 -25.131 1.00 94.56 343 ASN A CA 1
ATOM 2720 C C . ASN A 1 343 ? 0.309 -14.535 -25.166 1.00 94.56 343 ASN A C 1
ATOM 2722 O O . ASN A 1 343 ? -0.754 -14.341 -25.757 1.00 94.56 343 ASN A O 1
ATOM 2726 N N . GLU A 1 344 ? 0.953 -13.553 -24.530 1.00 93.44 344 GLU A N 1
ATOM 2727 C CA . GLU A 1 344 ? 0.531 -12.155 -24.600 1.00 93.44 344 GLU A CA 1
ATOM 2728 C C . GLU A 1 344 ? 0.519 -11.647 -26.040 1.00 93.44 344 GLU A C 1
ATOM 2730 O O . GLU A 1 344 ? 1.351 -12.042 -26.862 1.00 93.44 344 GLU A O 1
ATOM 2735 N N . LYS A 1 345 ? -0.378 -10.699 -26.332 1.00 88.56 345 LYS A N 1
ATOM 2736 C CA . LYS A 1 345 ? -0.530 -10.141 -27.682 1.00 88.56 345 LYS A CA 1
ATOM 2737 C C . LYS A 1 345 ? 0.829 -9.700 -28.236 1.00 88.56 345 LYS A C 1
ATOM 2739 O O . LYS A 1 345 ? 1.574 -8.981 -27.566 1.00 88.56 345 LYS A O 1
ATOM 2744 N N . ILE A 1 346 ? 1.150 -10.132 -29.454 1.00 85.12 346 ILE A N 1
ATOM 2745 C CA . ILE A 1 346 ? 2.380 -9.723 -30.138 1.00 85.12 346 ILE A CA 1
ATOM 2746 C C . ILE A 1 346 ? 2.255 -8.243 -30.514 1.00 85.12 346 ILE A C 1
ATOM 2748 O O . ILE A 1 346 ? 1.251 -7.812 -31.089 1.00 85.12 346 ILE A O 1
ATOM 2752 N N . THR A 1 347 ? 3.264 -7.466 -30.135 1.00 83.38 347 THR A N 1
ATOM 2753 C CA . THR A 1 347 ? 3.357 -6.020 -30.354 1.00 83.38 347 THR A CA 1
ATOM 2754 C C . THR A 1 347 ? 4.737 -5.666 -30.890 1.00 83.38 347 THR A C 1
ATOM 2756 O O . THR A 1 347 ? 5.637 -6.506 -30.891 1.00 83.38 347 THR A O 1
ATOM 2759 N N . GLN A 1 348 ? 4.906 -4.412 -31.321 1.00 82.62 348 GLN A N 1
ATOM 2760 C CA . GLN A 1 348 ? 6.227 -3.831 -31.582 1.00 82.62 348 GLN A CA 1
ATOM 2761 C C . GLN A 1 348 ? 7.160 -4.043 -30.400 1.00 82.62 348 GLN A C 1
ATOM 2763 O O . GLN A 1 348 ? 6.694 -4.174 -29.258 1.00 82.62 348 GLN A O 1
ATOM 2768 N N . MET A 1 349 ? 8.466 -4.008 -30.678 1.00 87.44 349 MET A N 1
ATOM 2769 C CA . MET A 1 349 ? 9.469 -4.029 -29.630 1.00 87.44 349 MET A CA 1
ATOM 2770 C C . MET A 1 349 ? 9.146 -2.925 -28.605 1.00 87.44 349 MET A C 1
ATOM 2772 O O . MET A 1 349 ? 9.081 -1.742 -28.964 1.00 87.44 349 MET A O 1
ATOM 2776 N N . PRO A 1 350 ? 8.907 -3.278 -27.327 1.00 89.56 350 PRO A N 1
ATOM 2777 C CA . PRO A 1 350 ? 8.454 -2.311 -26.346 1.00 89.56 350 PRO A CA 1
ATOM 2778 C C . PRO A 1 350 ? 9.481 -1.205 -26.143 1.00 89.56 350 PRO A C 1
ATOM 2780 O O . PRO A 1 350 ? 10.685 -1.461 -26.091 1.00 89.56 350 PRO A O 1
ATOM 2783 N N . LYS A 1 351 ? 8.998 0.023 -25.923 1.00 89.31 351 LYS A N 1
ATOM 2784 C CA . LYS A 1 351 ? 9.858 1.189 -25.678 1.00 89.31 351 LYS A CA 1
ATOM 2785 C C . LYS A 1 351 ? 10.892 0.935 -24.577 1.00 89.31 351 LYS A C 1
ATOM 2787 O O . LYS A 1 351 ? 12.048 1.285 -24.755 1.00 89.31 351 LYS A O 1
ATOM 2792 N N . ARG A 1 352 ? 10.502 0.272 -23.481 1.00 94.12 352 ARG A N 1
ATOM 2793 C CA . ARG A 1 352 ? 11.422 -0.050 -22.377 1.00 94.12 352 ARG A CA 1
ATOM 2794 C C . ARG A 1 352 ? 12.618 -0.890 -22.834 1.00 94.12 352 ARG A C 1
ATOM 2796 O O . ARG A 1 352 ? 13.734 -0.665 -22.384 1.00 94.12 352 ARG A O 1
ATOM 2803 N N . LEU A 1 353 ? 12.397 -1.837 -23.746 1.00 94.19 353 LEU A N 1
ATOM 2804 C CA . LEU A 1 353 ? 13.479 -2.640 -24.307 1.00 94.19 353 LEU A CA 1
ATOM 2805 C C . LEU A 1 353 ? 14.347 -1.818 -25.268 1.00 94.19 353 LEU A C 1
ATOM 2807 O O . LEU A 1 353 ? 15.570 -1.878 -25.159 1.00 94.19 353 LEU A O 1
ATOM 2811 N N . LYS A 1 354 ? 13.732 -1.003 -26.141 1.00 91.12 354 LYS A N 1
ATOM 2812 C CA . LYS A 1 354 ? 14.460 -0.070 -27.024 1.00 91.12 354 LYS A CA 1
ATOM 2813 C C . LYS A 1 354 ? 15.352 0.883 -26.209 1.00 91.12 354 LYS A C 1
ATOM 2815 O O . LYS A 1 354 ? 16.521 1.055 -26.543 1.00 91.12 354 LYS A O 1
ATOM 2820 N N . ASP A 1 355 ? 14.837 1.428 -25.106 1.00 92.94 355 ASP A N 1
ATOM 2821 C CA . ASP A 1 355 ? 15.562 2.320 -24.193 1.00 92.94 355 ASP A CA 1
ATOM 2822 C C . ASP A 1 355 ? 16.754 1.607 -23.522 1.00 92.94 355 ASP A C 1
ATOM 2824 O O . ASP A 1 355 ? 17.838 2.183 -23.430 1.00 92.94 355 ASP A O 1
ATOM 2828 N N . VAL A 1 356 ? 16.593 0.346 -23.099 1.00 95.38 356 VAL A N 1
ATOM 2829 C CA . VAL A 1 356 ? 17.684 -0.468 -22.526 1.00 95.38 356 VAL A CA 1
ATOM 2830 C C . VAL A 1 356 ? 18.788 -0.719 -23.546 1.00 95.38 356 VAL A C 1
ATOM 2832 O O . VAL A 1 356 ? 19.957 -0.468 -23.259 1.00 95.38 356 VAL A O 1
ATOM 2835 N N . LEU A 1 357 ? 18.427 -1.160 -24.752 1.00 93.06 357 LEU A N 1
ATOM 2836 C CA . LEU A 1 357 ? 19.383 -1.398 -25.833 1.00 93.06 357 LEU A CA 1
ATOM 2837 C C . LEU A 1 357 ? 20.117 -0.101 -26.224 1.00 93.06 357 LEU A C 1
ATOM 2839 O O . LEU A 1 357 ? 21.339 -0.098 -26.382 1.00 93.06 357 LEU A O 1
ATOM 2843 N N . ALA A 1 358 ? 19.399 1.024 -26.295 1.00 89.69 358 ALA A N 1
ATOM 2844 C CA . ALA A 1 358 ? 19.983 2.339 -26.549 1.00 89.69 358 ALA A CA 1
ATOM 2845 C C . ALA A 1 358 ? 20.925 2.797 -25.421 1.00 89.69 358 ALA A C 1
ATOM 2847 O O . ALA A 1 358 ? 21.971 3.387 -25.698 1.00 89.69 358 ALA A O 1
ATOM 2848 N N . ALA A 1 359 ? 20.603 2.509 -24.158 1.00 92.31 359 ALA A N 1
ATOM 2849 C CA . ALA A 1 359 ? 21.470 2.832 -23.030 1.00 92.31 359 ALA A CA 1
ATOM 2850 C C . ALA A 1 359 ? 22.783 2.029 -23.070 1.00 92.31 359 ALA A C 1
ATOM 2852 O O . ALA A 1 359 ? 23.850 2.618 -22.900 1.00 92.31 359 ALA A O 1
ATOM 2853 N N . ILE A 1 360 ? 22.726 0.724 -23.370 1.00 90.75 360 ILE A N 1
ATOM 2854 C CA . ILE A 1 360 ? 23.926 -0.120 -23.551 1.00 90.75 360 ILE A CA 1
ATOM 2855 C C . ILE A 1 360 ? 24.789 0.424 -24.691 1.00 90.75 360 ILE A C 1
ATOM 2857 O O . ILE A 1 360 ? 25.999 0.599 -24.541 1.00 90.75 360 ILE A O 1
ATOM 2861 N N . ARG A 1 361 ? 24.160 0.775 -25.818 1.00 85.00 361 ARG A N 1
ATOM 2862 C CA . ARG A 1 361 ? 24.834 1.399 -26.962 1.00 85.00 361 ARG A CA 1
ATOM 2863 C C . ARG A 1 361 ? 25.584 2.671 -26.561 1.00 85.00 361 ARG A C 1
ATOM 2865 O O . ARG A 1 361 ? 26.758 2.826 -26.894 1.00 85.00 361 ARG A O 1
ATOM 2872 N N . GLN A 1 362 ? 24.923 3.580 -25.844 1.00 84.94 362 GLN A N 1
ATOM 2873 C CA . GLN A 1 362 ? 25.536 4.832 -25.391 1.00 84.94 362 GLN A CA 1
ATOM 2874 C C . GLN A 1 362 ? 26.710 4.590 -24.436 1.00 84.94 362 GLN A C 1
ATOM 2876 O O . GLN A 1 362 ? 27.701 5.319 -24.483 1.00 84.94 362 GLN A O 1
ATOM 2881 N N . GLU A 1 363 ? 26.623 3.578 -23.576 1.00 87.56 363 GLU A N 1
ATOM 2882 C CA . GLU A 1 363 ? 27.713 3.209 -22.671 1.00 87.56 363 GLU A CA 1
ATOM 2883 C C . GLU A 1 363 ? 28.916 2.657 -23.428 1.00 87.56 363 GLU A C 1
ATOM 2885 O O . GLU A 1 363 ? 30.040 3.095 -23.173 1.00 87.56 363 GLU A O 1
ATOM 2890 N N . ARG A 1 364 ? 28.692 1.794 -24.424 1.00 80.94 364 ARG A N 1
ATOM 2891 C CA . ARG A 1 364 ? 29.768 1.280 -25.281 1.00 80.94 364 ARG A CA 1
ATOM 2892 C C . ARG A 1 364 ? 30.415 2.375 -26.139 1.00 80.94 364 ARG A C 1
ATOM 2894 O O . ARG A 1 364 ? 31.641 2.410 -26.225 1.00 80.94 364 ARG A O 1
ATOM 2901 N N . MET A 1 365 ? 29.644 3.339 -26.658 1.00 76.19 365 MET A N 1
ATOM 2902 C CA . MET A 1 365 ? 30.201 4.534 -27.323 1.00 76.19 365 MET A CA 1
ATOM 2903 C C . MET A 1 365 ? 31.101 5.356 -26.386 1.00 76.19 365 MET A C 1
ATOM 2905 O O . MET A 1 365 ? 32.195 5.768 -26.773 1.00 76.19 365 MET A O 1
ATOM 2909 N N . LYS A 1 366 ? 30.665 5.591 -25.140 1.00 78.62 366 LYS A N 1
ATOM 2910 C CA . LYS A 1 366 ? 31.449 6.344 -24.143 1.00 78.62 366 LYS A CA 1
ATOM 2911 C C . LYS A 1 366 ? 32.722 5.601 -23.725 1.00 78.62 366 LYS A C 1
ATOM 2913 O O . LYS A 1 366 ? 33.757 6.234 -23.536 1.00 78.62 366 LYS A O 1
ATOM 2918 N N . LEU A 1 367 ? 32.660 4.276 -23.597 1.00 69.31 367 LEU A N 1
ATOM 2919 C CA . LEU A 1 367 ? 33.810 3.428 -23.264 1.00 69.31 367 LEU A CA 1
ATOM 2920 C C . LEU A 1 367 ? 34.852 3.401 -24.393 1.00 69.31 367 LEU A C 1
ATOM 2922 O O . LEU A 1 367 ? 36.045 3.549 -24.114 1.00 69.31 367 LEU A O 1
ATOM 2926 N N . GLY A 1 368 ? 34.412 3.303 -25.653 1.00 63.03 368 GLY A N 1
ATOM 2927 C CA . GLY A 1 368 ? 35.285 3.353 -26.833 1.00 63.03 368 GLY A CA 1
ATOM 2928 C C . GLY A 1 368 ? 36.064 4.667 -26.971 1.00 63.03 368 GLY A C 1
ATOM 2929 O O . GLY A 1 368 ? 37.201 4.658 -27.430 1.00 63.03 368 GLY A O 1
ATOM 2930 N N . ALA A 1 369 ? 35.509 5.784 -26.491 1.00 58.12 369 ALA A N 1
ATOM 2931 C CA . ALA A 1 369 ? 36.188 7.083 -26.477 1.00 58.12 369 ALA A CA 1
ATOM 2932 C C . ALA A 1 369 ? 37.239 7.240 -25.353 1.00 58.12 369 ALA A C 1
ATOM 2934 O O . ALA A 1 369 ? 38.080 8.134 -25.429 1.00 58.12 369 ALA A O 1
ATOM 2935 N N . GLY A 1 370 ? 37.194 6.409 -24.300 1.00 54.84 370 GLY A N 1
ATOM 2936 C CA . GLY A 1 370 ? 38.014 6.573 -23.089 1.00 54.84 370 GLY A CA 1
ATOM 2937 C C . GLY A 1 370 ? 39.118 5.531 -22.874 1.00 54.84 370 GLY A C 1
ATOM 2938 O O . GLY A 1 370 ? 40.112 5.832 -22.214 1.00 54.84 370 GLY A O 1
ATOM 2939 N N . LYS A 1 371 ? 38.978 4.308 -23.404 1.00 51.84 371 LYS A N 1
ATOM 2940 C CA . LYS A 1 371 ? 39.977 3.230 -23.271 1.00 51.84 371 LYS A CA 1
ATOM 2941 C C . LYS A 1 371 ? 39.922 2.298 -24.479 1.00 51.84 371 LYS A C 1
ATOM 2943 O O . LYS A 1 371 ? 39.105 1.392 -24.463 1.00 51.84 371 LYS A O 1
ATOM 2948 N N . GLY A 1 372 ? 40.798 2.527 -25.464 1.00 50.88 372 GLY A N 1
ATOM 2949 C CA . GLY A 1 372 ? 41.298 1.625 -26.528 1.00 50.88 372 GLY A CA 1
ATOM 2950 C C . GLY A 1 372 ? 40.577 0.309 -26.874 1.00 50.88 372 GLY A C 1
ATOM 2951 O O . GLY A 1 372 ? 41.257 -0.670 -27.160 1.00 50.88 372 GLY A O 1
ATOM 2952 N N . GLY A 1 373 ? 39.248 0.245 -26.824 1.00 55.91 373 GLY A N 1
ATOM 2953 C CA . GLY A 1 373 ? 38.455 -0.900 -27.262 1.00 55.91 373 GLY A CA 1
ATOM 2954 C C . GLY A 1 373 ? 38.255 -0.860 -28.774 1.00 55.91 373 GLY A C 1
ATOM 2955 O O . GLY A 1 373 ? 38.294 0.221 -29.362 1.00 55.91 373 GLY A O 1
ATOM 2956 N N . ASN A 1 374 ? 38.033 -2.023 -29.393 1.00 63.16 374 ASN A N 1
ATOM 2957 C CA . ASN A 1 374 ? 37.833 -2.153 -30.838 1.00 63.16 374 ASN A CA 1
ATOM 2958 C C . ASN A 1 374 ? 36.692 -1.244 -31.318 1.00 63.16 374 ASN A C 1
ATOM 2960 O O . ASN A 1 374 ? 35.510 -1.503 -31.089 1.00 63.16 374 ASN A O 1
ATOM 2964 N N . GLN A 1 375 ? 37.068 -0.141 -31.958 1.00 63.41 375 GLN A N 1
ATOM 2965 C CA . GLN A 1 375 ? 36.153 0.904 -32.401 1.00 63.41 375 GLN A CA 1
ATOM 2966 C C . GLN A 1 375 ? 35.241 0.397 -33.532 1.00 63.41 375 GLN A C 1
ATOM 2968 O O . GLN A 1 375 ? 34.057 0.723 -33.548 1.00 63.41 375 GLN A O 1
ATOM 2973 N N . GLU A 1 376 ? 35.772 -0.488 -34.382 1.00 66.06 376 GLU A N 1
ATOM 2974 C CA . GLU A 1 376 ? 35.061 -1.149 -35.485 1.00 66.06 376 GLU A CA 1
ATOM 2975 C C . GLU A 1 376 ? 33.959 -2.103 -34.990 1.00 66.06 376 GLU A C 1
ATOM 2977 O O . GLU A 1 376 ? 32.831 -2.035 -35.473 1.00 66.06 376 GLU A O 1
ATOM 2982 N N . ASP A 1 377 ? 34.234 -2.929 -33.970 1.00 66.69 377 ASP A N 1
ATOM 2983 C CA . ASP A 1 377 ? 33.241 -3.859 -33.400 1.00 66.69 377 ASP A CA 1
ATOM 2984 C C . ASP A 1 377 ? 32.066 -3.105 -32.751 1.00 66.69 377 ASP A C 1
ATOM 2986 O O . ASP A 1 377 ? 30.906 -3.512 -32.850 1.00 66.69 377 ASP A O 1
ATOM 2990 N N . ASN A 1 378 ? 32.355 -1.967 -32.108 1.00 69.88 378 ASN A N 1
ATOM 2991 C CA . ASN A 1 378 ? 31.327 -1.109 -31.527 1.00 69.88 378 ASN A CA 1
ATOM 2992 C C . ASN A 1 378 ? 30.470 -0.437 -32.607 1.00 69.88 378 ASN A C 1
ATOM 2994 O O . ASN A 1 378 ? 29.252 -0.376 -32.455 1.00 69.88 378 ASN A O 1
ATOM 2998 N N . GLU A 1 379 ? 31.081 0.055 -33.686 1.00 75.12 379 GLU A N 1
ATOM 2999 C CA . GLU A 1 379 ? 30.368 0.675 -34.807 1.00 75.12 379 GLU A CA 1
ATOM 3000 C C . GLU A 1 379 ? 29.480 -0.335 -35.550 1.00 75.12 379 GLU A C 1
ATOM 3002 O O . GLU A 1 379 ? 28.317 -0.042 -35.835 1.00 75.12 379 GLU A O 1
ATOM 3007 N N . ALA A 1 380 ? 29.969 -1.558 -35.770 1.00 79.56 380 ALA A N 1
ATOM 3008 C CA . ALA A 1 380 ? 29.185 -2.641 -36.359 1.00 79.56 380 ALA A CA 1
ATOM 3009 C C . ALA A 1 380 ? 27.962 -3.007 -35.498 1.00 79.56 380 ALA A C 1
ATOM 3011 O O . ALA A 1 380 ? 26.849 -3.105 -36.015 1.00 79.56 380 ALA A O 1
ATOM 3012 N N . LEU A 1 381 ? 28.144 -3.135 -34.178 1.00 77.44 381 LEU A N 1
ATOM 3013 C CA . LEU A 1 381 ? 27.052 -3.372 -33.229 1.00 77.44 381 LEU A CA 1
ATOM 3014 C C . LEU A 1 381 ? 26.014 -2.241 -33.256 1.00 77.44 381 LEU A C 1
ATOM 3016 O O . LEU A 1 381 ? 24.809 -2.492 -33.244 1.00 77.44 381 LEU A O 1
ATOM 3020 N N . ILE A 1 382 ? 26.481 -0.991 -33.273 1.00 75.50 382 ILE A N 1
ATOM 3021 C CA . ILE A 1 382 ? 25.633 0.200 -33.337 1.00 75.50 382 ILE A CA 1
ATOM 3022 C C . ILE A 1 382 ? 24.742 0.160 -34.583 1.00 75.50 382 ILE A C 1
ATOM 3024 O O . ILE A 1 382 ? 23.529 0.341 -34.467 1.00 75.50 382 ILE A O 1
ATOM 3028 N N . ASN A 1 383 ? 25.340 -0.106 -35.743 1.00 82.25 383 ASN A N 1
ATOM 3029 C CA . ASN A 1 383 ? 24.623 -0.168 -37.010 1.00 82.25 383 ASN A CA 1
ATOM 3030 C C . ASN A 1 383 ? 23.611 -1.322 -37.021 1.00 82.25 383 ASN A C 1
ATOM 3032 O O . ASN A 1 383 ? 22.468 -1.121 -37.422 1.00 82.25 383 ASN A O 1
ATOM 3036 N N . ALA A 1 384 ? 23.985 -2.493 -36.493 1.00 84.50 384 ALA A N 1
ATOM 3037 C CA . ALA A 1 384 ? 23.088 -3.643 -36.391 1.00 84.50 384 ALA A CA 1
ATOM 3038 C C . ALA A 1 384 ? 21.860 -3.362 -35.505 1.00 84.50 384 ALA A C 1
ATOM 3040 O O . ALA A 1 384 ? 20.752 -3.807 -35.803 1.00 84.50 384 ALA A O 1
ATOM 3041 N N . LEU A 1 385 ? 22.035 -2.603 -34.419 1.00 82.19 385 LEU A N 1
ATOM 3042 C CA . LEU A 1 385 ? 20.945 -2.233 -33.514 1.00 82.19 385 LEU A CA 1
ATOM 3043 C C . LEU A 1 385 ? 19.966 -1.245 -34.169 1.00 82.19 385 LEU A C 1
ATOM 3045 O O . LEU A 1 385 ? 18.753 -1.358 -33.979 1.00 82.19 385 LEU A O 1
ATOM 3049 N N . ASP A 1 386 ? 20.490 -0.287 -34.939 1.00 80.81 386 ASP A N 1
ATOM 3050 C CA . ASP A 1 386 ? 19.685 0.672 -35.703 1.00 80.81 386 ASP A CA 1
ATOM 3051 C C . ASP A 1 386 ? 18.917 -0.022 -36.835 1.00 80.81 386 ASP A C 1
ATOM 3053 O O . ASP A 1 386 ? 17.724 0.231 -37.011 1.00 80.81 386 ASP A O 1
ATOM 3057 N N . GLU A 1 387 ? 19.558 -0.956 -37.539 1.00 86.06 387 GLU A N 1
ATOM 3058 C CA . GLU A 1 387 ? 18.921 -1.768 -38.576 1.00 86.06 387 GLU A CA 1
ATOM 3059 C C . GLU A 1 387 ? 17.812 -2.661 -38.002 1.00 86.06 387 GLU A C 1
ATOM 3061 O O . GLU A 1 387 ? 16.703 -2.685 -38.535 1.00 86.06 387 GLU A O 1
ATOM 3066 N N . ALA A 1 388 ? 18.053 -3.328 -36.868 1.00 83.62 388 ALA A N 1
ATOM 3067 C CA . ALA A 1 388 ? 17.041 -4.153 -36.208 1.00 83.62 388 ALA A CA 1
ATOM 3068 C C . ALA A 1 388 ? 15.815 -3.333 -35.764 1.00 83.62 388 ALA A C 1
ATOM 3070 O O . ALA A 1 388 ? 14.677 -3.773 -35.941 1.00 83.62 388 ALA A O 1
ATOM 3071 N N . ASN A 1 389 ? 16.029 -2.125 -35.231 1.00 81.69 389 ASN A N 1
ATOM 3072 C CA . ASN A 1 389 ? 14.937 -1.215 -34.875 1.00 81.69 389 ASN A CA 1
ATOM 3073 C C . ASN A 1 389 ? 14.162 -0.732 -36.109 1.00 81.69 389 ASN A C 1
ATOM 3075 O O . ASN A 1 389 ? 12.932 -0.710 -36.082 1.00 81.69 389 ASN A O 1
ATOM 3079 N N . ALA A 1 390 ? 14.862 -0.378 -37.191 1.00 83.81 390 ALA A N 1
ATOM 3080 C CA . ALA A 1 390 ? 14.230 0.037 -38.440 1.00 83.81 390 ALA A CA 1
ATOM 3081 C C . ALA A 1 390 ? 13.405 -1.099 -39.067 1.00 83.81 390 ALA A C 1
ATOM 3083 O O . ALA A 1 390 ? 12.322 -0.853 -39.600 1.00 83.81 390 ALA A O 1
ATOM 3084 N N . GLN A 1 391 ? 13.883 -2.341 -38.964 1.00 84.00 391 GLN A N 1
ATOM 3085 C CA . GLN A 1 391 ? 13.184 -3.513 -39.477 1.00 84.00 391 GLN A CA 1
ATOM 3086 C C . GLN A 1 391 ? 11.915 -3.837 -38.676 1.00 84.00 391 GLN A C 1
ATOM 3088 O O . GLN A 1 391 ? 10.902 -4.200 -39.277 1.00 84.00 391 GLN A O 1
ATOM 3093 N N . ASP A 1 392 ? 11.940 -3.670 -37.347 1.00 83.25 392 ASP A N 1
ATOM 3094 C CA . ASP A 1 392 ? 10.739 -3.772 -36.504 1.00 83.25 392 ASP A CA 1
ATOM 3095 C C . ASP A 1 392 ? 9.711 -2.707 -36.915 1.00 83.25 392 ASP A C 1
ATOM 3097 O O . ASP A 1 392 ? 8.578 -3.042 -37.263 1.00 83.25 392 ASP A O 1
ATOM 3101 N N . ASP A 1 393 ? 10.115 -1.436 -36.995 1.00 84.00 393 ASP A N 1
ATOM 3102 C CA . ASP A 1 393 ? 9.221 -0.344 -37.404 1.00 84.00 393 ASP A CA 1
ATOM 3103 C C . ASP A 1 393 ? 8.627 -0.594 -38.808 1.00 84.00 393 ASP A C 1
ATOM 3105 O O . ASP A 1 393 ? 7.428 -0.396 -39.032 1.00 84.00 393 ASP A O 1
ATOM 3109 N N . LEU A 1 394 ? 9.435 -1.102 -39.747 1.00 86.06 394 LEU A N 1
ATOM 3110 C CA . LEU A 1 394 ? 9.009 -1.435 -41.107 1.00 86.06 394 LEU A CA 1
ATOM 3111 C C . LEU A 1 394 ? 8.033 -2.619 -41.157 1.00 86.06 394 LEU A C 1
ATOM 3113 O O . LEU A 1 394 ? 7.059 -2.574 -41.911 1.00 86.06 394 LEU A O 1
ATOM 3117 N N . PHE A 1 395 ? 8.255 -3.671 -40.365 1.00 84.06 395 PHE A N 1
ATOM 3118 C CA . PHE A 1 395 ? 7.338 -4.811 -40.288 1.00 84.06 395 PHE A CA 1
ATOM 3119 C C . PHE A 1 395 ? 5.927 -4.353 -39.905 1.00 84.06 395 PHE A C 1
ATOM 3121 O O . PHE A 1 395 ? 4.948 -4.727 -40.555 1.00 84.06 395 PHE A O 1
ATOM 3128 N N . TYR A 1 396 ? 5.816 -3.480 -38.902 1.00 79.19 396 TYR A N 1
ATOM 3129 C CA . TYR A 1 396 ? 4.522 -2.961 -38.467 1.00 79.19 396 TYR A CA 1
ATOM 3130 C C . TYR A 1 396 ? 3.927 -1.938 -39.420 1.00 79.19 396 TYR A C 1
ATOM 3132 O O . TYR A 1 396 ? 2.712 -1.945 -39.613 1.00 79.19 396 TYR A O 1
ATOM 3140 N N . TYR A 1 397 ? 4.760 -1.101 -40.035 1.00 85.06 397 TYR A N 1
ATOM 3141 C CA . TYR A 1 397 ? 4.326 -0.206 -41.101 1.00 85.06 397 TYR A CA 1
ATOM 3142 C C . TYR A 1 397 ? 3.633 -0.979 -42.228 1.00 85.06 397 TYR A C 1
ATOM 3144 O O . TYR A 1 397 ? 2.526 -0.637 -42.637 1.00 85.06 397 TYR A O 1
ATOM 3152 N N . ASN A 1 398 ? 4.235 -2.089 -42.659 1.00 86.56 398 ASN A N 1
ATOM 3153 C CA . ASN A 1 398 ? 3.692 -2.949 -43.710 1.00 86.56 398 ASN A CA 1
ATOM 3154 C C . ASN A 1 398 ? 2.455 -3.748 -43.267 1.00 86.56 398 ASN A C 1
ATOM 3156 O O . ASN A 1 398 ? 1.653 -4.154 -44.106 1.00 86.56 398 ASN A O 1
ATOM 3160 N N . ALA A 1 399 ? 2.288 -3.971 -41.962 1.00 85.88 399 ALA A N 1
ATOM 3161 C CA . ALA A 1 399 ? 1.118 -4.632 -41.389 1.00 85.88 399 ALA A CA 1
ATOM 3162 C C . ALA A 1 399 ? -0.079 -3.683 -41.170 1.00 85.88 399 ALA A C 1
ATOM 3164 O O . ALA A 1 399 ? -1.140 -4.136 -40.727 1.00 85.88 399 ALA A O 1
ATOM 3165 N N . LEU A 1 400 ? 0.063 -2.379 -41.449 1.00 84.06 400 LEU A N 1
ATOM 3166 C CA . LEU A 1 400 ? -1.036 -1.426 -41.319 1.00 84.06 400 LEU A CA 1
ATOM 3167 C C . LEU A 1 400 ? -2.204 -1.800 -42.249 1.00 84.06 400 LEU A C 1
ATOM 3169 O O . LEU A 1 400 ? -1.996 -2.184 -43.404 1.00 84.06 400 LEU A O 1
ATOM 3173 N N . PRO A 1 401 ? -3.460 -1.665 -41.782 1.00 84.31 401 PRO A N 1
ATOM 3174 C CA . PRO A 1 401 ? -4.615 -1.865 -42.642 1.00 84.31 401 PRO A CA 1
ATOM 3175 C C . PRO A 1 401 ? -4.636 -0.812 -43.753 1.00 84.31 401 PRO A C 1
ATOM 3177 O O . PRO A 1 401 ? -4.034 0.257 -43.651 1.00 84.31 401 PRO A O 1
ATOM 3180 N N . ARG A 1 402 ? -5.388 -1.086 -44.821 1.00 85.38 402 ARG A N 1
ATOM 3181 C CA . ARG A 1 402 ? -5.545 -0.129 -45.919 1.00 85.38 402 ARG A CA 1
ATOM 3182 C C . ARG A 1 402 ? -6.191 1.164 -45.407 1.00 85.38 402 ARG A C 1
ATOM 3184 O O . ARG A 1 402 ? -7.363 1.166 -45.038 1.00 85.38 402 ARG A O 1
ATOM 3191 N N . MET A 1 403 ? -5.428 2.254 -45.428 1.00 84.00 403 MET A N 1
ATOM 3192 C CA . MET A 1 403 ? -5.865 3.571 -44.960 1.00 84.00 403 MET A CA 1
ATOM 3193 C C . MET A 1 403 ? -6.465 4.431 -46.092 1.00 84.00 403 MET A C 1
ATOM 3195 O O . MET A 1 403 ? -6.109 4.239 -47.262 1.00 84.00 403 MET A O 1
ATOM 3199 N N . PRO A 1 404 ? -7.353 5.399 -45.778 1.00 86.81 404 PRO A N 1
ATOM 3200 C CA . PRO A 1 404 ? -7.813 6.415 -46.729 1.00 86.81 404 PRO A CA 1
ATOM 3201 C C . PRO A 1 404 ? -6.652 7.229 -47.312 1.00 86.81 404 PRO A C 1
ATOM 3203 O O . PRO A 1 404 ? -5.649 7.431 -46.631 1.00 86.81 404 PRO A O 1
ATOM 3206 N N . LEU A 1 405 ? -6.816 7.744 -48.537 1.00 83.88 405 LEU A N 1
ATOM 3207 C CA . LEU A 1 405 ? -5.753 8.410 -49.305 1.00 83.88 405 LEU A CA 1
ATOM 3208 C C . LEU A 1 405 ? -4.987 9.465 -48.488 1.00 83.88 405 LEU A C 1
ATOM 3210 O O . LEU A 1 405 ? -3.787 9.323 -48.318 1.00 83.88 405 LEU A O 1
ATOM 3214 N N . GLY A 1 406 ? -5.674 10.442 -47.887 1.00 84.69 406 GLY A N 1
ATOM 3215 C CA . GLY A 1 406 ? -5.002 11.508 -47.129 1.00 84.69 406 GLY A CA 1
ATOM 3216 C C . GLY A 1 406 ? -4.260 11.033 -45.871 1.00 84.69 406 GLY A C 1
ATOM 3217 O O . GLY A 1 406 ? -3.239 11.608 -45.502 1.00 84.69 406 GLY A O 1
ATOM 3218 N N . VAL A 1 407 ? -4.734 9.959 -45.228 1.00 87.50 407 VAL A N 1
ATOM 3219 C CA . VAL A 1 407 ? -4.028 9.346 -44.090 1.00 87.50 407 VAL A CA 1
ATOM 3220 C C . VAL A 1 407 ? -2.803 8.602 -44.595 1.00 87.50 407 VAL A C 1
ATOM 3222 O O . VAL A 1 407 ? -1.720 8.793 -44.062 1.00 87.50 407 VAL A O 1
ATOM 3225 N N . ARG A 1 408 ? -2.959 7.798 -45.648 1.00 87.62 408 ARG A N 1
ATOM 3226 C CA . ARG A 1 408 ? -1.862 7.043 -46.251 1.00 87.62 408 ARG A CA 1
ATOM 3227 C C . ARG A 1 408 ? -0.744 7.962 -46.742 1.00 87.62 408 ARG A C 1
ATOM 3229 O O . ARG A 1 408 ? 0.395 7.733 -46.368 1.00 87.62 408 ARG A O 1
ATOM 3236 N N . ASP A 1 409 ? -1.073 9.035 -47.458 1.00 89.25 409 ASP A N 1
ATOM 3237 C CA . ASP A 1 409 ? -0.085 9.997 -47.961 1.00 89.25 409 ASP A CA 1
ATOM 3238 C C . ASP A 1 409 ? 0.677 10.670 -46.804 1.00 89.25 409 ASP A C 1
ATOM 3240 O O . ASP A 1 409 ? 1.882 10.896 -46.891 1.00 89.25 409 ASP A O 1
ATOM 3244 N N . SER A 1 410 ? -0.009 10.937 -45.684 1.00 89.50 410 SER A N 1
ATOM 3245 C CA . SER A 1 410 ? 0.628 11.469 -44.473 1.00 89.50 410 SER A CA 1
ATOM 3246 C C . SER A 1 410 ? 1.590 10.464 -43.833 1.00 89.50 410 SER A C 1
ATOM 3248 O O . SER A 1 410 ? 2.632 10.865 -43.325 1.00 89.50 410 SER A O 1
ATOM 3250 N N . LEU A 1 411 ? 1.255 9.169 -43.851 1.00 90.00 411 LEU A N 1
ATOM 3251 C CA . LEU A 1 411 ? 2.109 8.102 -43.319 1.00 90.00 411 LEU A CA 1
ATOM 3252 C C . LEU A 1 411 ? 3.317 7.836 -44.221 1.00 90.00 411 LEU A C 1
ATOM 3254 O O . LEU A 1 411 ? 4.433 7.754 -43.713 1.00 90.00 411 LEU A O 1
ATOM 3258 N N . ASP A 1 412 ? 3.110 7.795 -45.537 1.00 88.81 412 ASP A N 1
ATOM 3259 C CA . ASP A 1 412 ? 4.180 7.639 -46.526 1.00 88.81 412 ASP A CA 1
ATOM 3260 C C . ASP A 1 412 ? 5.175 8.812 -46.457 1.00 88.81 412 ASP A C 1
ATOM 3262 O O . ASP A 1 412 ? 6.380 8.609 -46.591 1.00 88.81 412 ASP A O 1
ATOM 3266 N N . ALA A 1 413 ? 4.696 10.032 -46.183 1.00 90.88 413 ALA A N 1
ATOM 3267 C CA . ALA A 1 413 ? 5.546 11.216 -46.056 1.00 90.88 413 ALA A CA 1
ATOM 3268 C C . ALA A 1 413 ? 6.460 11.197 -44.818 1.00 90.88 413 ALA A C 1
ATOM 3270 O O . ALA A 1 413 ? 7.576 11.713 -44.878 1.00 90.88 413 ALA A O 1
ATOM 3271 N N . VAL A 1 414 ? 5.998 10.640 -43.693 1.00 89.56 414 VAL A N 1
ATOM 3272 C CA . VAL A 1 414 ? 6.784 10.590 -42.444 1.00 89.56 414 VAL A CA 1
ATOM 3273 C C . VAL A 1 414 ? 7.591 9.300 -42.284 1.00 89.56 414 VAL A C 1
ATOM 3275 O O . VAL A 1 414 ? 8.544 9.269 -41.507 1.00 89.56 414 VAL A O 1
ATOM 3278 N N . GLY A 1 415 ? 7.221 8.248 -43.018 1.00 88.88 415 GLY A N 1
ATOM 3279 C CA . GLY A 1 415 ? 7.873 6.945 -43.005 1.00 88.88 415 GLY A CA 1
ATOM 3280 C C . GLY A 1 415 ? 7.558 6.068 -41.777 1.00 88.88 415 GLY A C 1
ATOM 3281 O O . GLY A 1 415 ? 6.841 6.482 -40.859 1.00 88.88 415 GLY A O 1
ATOM 3282 N N . PRO A 1 416 ? 8.109 4.835 -41.739 1.00 86.94 416 PRO A N 1
ATOM 3283 C CA . PRO A 1 416 ? 7.782 3.815 -40.735 1.00 86.94 416 PRO A CA 1
ATOM 3284 C C . PRO A 1 416 ? 7.943 4.252 -39.275 1.00 86.94 416 PRO A C 1
ATOM 3286 O O . PRO A 1 416 ? 7.062 3.994 -38.454 1.00 86.94 416 PRO A O 1
ATOM 3289 N N . SER A 1 417 ? 9.023 4.969 -38.958 1.00 84.31 417 SER A N 1
ATOM 3290 C CA . SER A 1 417 ? 9.367 5.371 -37.586 1.00 84.31 417 SER A CA 1
ATOM 3291 C C . SER A 1 417 ? 8.364 6.347 -36.960 1.00 84.31 417 SER A C 1
ATOM 3293 O O . SER A 1 417 ? 8.205 6.394 -35.740 1.00 84.31 417 SER A O 1
ATOM 3295 N N . LEU A 1 418 ? 7.658 7.125 -37.786 1.00 87.69 418 LEU A N 1
ATOM 3296 C CA . LEU A 1 418 ? 6.703 8.146 -37.346 1.00 87.69 418 LEU A CA 1
ATOM 3297 C C . LEU A 1 418 ? 5.247 7.790 -37.659 1.00 87.69 418 LEU A C 1
ATOM 3299 O O . LEU A 1 418 ? 4.341 8.522 -37.251 1.00 87.69 418 LEU A O 1
ATOM 3303 N N . ALA A 1 419 ? 4.996 6.650 -38.303 1.00 87.88 419 ALA A N 1
ATOM 3304 C CA . ALA A 1 419 ? 3.658 6.247 -38.712 1.00 87.88 419 ALA A CA 1
ATOM 3305 C C . ALA A 1 419 ? 2.680 6.142 -37.526 1.00 87.88 419 ALA A C 1
ATOM 3307 O O . ALA A 1 419 ? 1.609 6.746 -37.548 1.00 87.88 419 ALA A O 1
ATOM 3308 N N . MET A 1 420 ? 3.046 5.446 -36.444 1.00 85.44 420 MET A N 1
ATOM 3309 C CA . MET A 1 420 ? 2.169 5.289 -35.271 1.00 85.44 420 MET A CA 1
ATOM 3310 C C . MET A 1 420 ? 1.896 6.605 -34.512 1.00 85.44 420 MET A C 1
ATOM 3312 O O . MET A 1 420 ? 0.728 6.865 -34.191 1.00 85.44 420 MET A O 1
ATOM 3316 N N . PRO A 1 421 ? 2.904 7.462 -34.238 1.00 87.00 421 PRO A N 1
ATOM 3317 C CA . PRO A 1 421 ? 2.674 8.810 -33.718 1.00 87.00 421 PRO A CA 1
ATOM 3318 C C . PRO A 1 421 ? 1.704 9.634 -34.571 1.00 87.00 421 PRO A C 1
ATOM 3320 O O . PRO A 1 421 ? 0.792 10.254 -34.024 1.00 87.00 421 PRO A O 1
ATOM 3323 N N . VAL A 1 422 ? 1.849 9.598 -35.900 1.00 89.88 422 VAL A N 1
ATOM 3324 C CA . VAL A 1 422 ? 0.981 10.340 -36.825 1.00 89.88 422 VAL A CA 1
ATOM 3325 C C . VAL A 1 422 ? -0.446 9.798 -36.824 1.00 89.88 422 VAL A C 1
ATOM 3327 O O . VAL A 1 422 ? -1.383 10.587 -36.709 1.00 89.88 422 VAL A O 1
ATOM 3330 N N . ILE A 1 423 ? -0.638 8.473 -36.855 1.00 87.81 423 ILE A N 1
ATOM 3331 C CA . ILE A 1 423 ? -1.970 7.857 -36.709 1.00 87.81 423 ILE A CA 1
ATOM 3332 C C . ILE A 1 423 ? -2.621 8.333 -35.408 1.00 87.81 423 ILE A C 1
ATOM 3334 O O . ILE A 1 423 ? -3.755 8.804 -35.415 1.00 87.81 423 ILE A O 1
ATOM 3338 N N . THR A 1 424 ? -1.890 8.264 -34.296 1.00 87.00 424 THR A N 1
ATOM 3339 C CA . THR A 1 424 ? -2.404 8.651 -32.974 1.00 87.00 424 THR A CA 1
ATOM 3340 C C . THR A 1 424 ? -2.776 10.133 -32.919 1.00 87.00 424 THR A C 1
ATOM 3342 O O . THR A 1 424 ? -3.800 10.482 -32.337 1.00 87.00 424 THR A O 1
ATOM 3345 N N . ALA A 1 425 ? -1.981 11.002 -33.548 1.00 88.62 425 ALA A N 1
ATOM 3346 C CA . ALA A 1 425 ? -2.232 12.439 -33.583 1.00 88.62 425 ALA A CA 1
ATOM 3347 C C . ALA A 1 425 ? -3.436 12.817 -34.463 1.00 88.62 425 ALA A C 1
ATOM 3349 O O . ALA A 1 425 ? -4.189 13.725 -34.116 1.00 88.62 425 ALA A O 1
ATOM 3350 N N . ILE A 1 426 ? -3.635 12.125 -35.589 1.00 87.31 426 ILE A N 1
ATOM 3351 C CA . ILE A 1 426 ? -4.674 12.461 -36.573 1.00 87.31 426 ILE A CA 1
ATOM 3352 C C . ILE A 1 426 ? -6.020 11.786 -36.244 1.00 87.31 426 ILE A C 1
ATOM 3354 O O . ILE A 1 426 ? -7.074 12.356 -36.533 1.00 87.31 426 ILE A O 1
ATOM 3358 N N . CYS A 1 427 ? -6.019 10.610 -35.605 1.00 85.75 427 CYS A N 1
ATOM 3359 C CA . CYS A 1 427 ? -7.233 9.858 -35.256 1.00 85.75 427 CYS A CA 1
ATOM 3360 C C . CYS A 1 427 ? -8.321 10.698 -34.550 1.00 85.75 427 CYS A C 1
ATOM 3362 O O . CYS A 1 427 ? -9.477 10.609 -34.967 1.00 85.75 427 CYS A O 1
ATOM 3364 N N . PRO A 1 428 ? -8.010 11.546 -33.546 1.00 86.12 428 PRO A N 1
ATOM 3365 C CA . PRO A 1 428 ? -9.007 12.417 -32.922 1.00 86.12 428 PRO A CA 1
ATOM 3366 C C . PRO A 1 428 ? -9.636 13.422 -33.894 1.00 86.12 428 PRO A C 1
ATOM 3368 O O . PRO A 1 428 ? -10.844 13.636 -33.851 1.00 86.12 428 PRO A O 1
ATOM 3371 N N . ALA A 1 429 ? -8.844 14.007 -34.799 1.00 84.31 429 ALA A N 1
ATOM 3372 C CA . ALA A 1 429 ? -9.331 14.967 -35.789 1.00 84.31 429 ALA A CA 1
ATOM 3373 C C . ALA A 1 429 ? -10.250 14.304 -36.826 1.00 84.31 429 ALA A C 1
ATOM 3375 O O . ALA A 1 429 ? -11.295 14.854 -37.167 1.00 84.31 429 ALA A O 1
ATOM 3376 N N . ILE A 1 430 ? -9.905 13.092 -37.275 1.00 82.31 430 ILE A N 1
ATOM 3377 C CA . ILE A 1 430 ? -10.781 12.281 -38.135 1.00 82.31 430 ILE A CA 1
ATOM 3378 C C . ILE A 1 430 ? -12.077 11.936 -37.399 1.00 82.31 430 ILE A C 1
ATOM 3380 O O . ILE A 1 430 ? -13.152 12.035 -37.985 1.00 82.31 430 ILE A O 1
ATOM 3384 N N . GLY A 1 431 ? -11.981 11.557 -36.121 1.00 81.56 431 GLY A N 1
ATOM 3385 C CA . GLY A 1 431 ? -13.136 11.273 -35.275 1.00 81.56 431 GLY A CA 1
ATOM 3386 C C . GLY A 1 431 ? -14.096 12.460 -35.191 1.00 81.56 431 GLY A C 1
ATOM 3387 O O . GLY A 1 431 ? -15.276 12.284 -35.466 1.00 81.56 431 GLY A O 1
ATOM 3388 N N . MET A 1 432 ? -13.582 13.660 -34.897 1.00 82.75 432 MET A N 1
ATOM 3389 C CA . MET A 1 432 ? -14.373 14.901 -34.844 1.00 82.75 432 MET A CA 1
ATOM 3390 C C . MET A 1 432 ? -15.039 15.226 -36.187 1.00 82.75 432 MET A C 1
ATOM 3392 O O . MET A 1 432 ? -16.242 15.472 -36.237 1.00 82.75 432 MET A O 1
ATOM 3396 N N . LEU A 1 433 ? -14.296 15.129 -37.296 1.00 78.94 433 LEU A N 1
ATOM 3397 C CA . LEU A 1 433 ? -14.845 15.337 -38.641 1.00 78.94 433 LEU A CA 1
ATOM 3398 C C . LEU A 1 433 ? -15.948 14.328 -38.992 1.00 78.94 433 LEU A C 1
ATOM 3400 O O . LEU A 1 433 ? -16.925 14.690 -39.644 1.00 78.94 433 LEU A O 1
ATOM 3404 N N . ALA A 1 434 ? -15.806 13.071 -38.566 1.00 77.56 434 ALA A N 1
ATOM 3405 C CA . ALA A 1 434 ? -16.786 12.021 -38.828 1.00 77.56 434 ALA A CA 1
ATOM 3406 C C . ALA A 1 434 ? -18.054 12.151 -37.965 1.00 77.56 434 ALA A C 1
ATOM 3408 O O . ALA A 1 434 ? -19.126 11.734 -38.402 1.00 77.56 434 ALA A O 1
ATOM 3409 N N . THR A 1 435 ? -17.950 12.715 -36.757 1.00 81.75 435 THR A N 1
ATOM 3410 C CA . THR A 1 435 ? -19.087 12.917 -35.842 1.00 81.75 435 THR A CA 1
ATOM 3411 C C . THR A 1 435 ? -19.698 14.317 -35.914 1.00 81.75 435 THR A C 1
ATOM 3413 O O . THR A 1 435 ? -20.746 14.539 -35.309 1.00 81.75 435 THR A O 1
ATOM 3416 N N . GLY A 1 436 ? -19.091 15.241 -36.668 1.00 68.56 436 GLY A N 1
ATOM 3417 C CA . GLY A 1 436 ? -19.551 16.625 -36.812 1.00 68.56 436 GLY A CA 1
ATOM 3418 C C . GLY A 1 436 ? -19.361 17.473 -35.549 1.00 68.56 436 GLY A C 1
ATOM 3419 O O . GLY A 1 436 ? -20.140 18.402 -35.335 1.00 68.56 436 GLY A O 1
ATOM 3420 N N . VAL A 1 437 ? -18.383 17.111 -34.709 1.00 54.88 437 VAL A N 1
ATOM 3421 C CA . VAL A 1 437 ? -18.038 17.781 -33.439 1.00 54.88 437 VAL A CA 1
ATOM 3422 C C . VAL A 1 437 ? -16.972 18.844 -33.648 1.00 54.88 437 VAL A C 1
ATOM 3424 O O . VAL A 1 437 ? -16.017 18.571 -34.410 1.00 54.88 437 VAL A O 1
#

pLDDT: mean 82.54, std 20.57, range [22.67, 98.19]

Radius of gyration: 30.39 Å; Cα contacts (8 Å, |Δi|>4): 559; chains: 1; bounding box: 70×66×86 Å

Secondary structure (DSSP, 8-state):
--EEEEEEETTEEEEEEE--HHHHHHHHT-HHHHHHHHHHHTT-HHHHHTS-EEE-SB--TTSB-TT---B-SEEEEEE-SHHHHHHHHHHHHHSTTTTTEEEEEE-SSSSEEEEEEPPTT--HHHHHHHHHHHHT--B-TTTT-TT--EE---SSTTTEEEE-GGGG-----HHHHHHHHHHHHHHHHTT-S---TTTTS--TTB-HHHHHHHHHHHHHHTTT--S----------------------------------------SEETTEEHHHHHHHHHHHHSTTPPP-TTTHHHHHHHHHHHHTTTTTT-HHHHHHHS--GGG--HHHHHHHHHHHHHSPP-SPPHHHHHHHHHHHHHHHHHHHHS---HHHHHHHHHHHHHHHHHHHHHHHHTS----HHHHHHHHHH-HHHHHHHHHHHHHHHHHHHHT-

Nearest PDB structures (foldseek):
  8fg6-assembly1_B  TM=4.761E-01  e=1.682E+00  synthetic construct

=== Feature glossary ===
Feature key, reading from the visual/contextual features back to the raw sequence:

Rendered structure images. Six rendered views show the 3D structure from the faces of a cube — i.e. along ±x, ±y, ±z. Rendering representation is drawn randomly per protein from cartoon (secondary-structure ribbons), sticks (backbone bonds), or molecular surface; coloring is either N→C rainbow (blue at the N-terminus through red at the C-terminus) or one color per chain.

Contact-map, Ramachandran, and PAE plots. The contact map is a binary N×N matrix image: pixel (i, j) is dark where Cα_i and Cα_j are within 8 Å and |i−j|>4. Because the |i−j|>4 filter removes local helical contacts, off-diagonal stripes parallel to the main diagonal indicate parallel β-sheets; stripes perpendicular to it indicate antiparallel β-sheets. The Ramachandran plot scatters every residue's (φ, ψ) pair against the sterically allowed regions. The PAE heatmap renders the predicted-aligned-error matrix.

InterPro / GO / CATH / organism. Database cross-references. InterPro integrates a dozen domain/family signature databases into unified entries with residue-range hits. GO terms attach function/process/location labels with evidence codes. CATH codes position the fold in a four-level structural taxonomy. Organism is the NCBI-taxonomy species name.

Nearest PDB structures. The Foldseek neighbor list gives the closest experimentally determined structures in the PDB, ranked by structural alignment. TM-score near 1 means near-identical fold; near 0.3 means only rough topology match. This is how one finds what a novel AlphaFold prediction most resembles in the solved-structure universe.

Predicted aligned error. PAE(i, j) answers: if I align the predicted and true structures on residue i, how far off (in Å) do I expect residue j to be? A block-diagonal PAE matrix with low values on the blocks and high values off-diagonal is the signature of a multi-domain protein with confidently predicted domains but uncertain inter-domain orientation.

Solvent-accessible surface area. Accessible surface area quantifies burial. A residue with SASA near zero is packed into the hydrophobic core; one with SASA >100 Å² sits on the surface. Computed here via the Shrake–Rupley numerical algorithm with a 1.4 Å probe.

B-factor. B-factor (Debye–Waller factor) reflects atomic displacement in the crystal lattice. It is an experimental observable (units Å²), not a prediction; low values mean the atom is pinned down, high values mean it moves or is heterogeneous across the crystal.

pLDDT. For AlphaFold models, the B-factor field carries pLDDT — the model's own estimate of local accuracy on a 0–100 scale. Regions with pLDDT<50 should be treated as essentially unmodeled; they often correspond to intrinsically disordered segments.

Backbone torsions (φ/ψ). φ (phi) and ψ (psi) are the two rotatable backbone dihedrals per residue: φ is the C(i-1)–N–Cα–C torsion, ψ is the N–Cα–C–N(i+1) torsion, both in degrees on (−180°, 180°]. α-helical residues cluster near (−60°, −45°); β-strand residues near (−120°, +130°). A Ramachandran plot is simply a scatter of (φ, ψ) for every residue.

Radius of gyration, Cα contacts, bounding box. Radius of gyration (Rg) is the root-mean-square distance of Cα atoms from their centroid — a single number for overall size and compactness. A globular domain of N residues has Rg ≈ 2.2·N^0.38 Å; an extended or disordered chain has a much larger Rg. The Cα contact count is the number of residue pairs whose Cα atoms are within 8 Å and are more than four positions apart in sequence — a standard proxy for tertiary packing density. The bounding box is the smallest axis-aligned box enclosing all Cα atoms.

Secondary structure (3-state, P-SEA). Three-state secondary structure (P-SEA) collapses the eight DSSP classes into helix (a), strand (b), and coil (c). P-SEA assigns these from Cα geometry alone — distances and angles — without requiring backbone oxygens, so it works on any Cα trace.

Secondary structure (8-state, DSSP). DSSP 8-state secondary structure assigns each residue one of H (α-helix), G (3₁₀-helix), I (π-helix), E (extended β-strand), B (isolated β-bridge), T (hydrogen-bonded turn), S (bend), or '-' (coil). The assignment is computed from backbone hydrogen-bond geometry via the Kabsch–Sander algorithm.

Foldseek 3Di. A 3Di character summarizes, for each residue, the relative orientation of the Cα frame of its nearest spatial neighbor. Because it encodes fold topology rather than chemistry, 3Di alignments detect remote structural similarity that sequence alignment misses.

mmCIF coordinates. The mmCIF block holds the 3D Cartesian coordinates of each backbone atom (N, Cα, C, O) in ångströms. mmCIF is the PDB's canonical archive format — a tagged-loop text representatio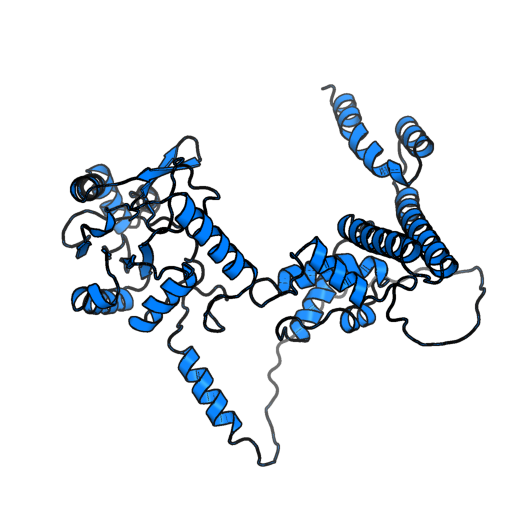n of the atomic model.

Sequence. Sequence gives the chain of amino acids in standard one-letter code (A=alanine, C=cysteine, …, Y=tyrosine), read N→C. It is the only feature that is directly encoded by the gene; all structural features are derived from the folded form of this sequence.